Protein 7BWE (pdb70)

Secondary structure (DSSP, 8-state):
------TTTT--SSS-GGGSSSHHHHHHHHHHTTT-TT---SSS----TTT----STT------

Radius of gyration: 14.52 Å; Cα contacts (8 Å, |Δi|>4): 83; chains: 1; bounding box: 39×35×24 Å

Nearest PDB structures (foldseek):
  7bwe-assembly1_A  TM=8.314E-01  e=2.684E-15  Dosidicus gigas
  7bwe-assembly1_A  TM=1.016E+00  e=5.570E-16  Dosidicus gigas
  7bwe-assembly1_A  TM=7.065E-01  e=1.246E-13  Dosidicus gigas
  7bwe-assembly1_A  TM=7.181E-01  e=6.150E-15  Dosidicus gigas
  7bwe-assembly1_A  TM=9.292E-01  e=2.166E-15  Dosidicus gigas

InterPro domains:
  IPR002557 Chitin binding domain [PF01607] (95-146)
  IPR002557 Chitin binding domain [PF01607] (173-221)
  IPR002557 Chitin binding domain [PS50940] (22-83)
  IPR002557 Chitin binding domain [PS50940] (92-148)
  IPR002557 Chitin binding domain [PS50940] (163-223)
  IPR002557 Chitin binding domain [SM00494] (93-148)
  IPR002557 Chitin binding domain [SM00494] (164-223)
  IPR036508 Chitin binding domain superfamily [SSF57625] (90-149)
  IPR036508 Chitin binding domain superfamily [SSF57625] (172-223)
  IPR051940 Chitin-binding developmental regulator [PTHR23301] (58-221)

B-factor: mean 37.65, std 22.92, range [0.15, 75.44]

Sequence (64 aa):
QSMRTECNTARGKGHMLIAYPGDCSQYISCDSNDQSPQQCASGTVFNSEKQRCDFRANVPSCKVQSMRTECNTARGKGHMLIAYPGDCSQYISCDSNDQSPQQCASGTVFNSEKQRCDFRANVPSCKVQSMRTECNTARGKGHMLIAYPGDCSQYISCDSNDQSPQQCASGTVFNSEKQRCDFRANVPSCKVQSMRTECNTARGKGHMLIAYPGDCSQYISCDSNDQSPQQCASGTVFNSEKQRCDFRANVPSCKVQSMRTECNTARGKGHMLIAYPGDCSQYISCDSNDQSPQQCASGTVFNSEKQRCDFRANVPSCKVQSMRTECNTARGKGHMLIAYPGDCSQYISCDSNDQSPQQCASGTVFNSEKQRCDFRANVPSCKVQSMRTECNTARGKGHMLIAYPGDCSQYISCDSNDQSPQQCASGTVFNSEKQRCDFRANVPSCKVQSMRTECNTARGKGHMLIAYPGDCSQYISCDSNDQSPQQCASGTVFNSEKQRCDFRANVPSCKVQSMRTECNTARGKGHMLIAYPGDCSQYISCDSNDQSPQQCASGTVFNSEKQRCDFRANVPSCKVQSMRTECNTARGKGHMLIAYPGDCSQYISCDSNDQSPQQCASGTVFNSEKQRCDFRANVPSCKV

Foldseek 3Di:
DPPPPPPPPVPPCPDVVVCQDCVQVVLQVVQCVVQHNQADRRPQAGRGPSQQGGNDPRDGPPDD

Structure (mmCIF, N/CA/C/O backbone):
data_7BWE
#
_entry.id   7BWE
#
loop_
_atom_site.group_PDB
_atom_site.id
_atom_site.type_symbol
_atom_site.label_atom_id
_atom_site.label_alt_id
_atom_site.label_comp_id
_atom_site.label_asym_id
_atom_site.label_entity_id
_atom_site.label_seq_id
_atom_site.pdbx_PDB_ins_code
_atom_site.Cartn_x
_atom_site.Cartn_y
_atom_site.Cartn_z
_atom_site.occupancy
_atom_site.B_iso_or_equiv
_atom_site.auth_seq_id
_atom_site.auth_comp_id
_atom_site.auth_asym_id
_atom_site.auth_atom_id
_atom_site.pdbx_PDB_model_num
ATOM 1 N N . GLN A 1 1 ? 1.329 0.000 0.000 1.00 1.00 1 GLN A N 1
ATOM 2 C CA . GLN A 1 1 ? 2.092 0.001 -1.242 1.00 65.33 1 GLN A CA 1
ATOM 3 C C . GLN A 1 1 ? 3.587 0.116 -0.963 1.00 23.44 1 GLN A C 1
ATOM 4 O O . GLN A 1 1 ? 4.389 -0.654 -1.492 1.00 51.14 1 GLN A O 1
ATOM 18 N N . SER A 1 2 ? 3.956 1.082 -0.127 1.00 75.41 2 SER A N 1
ATOM 19 C CA . SER A 1 2 ? 5.355 1.300 0.220 1.00 70.02 2 SER A CA 1
ATOM 20 C C . SER A 1 2 ? 5.573 1.144 1.722 1.00 40.13 2 SER A C 1
ATOM 21 O O . SER A 1 2 ? 5.187 2.008 2.509 1.00 64.03 2 SER A O 1
ATOM 29 N N . MET A 1 3 ? 6.194 0.036 2.111 1.00 21.51 3 MET A N 1
ATOM 30 C CA . MET A 1 3 ? 6.465 -0.234 3.519 1.00 70.05 3 MET A CA 1
ATOM 31 C C . MET A 1 3 ? 7.963 -0.375 3.766 1.00 25.14 3 MET A C 1
ATOM 32 O O . MET A 1 3 ? 8.617 -1.247 3.194 1.00 22.43 3 MET A O 1
ATOM 46 N N . ARG A 1 4 ? 8.501 0.488 4.622 1.00 41.54 4 ARG A N 1
ATOM 47 C CA . ARG A 1 4 ? 9.923 0.460 4.943 1.00 12.54 4 ARG A CA 1
ATOM 48 C C . ARG A 1 4 ? 10.150 -0.061 6.359 1.00 14.03 4 ARG A C 1
ATOM 49 O O . ARG A 1 4 ? 11.047 0.399 7.066 1.00 12.25 4 ARG A O 1
ATOM 70 N N . THR A 1 5 ? 9.330 -1.025 6.768 1.00 12.52 5 THR A N 1
ATOM 71 C CA . THR A 1 5 ? 9.439 -1.607 8.099 1.00 23.44 5 THR A CA 1
ATOM 72 C C . THR A 1 5 ? 9.506 -3.129 8.030 1.00 51.23 5 THR A C 1
ATOM 73 O O . THR A 1 5 ? 9.194 -3.817 9.001 1.00 65.33 5 THR A O 1
ATOM 84 N N . GLU A 1 6 ? 9.914 -3.646 6.875 1.00 24.54 6 GLU A N 1
ATOM 85 C CA . GLU A 1 6 ? 10.021 -5.088 6.681 1.00 42.44 6 GLU A CA 1
ATOM 86 C C . GLU A 1 6 ? 11.459 -5.559 6.881 1.00 12.42 6 GLU A C 1
ATOM 87 O O . GLU A 1 6 ? 11.967 -6.380 6.117 1.00 54.25 6 GLU A O 1
ATOM 99 N N . CYS A 1 7 ? 12.108 -5.033 7.914 1.00 45.24 7 CYS A N 1
ATOM 100 C CA . CYS A 1 7 ? 13.488 -5.398 8.215 1.00 42.31 7 CYS A CA 1
ATOM 101 C C . CYS A 1 7 ? 13.547 -6.712 8.986 1.00 70.53 7 CYS A C 1
ATOM 102 O O . CYS A 1 7 ? 14.626 -7.195 9.327 1.00 34.33 7 CYS A O 1
ATOM 110 N N . ASN A 1 8 ? 12.379 -7.286 9.258 1.00 41.33 8 ASN A N 1
ATOM 111 C CA . ASN A 1 8 ? 12.297 -8.544 9.991 1.00 44.14 8 ASN A CA 1
ATOM 112 C C . ASN A 1 8 ? 11.816 -9.672 9.083 1.00 11.21 8 ASN A C 1
ATOM 113 O O . ASN A 1 8 ? 11.195 -10.631 9.542 1.00 75.12 8 ASN A O 1
ATOM 124 N N . THR A 1 9 ? 12.107 -9.550 7.792 1.00 64.53 9 THR A N 1
ATOM 125 C CA . THR A 1 9 ? 11.704 -10.558 6.819 1.00 23.42 9 THR A CA 1
ATOM 126 C C . THR A 1 9 ? 12.703 -11.709 6.774 1.00 60.11 9 THR A C 1
ATOM 127 O O . THR A 1 9 ? 12.560 -12.637 5.978 1.00 40.52 9 THR A O 1
ATOM 138 N N . ALA A 1 10 ? 13.714 -11.643 7.634 1.00 62.12 10 ALA A N 1
ATOM 139 C CA . ALA A 1 10 ? 14.735 -12.681 7.693 1.00 24.43 10 ALA A CA 1
ATOM 140 C C . ALA A 1 10 ? 14.412 -13.708 8.774 1.00 44.21 10 ALA A C 1
ATOM 141 O O . ALA A 1 10 ? 15.308 -14.354 9.317 1.00 64.31 10 ALA A O 1
ATOM 148 N N . ARG A 1 11 ? 13.128 -13.852 9.082 1.00 55.34 11 ARG A N 1
ATOM 149 C CA . ARG A 1 11 ? 12.687 -14.798 10.099 1.00 30.41 11 ARG A CA 1
ATOM 150 C C . ARG A 1 11 ? 11.738 -15.835 9.503 1.00 4.43 11 ARG A C 1
ATOM 151 O O . ARG A 1 11 ? 10.737 -16.201 10.118 1.00 44.43 11 ARG A O 1
ATOM 172 N N . GLY A 1 12 ? 12.061 -16.303 8.301 1.00 21.25 12 GLY A N 1
ATOM 173 C CA . GLY A 1 12 ? 11.228 -17.292 7.642 1.00 13.25 12 GLY A CA 1
ATOM 174 C C . GLY A 1 12 ? 11.982 -18.568 7.326 1.00 1.12 12 GLY A C 1
ATOM 175 O O . GLY A 1 12 ? 11.682 -19.249 6.345 1.00 4.31 12 GLY A O 1
ATOM 179 N N . LYS A 1 13 ? 12.966 -18.893 8.158 1.00 33.51 13 LYS A N 1
ATOM 180 C CA . LYS A 1 13 ? 13.767 -20.096 7.963 1.00 33.22 13 LYS A CA 1
ATOM 181 C C . LYS A 1 13 ? 13.653 -21.026 9.167 1.00 63.43 13 LYS A C 1
ATOM 182 O O . LYS A 1 13 ? 14.608 -21.716 9.522 1.00 33.33 13 LYS A O 1
ATOM 201 N N . GLY A 1 14 ? 12.479 -21.041 9.789 1.00 15.24 14 GLY A N 1
ATOM 202 C CA . GLY A 1 14 ? 12.262 -21.891 10.945 1.00 21.14 14 GLY A CA 1
ATOM 203 C C . GLY A 1 14 ? 11.146 -22.894 10.727 1.00 42.51 14 GLY A C 1
ATOM 204 O O . GLY A 1 14 ? 11.329 -24.093 10.937 1.00 64.15 14 GLY A O 1
ATOM 208 N N . HIS A 1 15 ? 9.985 -22.402 10.306 1.00 1.20 15 HIS A N 1
ATOM 209 C CA . HIS A 1 15 ? 8.834 -23.263 10.060 1.00 21.52 15 HIS A CA 1
ATOM 210 C C . HIS A 1 15 ? 8.383 -23.165 8.606 1.00 31.50 15 HIS A C 1
ATOM 211 O O . HIS A 1 15 ? 7.187 -23.141 8.318 1.00 53.12 15 HIS A O 1
ATOM 225 N N . MET A 1 16 ? 9.348 -23.109 7.694 1.00 23.14 16 MET A N 1
ATOM 226 C CA . MET A 1 16 ? 9.049 -23.014 6.270 1.00 24.12 16 MET A CA 1
ATOM 227 C C . MET A 1 16 ? 9.140 -24.383 5.603 1.00 4.12 16 MET A C 1
ATOM 228 O O . MET A 1 16 ? 9.471 -24.488 4.421 1.00 22.14 16 MET A O 1
ATOM 242 N N . LEU A 1 17 ? 8.845 -25.429 6.367 1.00 4.10 17 LEU A N 1
ATOM 243 C CA . LEU A 1 17 ? 8.894 -26.792 5.850 1.00 62.13 17 LEU A CA 1
ATOM 244 C C . LEU A 1 17 ? 7.668 -27.094 4.994 1.00 42.13 17 LEU A C 1
ATOM 245 O O . LEU A 1 17 ? 7.570 -28.161 4.387 1.00 20.15 17 LEU A O 1
ATOM 261 N N . ILE A 1 18 ? 6.738 -26.147 4.948 1.00 54.43 18 ILE A N 1
ATOM 262 C CA . ILE A 1 18 ? 5.520 -26.310 4.163 1.00 21.21 18 ILE A CA 1
ATOM 263 C C . ILE A 1 18 ? 5.841 -26.522 2.688 1.00 62.44 18 ILE A C 1
ATOM 264 O O . ILE A 1 18 ? 5.017 -27.032 1.930 1.00 73.24 18 ILE A O 1
ATOM 280 N N . ALA A 1 19 ? 7.046 -26.129 2.287 1.00 20.44 19 ALA A N 1
ATOM 281 C CA . ALA A 1 19 ? 7.478 -26.280 0.904 1.00 62.14 19 ALA A CA 1
ATOM 282 C C . ALA A 1 19 ? 8.259 -27.575 0.710 1.00 23.43 19 ALA A C 1
ATOM 283 O O . ALA A 1 19 ? 9.208 -27.629 -0.073 1.00 11.42 19 ALA A O 1
ATOM 290 N N . TYR A 1 20 ? 7.855 -28.617 1.429 1.00 44.02 20 TYR A N 1
ATOM 291 C CA . TYR A 1 20 ? 8.520 -29.912 1.339 1.00 50.45 20 TYR A CA 1
ATOM 292 C C . TYR A 1 20 ? 8.271 -30.558 -0.021 1.00 4.10 20 TYR A C 1
ATOM 293 O O . TYR A 1 20 ? 9.197 -30.829 -0.787 1.00 35.33 20 TYR A O 1
ATOM 311 N N . PRO A 1 21 ? 6.991 -30.810 -0.330 1.00 33.35 21 PRO A N 1
ATOM 312 C CA . PRO A 1 21 ? 6.589 -31.426 -1.597 1.00 74.44 21 PRO A CA 1
ATOM 313 C C . PRO A 1 21 ? 6.793 -30.493 -2.786 1.00 22.30 21 PRO A C 1
ATOM 314 O O . PRO A 1 21 ? 7.446 -29.457 -2.669 1.00 12.02 21 PRO A O 1
ATOM 325 N N . GLY A 1 22 ? 6.230 -30.868 -3.931 1.00 24.21 22 GLY A N 1
ATOM 326 C CA . GLY A 1 22 ? 6.363 -30.053 -5.124 1.00 73.23 22 GLY A CA 1
ATOM 327 C C . GLY A 1 22 ? 5.021 -29.623 -5.684 1.00 44.21 22 GLY A C 1
ATOM 328 O O . GLY A 1 22 ? 4.903 -28.547 -6.272 1.00 35.54 22 GLY A O 1
ATOM 332 N N . ASP A 1 23 ? 4.009 -30.464 -5.504 1.00 25.33 23 ASP A N 1
ATOM 333 C CA . ASP A 1 23 ? 2.670 -30.166 -5.996 1.00 14.41 23 ASP A CA 1
ATOM 334 C C . ASP A 1 23 ? 2.206 -28.795 -5.513 1.00 3.14 23 ASP A C 1
ATOM 335 O O . ASP A 1 23 ? 1.406 -28.131 -6.173 1.00 2.22 23 ASP A O 1
ATOM 344 N N . CYS A 1 24 ? 2.713 -28.378 -4.357 1.00 72.45 24 CYS A N 1
ATOM 345 C CA . CYS A 1 24 ? 2.349 -27.087 -3.784 1.00 64.24 24 CYS A CA 1
ATOM 346 C C . CYS A 1 24 ? 2.845 -25.943 -4.663 1.00 71.44 24 CYS A C 1
ATOM 347 O O . CYS A 1 24 ? 2.200 -24.900 -4.763 1.00 50.33 24 CYS A O 1
ATOM 355 N N . SER A 1 25 ? 3.995 -26.147 -5.298 1.00 2.14 25 SER A N 1
ATOM 356 C CA . SER A 1 25 ? 4.580 -25.131 -6.164 1.00 45.51 25 SER A CA 1
ATOM 357 C C . SER A 1 25 ? 3.876 -25.099 -7.517 1.00 0.20 25 SER A C 1
ATOM 358 O O . SER A 1 25 ? 3.686 -24.034 -8.104 1.00 65.24 25 SER A O 1
ATOM 366 N N . GLN A 1 26 ? 3.491 -26.274 -8.004 1.00 41.13 26 GLN A N 1
ATOM 367 C CA . GLN A 1 26 ? 2.808 -26.381 -9.288 1.00 63.31 26 GLN A CA 1
ATOM 368 C C . GLN A 1 26 ? 1.357 -25.927 -9.173 1.00 10.14 26 GLN A C 1
ATOM 369 O O . GLN A 1 26 ? 0.696 -25.665 -10.178 1.00 21.22 26 GLN A O 1
ATOM 383 N N . TYR A 1 27 ? 0.867 -25.836 -7.941 1.00 43.22 27 TYR A N 1
ATOM 384 C CA . TYR A 1 27 ? -0.507 -25.416 -7.694 1.00 50.24 27 TYR A CA 1
ATOM 385 C C . TYR A 1 27 ? -0.574 -23.922 -7.393 1.00 52.31 27 TYR A C 1
ATOM 386 O O . TYR A 1 27 ? -1.551 -23.253 -7.731 1.00 12.43 27 TYR A O 1
ATOM 404 N N . ILE A 1 28 ? 0.472 -23.406 -6.756 1.00 55.22 28 ILE A N 1
ATOM 405 C CA . ILE A 1 28 ? 0.533 -21.991 -6.411 1.00 20.04 28 ILE A CA 1
ATOM 406 C C . ILE A 1 28 ? 0.689 -21.127 -7.657 1.00 54.13 28 ILE A C 1
ATOM 407 O O . ILE A 1 28 ? 0.300 -19.959 -7.668 1.00 52.00 28 ILE A O 1
ATOM 423 N N . SER A 1 29 ? 1.258 -21.710 -8.707 1.00 42.34 29 SER A N 1
ATOM 424 C CA . SER A 1 29 ? 1.467 -20.992 -9.960 1.00 22.43 29 SER A CA 1
ATOM 425 C C . SER A 1 29 ? 0.375 -21.332 -10.969 1.00 70.52 29 SER A C 1
ATOM 426 O O . SER A 1 29 ? 0.088 -20.551 -11.877 1.00 12.35 29 SER A O 1
ATOM 434 N N . CYS A 1 30 ? -0.230 -22.503 -10.804 1.00 70.55 30 CYS A N 1
ATOM 435 C CA . CYS A 1 30 ? -1.291 -22.949 -11.701 1.00 64.03 30 CYS A CA 1
ATOM 436 C C . CYS A 1 30 ? -2.662 -22.577 -11.148 1.00 54.22 30 CYS A C 1
ATOM 437 O O . CYS A 1 30 ? -3.691 -22.910 -11.737 1.00 13.43 30 CYS A O 1
ATOM 445 N N . ASP A 1 31 ? -2.669 -21.886 -10.013 1.00 73.43 31 ASP A N 1
ATOM 446 C CA . ASP A 1 31 ? -3.915 -21.469 -9.380 1.00 22.23 31 ASP A CA 1
ATOM 447 C C . ASP A 1 31 ? -3.997 -19.948 -9.293 1.00 33.44 31 ASP A C 1
ATOM 448 O O . ASP A 1 31 ? -5.086 -19.375 -9.296 1.00 14.20 31 ASP A O 1
ATOM 457 N N . SER A 1 32 ? -2.839 -19.301 -9.214 1.00 21.53 32 SER A N 1
ATOM 458 C CA . SER A 1 32 ? -2.780 -17.847 -9.121 1.00 32.44 32 SER A CA 1
ATOM 459 C C . SER A 1 32 ? -3.178 -17.202 -10.444 1.00 51.24 32 SER A C 1
ATOM 460 O O . SER A 1 32 ? -3.963 -16.255 -10.474 1.00 75.44 32 SER A O 1
ATOM 468 N N . ASN A 1 33 ? -2.629 -17.722 -11.538 1.00 13.44 33 ASN A N 1
ATOM 469 C CA . ASN A 1 33 ? -2.926 -17.196 -12.865 1.00 63.34 33 ASN A CA 1
ATOM 470 C C . ASN A 1 33 ? -4.142 -17.893 -13.467 1.00 72.41 33 ASN A C 1
ATOM 471 O O . ASN A 1 33 ? -4.677 -17.460 -14.488 1.00 21.21 33 ASN A O 1
ATOM 482 N N . ASP A 1 34 ? -4.574 -18.975 -12.827 1.00 40.43 34 ASP A N 1
ATOM 483 C CA . ASP A 1 34 ? -5.728 -19.731 -13.298 1.00 34.32 34 ASP A CA 1
ATOM 484 C C . ASP A 1 34 ? -6.999 -18.892 -13.214 1.00 14.21 34 ASP A C 1
ATOM 485 O O . ASP A 1 34 ? -7.826 -18.908 -14.126 1.00 3.12 34 ASP A O 1
ATOM 494 N N . GLN A 1 35 ? -7.148 -18.161 -12.114 1.00 12.11 35 GLN A N 1
ATOM 495 C CA . GLN A 1 35 ? -8.320 -17.317 -11.911 1.00 4.31 35 GLN A CA 1
ATOM 496 C C . GLN A 1 35 ? -7.925 -15.976 -11.301 1.00 11.22 35 GLN A C 1
ATOM 497 O O . GLN A 1 35 ? -8.451 -14.930 -11.683 1.00 23.33 35 GLN A O 1
ATOM 511 N N . SER A 1 36 ? -6.997 -16.014 -10.350 1.00 44.24 36 SER A N 1
ATOM 512 C CA . SER A 1 36 ? -6.535 -14.802 -9.684 1.00 45.22 36 SER A CA 1
ATOM 513 C C . SER A 1 36 ? -5.504 -15.132 -8.609 1.00 32.34 36 SER A C 1
ATOM 514 O O . SER A 1 36 ? -5.340 -16.283 -8.203 1.00 10.14 36 SER A O 1
ATOM 522 N N . PRO A 1 37 ? -4.792 -14.099 -8.135 1.00 52.11 37 PRO A N 1
ATOM 523 C CA . PRO A 1 37 ? -3.766 -14.253 -7.100 1.00 45.12 37 PRO A CA 1
ATOM 524 C C . PRO A 1 37 ? -4.362 -14.593 -5.738 1.00 44.14 37 PRO A C 1
ATOM 525 O O . PRO A 1 37 ? -4.007 -13.987 -4.728 1.00 21.24 37 PRO A O 1
ATOM 536 N N . GLN A 1 38 ? -5.268 -15.565 -5.720 1.00 41.12 38 GLN A N 1
ATOM 537 C CA . GLN A 1 38 ? -5.913 -15.984 -4.482 1.00 23.34 38 GLN A CA 1
ATOM 538 C C . GLN A 1 38 ? -5.610 -17.448 -4.179 1.00 3.04 38 GLN A C 1
ATOM 539 O O . GLN A 1 38 ? -6.173 -18.029 -3.252 1.00 15.45 38 GLN A O 1
ATOM 553 N N . GLN A 1 39 ? -4.717 -18.038 -4.967 1.00 4.33 39 GLN A N 1
ATOM 554 C CA . GLN A 1 39 ? -4.340 -19.434 -4.783 1.00 31.25 39 GLN A CA 1
ATOM 555 C C . GLN A 1 39 ? -3.786 -19.669 -3.381 1.00 14.51 39 GLN A C 1
ATOM 556 O O . GLN A 1 39 ? -2.880 -18.964 -2.935 1.00 64.24 39 GLN A O 1
ATOM 570 N N . CYS A 1 40 ? -4.338 -20.661 -2.691 1.00 4.21 40 CYS A N 1
ATOM 571 C CA . CYS A 1 40 ? -3.899 -20.987 -1.338 1.00 74.24 40 CYS A CA 1
ATOM 572 C C . CYS A 1 40 ? -3.494 -22.454 -1.237 1.00 72.14 40 CYS A C 1
ATOM 573 O O . CYS A 1 40 ? -3.330 -22.989 -0.141 1.00 44.33 40 CYS A O 1
ATOM 581 N N . ALA A 1 41 ? -3.337 -23.100 -2.388 1.00 45.43 41 ALA A N 1
ATOM 582 C CA . ALA A 1 41 ? -2.950 -24.505 -2.429 1.00 54.45 41 ALA A CA 1
ATOM 583 C C . ALA A 1 41 ? -1.654 -24.740 -1.662 1.00 61.31 41 ALA A C 1
ATOM 584 O O . ALA A 1 41 ? -0.623 -24.140 -1.967 1.00 32.40 41 ALA A O 1
ATOM 591 N N . SER A 1 42 ? -1.713 -25.617 -0.665 1.00 1.02 42 SER A N 1
ATOM 592 C CA . SER A 1 42 ? -0.544 -25.928 0.149 1.00 20.44 42 SER A CA 1
ATOM 593 C C . SER A 1 42 ? -0.629 -27.348 0.701 1.00 22.30 42 SER A C 1
ATOM 594 O O . SER A 1 42 ? -0.464 -27.572 1.899 1.00 5.35 42 SER A O 1
ATOM 602 N N . GLY A 1 43 ? -0.888 -28.306 -0.184 1.00 71.02 43 GLY A N 1
ATOM 603 C CA . GLY A 1 43 ? -0.991 -29.693 0.232 1.00 41.43 43 GLY A CA 1
ATOM 604 C C . GLY A 1 43 ? -2.376 -30.264 0.006 1.00 74.42 43 GLY A C 1
ATOM 605 O O . GLY A 1 43 ? -2.525 -31.349 -0.559 1.00 10.22 43 GLY A O 1
ATOM 609 N N . THR A 1 44 ? -3.396 -29.535 0.449 1.00 3.11 44 THR A N 1
ATOM 610 C CA . THR A 1 44 ? -4.776 -29.977 0.295 1.00 1.11 44 THR A CA 1
ATOM 611 C C . THR A 1 44 ? -5.751 -28.833 0.548 1.00 10.14 44 THR A C 1
ATOM 612 O O . THR A 1 44 ? -6.868 -29.049 1.019 1.00 1.52 44 THR A O 1
ATOM 623 N N . VAL A 1 45 ? -5.322 -27.615 0.232 1.00 13.05 45 VAL A N 1
ATOM 624 C CA . VAL A 1 45 ? -6.159 -26.436 0.424 1.00 22.32 45 VAL A CA 1
ATOM 625 C C . VAL A 1 45 ? -6.054 -25.489 -0.766 1.00 14.25 45 VAL A C 1
ATOM 626 O O . VAL A 1 45 ? -5.303 -24.514 -0.733 1.00 25.42 45 VAL A O 1
ATOM 639 N N . PHE A 1 46 ? -6.814 -25.781 -1.816 1.00 12.11 46 PHE A N 1
ATOM 640 C CA . PHE A 1 46 ? -6.807 -24.955 -3.018 1.00 32.02 46 PHE A CA 1
ATOM 641 C C . PHE A 1 46 ? -7.786 -23.792 -2.884 1.00 73.24 46 PHE A C 1
ATOM 642 O O . PHE A 1 46 ? -8.774 -23.712 -3.614 1.00 4.42 46 PHE A O 1
ATOM 659 N N . ASN A 1 47 ? -7.504 -22.894 -1.946 1.00 54.13 47 ASN A N 1
ATOM 660 C CA . ASN A 1 47 ? -8.360 -21.736 -1.715 1.00 51.34 47 ASN A CA 1
ATOM 661 C C . ASN A 1 47 ? -8.136 -20.672 -2.785 1.00 45.45 47 ASN A C 1
ATOM 662 O O . ASN A 1 47 ? -8.206 -19.474 -2.509 1.00 71.11 47 ASN A O 1
ATOM 673 N N . SER A 1 48 ? -7.865 -21.117 -4.008 1.00 73.42 48 SER A N 1
ATOM 674 C CA . SER A 1 48 ? -7.627 -20.204 -5.120 1.00 12.04 48 SER A CA 1
ATOM 675 C C . SER A 1 48 ? -8.929 -19.553 -5.576 1.00 73.14 48 SER A C 1
ATOM 676 O O . SER A 1 48 ? -10.015 -20.079 -5.336 1.00 74.24 48 SER A O 1
ATOM 684 N N . GLU A 1 49 ? -8.810 -18.405 -6.236 1.00 32.10 49 GLU A N 1
ATOM 685 C CA . GLU A 1 49 ? -9.978 -17.682 -6.726 1.00 4.53 49 GLU A CA 1
ATOM 686 C C . GLU A 1 49 ? -10.724 -18.500 -7.776 1.00 1.24 49 GLU A C 1
ATOM 687 O O . GLU A 1 49 ? -11.826 -18.141 -8.191 1.00 61.13 49 GLU A O 1
ATOM 699 N N . LYS A 1 50 ? -10.115 -19.602 -8.201 1.00 10.50 50 LYS A N 1
ATOM 700 C CA . LYS A 1 50 ? -10.720 -20.473 -9.202 1.00 2.34 50 LYS A CA 1
ATOM 701 C C . LYS A 1 50 ? -11.888 -21.254 -8.608 1.00 40.23 50 LYS A C 1
ATOM 702 O O . LYS A 1 50 ? -12.449 -22.136 -9.257 1.00 61.23 50 LYS A O 1
ATOM 721 N N . GLN A 1 51 ? -12.249 -20.922 -7.373 1.00 53.00 51 GLN A N 1
ATOM 722 C CA . GLN A 1 51 ? -13.352 -21.593 -6.694 1.00 4.31 51 GLN A CA 1
ATOM 723 C C . GLN A 1 51 ? -13.027 -23.063 -6.450 1.00 2.21 51 GLN A C 1
ATOM 724 O O . GLN A 1 51 ? -13.811 -23.947 -6.795 1.00 23.21 51 GLN A O 1
ATOM 738 N N . ARG A 1 52 ? -11.866 -23.316 -5.854 1.00 34.23 52 ARG A N 1
ATOM 739 C CA . ARG A 1 52 ? -11.437 -24.679 -5.565 1.00 74.41 52 ARG A CA 1
ATOM 740 C C . ARG A 1 52 ? -11.292 -24.897 -4.062 1.00 12.02 52 ARG A C 1
ATOM 741 O O . ARG A 1 52 ? -10.331 -25.516 -3.604 1.00 43.22 52 ARG A O 1
ATOM 762 N N . CYS A 1 53 ? -12.252 -24.384 -3.300 1.00 22.12 53 CYS A N 1
ATOM 763 C CA . CYS A 1 53 ? -12.230 -24.521 -1.848 1.00 33.02 53 CYS A CA 1
ATOM 764 C C . CYS A 1 53 ? -12.291 -25.989 -1.439 1.00 61.21 53 CYS A C 1
ATOM 765 O O . CYS A 1 53 ? -13.372 -26.545 -1.242 1.00 64.02 53 CYS A O 1
ATOM 773 N N . ASP A 1 54 ? -11.124 -26.612 -1.315 1.00 50.12 54 ASP A N 1
ATOM 774 C CA . ASP A 1 54 ? -11.044 -28.016 -0.931 1.00 21.33 54 ASP A CA 1
ATOM 775 C C . ASP A 1 54 ? -9.994 -28.223 0.157 1.00 61.05 54 ASP A C 1
ATOM 776 O O . ASP A 1 54 ? -9.140 -29.103 0.050 1.00 64.11 54 ASP A O 1
ATOM 785 N N . PHE A 1 55 ? -10.063 -27.405 1.202 1.00 71.41 55 PHE A N 1
ATOM 786 C CA . PHE A 1 55 ? -9.117 -27.497 2.308 1.00 33.00 55 PHE A CA 1
ATOM 787 C C . PHE A 1 55 ? -9.545 -28.573 3.301 1.00 21.45 55 PHE A C 1
ATOM 788 O O . PHE A 1 55 ? -8.920 -28.752 4.347 1.00 64.02 55 PHE A O 1
ATOM 805 N N . ARG A 1 56 ? -10.615 -29.287 2.967 1.00 21.31 56 ARG A N 1
ATOM 806 C CA . ARG A 1 56 ? -11.128 -30.345 3.830 1.00 42.23 56 ARG A CA 1
ATOM 807 C C . ARG A 1 56 ? -11.281 -31.651 3.056 1.00 21.11 56 ARG A C 1
ATOM 808 O O . ARG A 1 56 ? -12.016 -31.718 2.071 1.00 23.23 56 ARG A O 1
ATOM 829 N N . ALA A 1 57 ? -10.582 -32.686 3.509 1.00 25.40 57 ALA A N 1
ATOM 830 C CA . ALA A 1 57 ? -10.641 -33.991 2.861 1.00 42.42 57 ALA A CA 1
ATOM 831 C C . ALA A 1 57 ? -10.541 -33.855 1.345 1.00 31.42 57 ALA A C 1
ATOM 832 O O . ALA A 1 57 ? -11.044 -34.698 0.603 1.00 1.12 57 ALA A O 1
ATOM 839 N N . ASN A 1 58 ? -9.890 -32.789 0.892 1.00 25.14 58 ASN A N 1
ATOM 840 C CA . ASN A 1 58 ? -9.725 -32.543 -0.536 1.00 33.23 58 ASN A CA 1
ATOM 841 C C . ASN A 1 58 ? -11.058 -32.674 -1.267 1.00 1.31 58 ASN A C 1
ATOM 842 O O . ASN A 1 58 ? -11.147 -33.329 -2.305 1.00 71.31 58 ASN A O 1
ATOM 853 N N . VAL A 1 59 ? -12.092 -32.044 -0.718 1.00 71.30 59 VAL A N 1
ATOM 854 C CA . VAL A 1 59 ? -13.420 -32.088 -1.318 1.00 71.23 59 VAL A CA 1
ATOM 855 C C . VAL A 1 59 ? -13.569 -31.025 -2.400 1.00 54.34 59 VAL A C 1
ATOM 856 O O . VAL A 1 59 ? -13.421 -29.828 -2.154 1.00 15.41 59 VAL A O 1
ATOM 869 N N . PRO A 1 60 ? -13.870 -31.470 -3.630 1.00 12.54 60 PRO A N 1
ATOM 870 C CA . PRO A 1 60 ? -14.047 -30.572 -4.775 1.00 15.11 60 PRO A CA 1
ATOM 871 C C . PRO A 1 60 ? -15.315 -29.732 -4.662 1.00 40.32 60 PRO A C 1
ATOM 872 O O . PRO A 1 60 ? -16.387 -30.248 -4.348 1.00 14.11 60 PRO A O 1
ATOM 883 N N . SER A 1 61 ? -15.185 -28.434 -4.921 1.00 64.51 61 SER A N 1
ATOM 884 C CA . SER A 1 61 ? -16.319 -27.522 -4.845 1.00 75.03 61 SER A CA 1
ATOM 885 C C . SER A 1 61 ? -17.143 -27.572 -6.128 1.00 52.15 61 SER A C 1
ATOM 886 O O . SER A 1 61 ? -17.174 -26.610 -6.897 1.00 70.01 61 SER A O 1
ATOM 894 N N . CYS A 1 62 ? -17.809 -28.699 -6.353 1.00 30.21 62 CYS A N 1
ATOM 895 C CA . CYS A 1 62 ? -18.633 -28.876 -7.543 1.00 72.43 62 CYS A CA 1
ATOM 896 C C . CYS A 1 62 ? -20.024 -28.287 -7.334 1.00 51.33 62 CYS A C 1
ATOM 897 O O . CYS A 1 62 ? -21.032 -28.981 -7.469 1.00 22.30 62 CYS A O 1
ATOM 905 N N . LYS A 1 63 ? -20.072 -27.001 -7.003 1.00 12.14 63 LYS A N 1
ATOM 906 C CA . LYS A 1 63 ? -21.339 -26.316 -6.774 1.00 21.10 63 LYS A CA 1
ATOM 907 C C . LYS A 1 63 ? -22.268 -26.475 -7.973 1.00 61.53 63 LYS A C 1
ATOM 908 O O . LYS A 1 63 ? -21.965 -26.010 -9.072 1.00 12.41 63 LYS A O 1
ATOM 927 N N . VAL A 1 64 ? -23.401 -27.136 -7.755 1.00 1.50 64 VAL A N 1
ATOM 928 C CA . VAL A 1 64 ? -24.375 -27.354 -8.817 1.00 54.23 64 VAL A CA 1
ATOM 929 C C . VAL A 1 64 ? -24.737 -26.044 -9.509 1.00 31.22 64 VAL A C 1
ATOM 930 O O . VAL A 1 64 ? -25.019 -26.020 -10.707 1.00 12.03 64 VAL A O 1
ATOM 943 N N . GLN A 1 1 ? 9.681 3.051 -4.117 1.00 24.34 1 GLN A N 2
ATOM 944 C CA . GLN A 1 1 ? 10.937 2.378 -4.428 1.00 42.20 1 GLN A CA 2
ATOM 945 C C . GLN A 1 1 ? 11.418 1.548 -3.243 1.00 24.41 1 GLN A C 2
ATOM 946 O O . GLN A 1 1 ? 11.941 0.446 -3.415 1.00 53.44 1 GLN A O 2
ATOM 960 N N . SER A 1 2 ? 11.239 2.083 -2.040 1.00 22.04 2 SER A N 2
ATOM 961 C CA . SER A 1 2 ? 11.659 1.393 -0.826 1.00 30.24 2 SER A CA 2
ATOM 962 C C . SER A 1 2 ? 10.467 1.131 0.090 1.00 22.12 2 SER A C 2
ATOM 963 O O . SER A 1 2 ? 9.792 2.061 0.530 1.00 44.30 2 SER A O 2
ATOM 971 N N . MET A 1 3 ? 10.215 -0.143 0.373 1.00 51.11 3 MET A N 2
ATOM 972 C CA . MET A 1 3 ? 9.105 -0.528 1.237 1.00 24.32 3 MET A CA 2
ATOM 973 C C . MET A 1 3 ? 9.617 -1.131 2.542 1.00 74.11 3 MET A C 2
ATOM 974 O O . MET A 1 3 ? 10.150 -2.240 2.557 1.00 64.34 3 MET A O 2
ATOM 988 N N . ARG A 1 4 ? 9.450 -0.393 3.635 1.00 71.43 4 ARG A N 2
ATOM 989 C CA . ARG A 1 4 ? 9.896 -0.855 4.944 1.00 61.24 4 ARG A CA 2
ATOM 990 C C . ARG A 1 4 ? 8.716 -1.000 5.900 1.00 3.34 4 ARG A C 2
ATOM 991 O O . ARG A 1 4 ? 8.787 -0.587 7.059 1.00 64.33 4 ARG A O 2
ATOM 1012 N N . THR A 1 5 ? 7.630 -1.588 5.408 1.00 3.22 5 THR A N 2
ATOM 1013 C CA . THR A 1 5 ? 6.435 -1.785 6.218 1.00 74.32 5 THR A CA 2
ATOM 1014 C C . THR A 1 5 ? 6.422 -3.172 6.851 1.00 3.22 5 THR A C 2
ATOM 1015 O O . THR A 1 5 ? 5.366 -3.687 7.216 1.00 25.44 5 THR A O 2
ATOM 1026 N N . GLU A 1 6 ? 7.603 -3.770 6.979 1.00 52.32 6 GLU A N 2
ATOM 1027 C CA . GLU A 1 6 ? 7.726 -5.098 7.569 1.00 41.53 6 GLU A CA 2
ATOM 1028 C C . GLU A 1 6 ? 9.189 -5.442 7.833 1.00 0.31 6 GLU A C 2
ATOM 1029 O O . GLU A 1 6 ? 9.833 -6.119 7.031 1.00 42.42 6 GLU A O 2
ATOM 1041 N N . CYS A 1 7 ? 9.707 -4.971 8.962 1.00 14.31 7 CYS A N 2
ATOM 1042 C CA . CYS A 1 7 ? 11.094 -5.227 9.333 1.00 51.14 7 CYS A CA 2
ATOM 1043 C C . CYS A 1 7 ? 11.232 -6.582 10.019 1.00 61.03 7 CYS A C 2
ATOM 1044 O O . CYS A 1 7 ? 12.329 -6.985 10.402 1.00 21.44 7 CYS A O 2
ATOM 1052 N N . ASN A 1 8 ? 10.111 -7.279 10.171 1.00 70.52 8 ASN A N 2
ATOM 1053 C CA . ASN A 1 8 ? 10.107 -8.589 10.813 1.00 14.11 8 ASN A CA 2
ATOM 1054 C C . ASN A 1 8 ? 9.867 -9.696 9.791 1.00 40.55 8 ASN A C 2
ATOM 1055 O O . ASN A 1 8 ? 9.323 -10.751 10.117 1.00 70.13 8 ASN A O 2
ATOM 1066 N N . THR A 1 9 ? 10.278 -9.447 8.551 1.00 73.34 9 THR A N 2
ATOM 1067 C CA . THR A 1 9 ? 10.108 -10.421 7.480 1.00 73.22 9 THR A CA 2
ATOM 1068 C C . THR A 1 9 ? 11.235 -11.447 7.486 1.00 63.04 9 THR A C 2
ATOM 1069 O O . THR A 1 9 ? 11.291 -12.327 6.627 1.00 43.53 9 THR A O 2
ATOM 1080 N N . ALA A 1 10 ? 12.132 -11.329 8.460 1.00 54.23 10 ALA A N 2
ATOM 1081 C CA . ALA A 1 10 ? 13.257 -12.248 8.578 1.00 35.14 10 ALA A CA 2
ATOM 1082 C C . ALA A 1 10 ? 12.953 -13.361 9.576 1.00 41.02 10 ALA A C 2
ATOM 1083 O O . ALA A 1 10 ? 13.862 -13.934 10.177 1.00 43.24 10 ALA A O 2
ATOM 1090 N N . ARG A 1 11 ? 11.670 -13.662 9.748 1.00 50.43 11 ARG A N 2
ATOM 1091 C CA . ARG A 1 11 ? 11.247 -14.705 10.674 1.00 2.22 11 ARG A CA 2
ATOM 1092 C C . ARG A 1 11 ? 10.487 -15.807 9.942 1.00 65.01 11 ARG A C 2
ATOM 1093 O O . ARG A 1 11 ? 9.483 -16.317 10.437 1.00 63.23 11 ARG A O 2
ATOM 1114 N N . GLY A 1 12 ? 10.974 -16.169 8.759 1.00 65.13 12 GLY A N 2
ATOM 1115 C CA . GLY A 1 12 ? 10.329 -17.208 7.977 1.00 10.51 12 GLY A CA 2
ATOM 1116 C C . GLY A 1 12 ? 11.255 -18.371 7.682 1.00 53.13 12 GLY A C 2
ATOM 1117 O O . GLY A 1 12 ? 11.127 -19.029 6.649 1.00 22.42 12 GLY A O 2
ATOM 1121 N N . LYS A 1 13 ? 12.191 -18.625 8.589 1.00 4.32 13 LYS A N 2
ATOM 1122 C CA . LYS A 1 13 ? 13.144 -19.716 8.422 1.00 33.10 13 LYS A CA 2
ATOM 1123 C C . LYS A 1 13 ? 13.036 -20.713 9.571 1.00 31.23 13 LYS A C 2
ATOM 1124 O O . LYS A 1 13 ? 14.028 -21.316 9.978 1.00 2.23 13 LYS A O 2
ATOM 1143 N N . GLY A 1 14 ? 11.823 -20.883 10.090 1.00 63.22 14 GLY A N 2
ATOM 1144 C CA . GLY A 1 14 ? 11.609 -21.809 11.186 1.00 35.42 14 GLY A CA 2
ATOM 1145 C C . GLY A 1 14 ? 10.635 -22.915 10.829 1.00 63.22 14 GLY A C 2
ATOM 1146 O O . GLY A 1 14 ? 10.956 -24.098 10.951 1.00 50.14 14 GLY A O 2
ATOM 1150 N N . HIS A 1 15 ? 9.441 -22.531 10.388 1.00 65.12 15 HIS A N 2
ATOM 1151 C CA . HIS A 1 15 ? 8.417 -23.499 10.013 1.00 63.54 15 HIS A CA 2
ATOM 1152 C C . HIS A 1 15 ? 8.019 -23.330 8.550 1.00 52.43 15 HIS A C 2
ATOM 1153 O O . HIS A 1 15 ? 6.843 -23.430 8.201 1.00 12.53 15 HIS A O 2
ATOM 1167 N N . MET A 1 16 ? 9.006 -23.072 7.699 1.00 44.44 16 MET A N 2
ATOM 1168 C CA . MET A 1 16 ? 8.758 -22.888 6.273 1.00 20.33 16 MET A CA 2
ATOM 1169 C C . MET A 1 16 ? 9.019 -24.180 5.505 1.00 33.35 16 MET A C 2
ATOM 1170 O O . MET A 1 16 ? 9.388 -24.152 4.331 1.00 63.52 16 MET A O 2
ATOM 1184 N N . LEU A 1 17 ? 8.824 -25.311 6.175 1.00 3.35 17 LEU A N 2
ATOM 1185 C CA . LEU A 1 17 ? 9.039 -26.614 5.556 1.00 53.12 17 LEU A CA 2
ATOM 1186 C C . LEU A 1 17 ? 7.853 -27.001 4.678 1.00 31.21 17 LEU A C 2
ATOM 1187 O O . LEU A 1 17 ? 7.885 -28.022 3.990 1.00 51.44 17 LEU A O 2
ATOM 1203 N N . ILE A 1 18 ? 6.809 -26.179 4.706 1.00 23.21 18 ILE A N 2
ATOM 1204 C CA . ILE A 1 18 ? 5.615 -26.434 3.910 1.00 30.35 18 ILE A CA 2
ATOM 1205 C C . ILE A 1 18 ? 5.948 -26.498 2.424 1.00 41.12 18 ILE A C 2
ATOM 1206 O O . ILE A 1 18 ? 5.188 -27.052 1.630 1.00 1.12 18 ILE A O 2
ATOM 1222 N N . ALA A 1 19 ? 7.090 -25.928 2.054 1.00 24.20 19 ALA A N 2
ATOM 1223 C CA . ALA A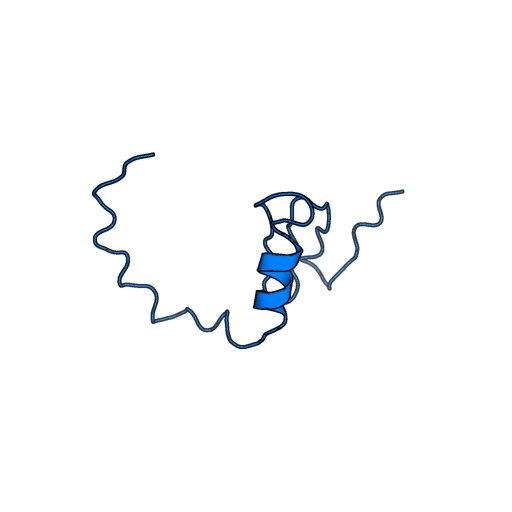 1 19 ? 7.527 -25.923 0.663 1.00 34.42 19 ALA A CA 2
ATOM 1224 C C . ALA A 1 19 ? 8.468 -27.089 0.379 1.00 3.32 19 ALA A C 2
ATOM 1225 O O . ALA A 1 19 ? 9.397 -26.968 -0.420 1.00 24.13 19 ALA A O 2
ATOM 1232 N N . TYR A 1 20 ? 8.223 -28.215 1.038 1.00 30.54 20 TYR A N 2
ATOM 1233 C CA . TYR A 1 20 ? 9.051 -29.402 0.859 1.00 44.21 20 TYR A CA 2
ATOM 1234 C C . TYR A 1 20 ? 8.860 -29.994 -0.534 1.00 44.11 20 TYR A C 2
ATOM 1235 O O . TYR A 1 20 ? 9.793 -30.081 -1.333 1.00 61.01 20 TYR A O 2
ATOM 1253 N N . PRO A 1 21 ? 7.621 -30.411 -0.834 1.00 3.13 21 PRO A N 2
ATOM 1254 C CA . PRO A 1 21 ? 7.277 -31.001 -2.131 1.00 34.24 21 PRO A CA 2
ATOM 1255 C C . PRO A 1 21 ? 7.311 -29.978 -3.261 1.00 22.03 21 PRO A C 2
ATOM 1256 O O . PRO A 1 21 ? 7.811 -28.867 -3.090 1.00 50.11 21 PRO A O 2
ATOM 1267 N N . GLY A 1 22 ? 6.776 -30.361 -4.416 1.00 51.32 22 GLY A N 2
ATOM 1268 C CA . GLY A 1 22 ? 6.756 -29.464 -5.557 1.00 72.54 22 GLY A CA 2
ATOM 1269 C C . GLY A 1 22 ? 5.348 -29.137 -6.013 1.00 35.13 22 GLY A C 2
ATOM 1270 O O . GLY A 1 22 ? 5.107 -28.082 -6.600 1.00 2.02 22 GLY A O 2
ATOM 1274 N N . ASP A 1 23 ? 4.415 -30.044 -5.743 1.00 53.24 23 ASP A N 2
ATOM 1275 C CA . ASP A 1 23 ? 3.023 -29.846 -6.130 1.00 75.51 23 ASP A CA 2
ATOM 1276 C C . ASP A 1 23 ? 2.509 -28.496 -5.641 1.00 33.13 23 ASP A C 2
ATOM 1277 O O . ASP A 1 23 ? 1.688 -27.857 -6.300 1.00 34.31 23 ASP A O 2
ATOM 1286 N N . CYS A 1 24 ? 2.996 -28.068 -4.482 1.00 23.35 24 CYS A N 2
ATOM 1287 C CA . CYS A 1 24 ? 2.585 -26.794 -3.903 1.00 31.35 24 CYS A CA 2
ATOM 1288 C C . CYS A 1 24 ? 2.953 -25.635 -4.822 1.00 43.24 24 CYS A C 2
ATOM 1289 O O . CYS A 1 24 ? 2.254 -24.623 -4.873 1.00 3.25 24 CYS A O 2
ATOM 1297 N N . SER A 1 25 ? 4.056 -25.789 -5.548 1.00 25.04 25 SER A N 2
ATOM 1298 C CA . SER A 1 25 ? 4.521 -24.753 -6.462 1.00 3.50 25 SER A CA 2
ATOM 1299 C C . SER A 1 25 ? 3.710 -24.764 -7.754 1.00 15.23 25 SER A C 2
ATOM 1300 O O . SER A 1 25 ? 3.389 -23.712 -8.306 1.00 40.03 25 SER A O 2
ATOM 1308 N N . GLN A 1 26 ? 3.381 -25.961 -8.228 1.00 61.14 26 GLN A N 2
ATOM 1309 C CA . GLN A 1 26 ? 2.608 -26.110 -9.455 1.00 55.14 26 GLN A CA 2
ATOM 1310 C C . GLN A 1 26 ? 1.150 -25.721 -9.230 1.00 60.35 26 GLN A C 2
ATOM 1311 O O . GLN A 1 26 ? 0.404 -25.491 -10.183 1.00 24.11 26 GLN A O 2
ATOM 1325 N N . TYR A 1 27 ? 0.750 -25.651 -7.966 1.00 3.53 27 TYR A N 2
ATOM 1326 C CA . TYR A 1 27 ? -0.619 -25.292 -7.616 1.00 31.52 27 TYR A CA 2
ATOM 1327 C C . TYR A 1 27 ? -0.737 -23.797 -7.337 1.00 71.14 27 TYR A C 2
ATOM 1328 O O . TYR A 1 27 ? -1.767 -23.182 -7.616 1.00 21.13 27 TYR A O 2
ATOM 1346 N N . ILE A 1 28 ? 0.325 -23.219 -6.787 1.00 42.11 28 ILE A N 2
ATOM 1347 C CA . ILE A 1 28 ? 0.342 -21.796 -6.472 1.00 44.24 28 ILE A CA 2
ATOM 1348 C C . ILE A 1 28 ? 0.411 -20.953 -7.741 1.00 52.04 28 ILE A C 2
ATOM 1349 O O . ILE A 1 28 ? -0.009 -19.796 -7.754 1.00 13.02 28 ILE A O 2
ATOM 1365 N N . SER A 1 29 ? 0.941 -21.542 -8.808 1.00 44.35 29 SER A N 2
ATOM 1366 C CA . SER A 1 29 ? 1.067 -20.845 -10.083 1.00 54.41 29 SER A CA 2
ATOM 1367 C C . SER A 1 29 ? -0.085 -21.207 -11.016 1.00 64.42 29 SER A C 2
ATOM 1368 O O . SER A 1 29 ? -0.441 -20.437 -11.909 1.00 20.32 29 SER A O 2
ATOM 1376 N N . CYS A 1 30 ? -0.662 -22.385 -10.803 1.00 44.30 30 CYS A N 2
ATOM 1377 C CA . CYS A 1 30 ? -1.773 -22.852 -11.625 1.00 4.31 30 CYS A CA 2
ATOM 1378 C C . CYS A 1 30 ? -3.110 -22.469 -11.000 1.00 0.24 30 CYS A C 2
ATOM 1379 O O . CYS A 1 30 ? -4.171 -22.764 -11.550 1.00 50.30 30 CYS A O 2
ATOM 1387 N N . ASP A 1 31 ? -3.051 -21.812 -9.846 1.00 74.23 31 ASP A N 2
ATOM 1388 C CA . ASP A 1 31 ? -4.258 -21.389 -9.145 1.00 71.31 31 ASP A CA 2
ATOM 1389 C C . ASP A 1 31 ? -4.331 -19.868 -9.058 1.00 73.14 31 ASP A C 2
ATOM 1390 O O . ASP A 1 31 ? -5.417 -19.289 -9.042 1.00 54.12 31 ASP A O 2
ATOM 1399 N N . SER A 1 32 ? -3.168 -19.227 -9.002 1.00 13.11 32 SER A N 2
ATOM 1400 C CA . SER A 1 32 ? -3.101 -17.773 -8.912 1.00 24.13 32 SER A CA 2
ATOM 1401 C C . SER A 1 32 ? -3.583 -17.125 -10.206 1.00 73.51 32 SER A C 2
ATOM 1402 O O . SER A 1 32 ? -4.382 -16.190 -10.184 1.00 71.24 32 SER A O 2
ATOM 1410 N N . ASN A 1 33 ? -3.091 -17.631 -11.333 1.00 34.05 33 ASN A N 2
ATOM 1411 C CA . ASN A 1 33 ? -3.471 -17.102 -12.638 1.00 34.25 33 ASN A CA 2
ATOM 1412 C C . ASN A 1 33 ? -4.726 -17.795 -13.161 1.00 62.20 33 ASN A C 2
ATOM 1413 O O . ASN A 1 33 ? -5.327 -17.356 -14.141 1.00 50.43 33 ASN A O 2
ATOM 1424 N N . ASP A 1 34 ? -5.115 -18.880 -12.500 1.00 61.14 34 ASP A N 2
ATOM 1425 C CA . ASP A 1 34 ? -6.299 -19.633 -12.897 1.00 63.55 34 ASP A CA 2
ATOM 1426 C C . ASP A 1 34 ? -7.557 -18.783 -12.755 1.00 32.23 34 ASP A C 2
ATOM 1427 O O . ASP A 1 34 ? -8.431 -18.802 -13.621 1.00 11.11 34 ASP A O 2
ATOM 1436 N N . GLN A 1 35 ? -7.642 -18.040 -11.656 1.00 23.21 35 GLN A N 2
ATOM 1437 C CA . GLN A 1 35 ? -8.794 -17.185 -11.399 1.00 54.25 35 GLN A CA 2
ATOM 1438 C C . GLN A 1 35 ? -8.360 -15.853 -10.797 1.00 53.53 35 GLN A C 2
ATOM 1439 O O . GLN A 1 35 ? -8.898 -14.800 -11.141 1.00 70.15 35 GLN A O 2
ATOM 1453 N N . SER A 1 36 ? -7.385 -15.906 -9.896 1.00 43.22 36 SER A N 2
ATOM 1454 C CA . SER A 1 36 ? -6.881 -14.703 -9.243 1.00 32.43 36 SER A CA 2
ATOM 1455 C C . SER A 1 36 ? -5.791 -15.050 -8.233 1.00 14.13 36 SER A C 2
ATOM 1456 O O . SER A 1 36 ? -5.600 -16.208 -7.861 1.00 4.35 36 SER A O 2
ATOM 1464 N N . PRO A 1 37 ? -5.059 -14.022 -7.778 1.00 33.23 37 PRO A N 2
ATOM 1465 C CA . PRO A 1 37 ? -3.976 -14.192 -6.804 1.00 53.44 37 PRO A CA 2
ATOM 1466 C C . PRO A 1 37 ? -4.495 -14.563 -5.419 1.00 44.02 37 PRO A C 2
ATOM 1467 O O . PRO A 1 37 ? -4.009 -14.055 -4.409 1.00 21.31 37 PRO A O 2
ATOM 1478 N N . GLN A 1 38 ? -5.482 -15.451 -5.381 1.00 34.43 38 GLN A N 2
ATOM 1479 C CA . GLN A 1 38 ? -6.066 -15.890 -4.118 1.00 41.24 38 GLN A CA 2
ATOM 1480 C C . GLN A 1 38 ? -5.762 -17.362 -3.860 1.00 50.04 38 GLN A C 2
ATOM 1481 O O . GLN A 1 38 ? -6.289 -17.958 -2.922 1.00 20.23 38 GLN A O 2
ATOM 1495 N N . GLN A 1 39 ? -4.910 -17.941 -4.700 1.00 22.11 39 GLN A N 2
ATOM 1496 C CA . GLN A 1 39 ? -4.537 -19.344 -4.562 1.00 72.15 39 GLN A CA 2
ATOM 1497 C C . GLN A 1 39 ? -3.910 -19.610 -3.198 1.00 13.42 39 GLN A C 2
ATOM 1498 O O . GLN A 1 39 ? -2.991 -18.906 -2.779 1.00 4.32 39 GLN A O 2
ATOM 1512 N N . CYS A 1 40 ? -4.413 -20.628 -2.509 1.00 75.14 40 CYS A N 2
ATOM 1513 C CA . CYS A 1 40 ? -3.903 -20.986 -1.191 1.00 13.04 40 CYS A CA 2
ATOM 1514 C C . CYS A 1 40 ? -3.517 -22.461 -1.139 1.00 1.51 40 CYS A C 2
ATOM 1515 O O . CYS A 1 40 ? -3.355 -23.033 -0.061 1.00 55.34 40 CYS A O 2
ATOM 1523 N N . ALA A 1 41 ? -3.372 -23.070 -2.311 1.00 22.32 41 ALA A N 2
ATOM 1524 C CA . ALA A 1 41 ? -3.004 -24.478 -2.399 1.00 73.01 41 ALA A CA 2
ATOM 1525 C C . ALA A 1 41 ? -1.710 -24.756 -1.642 1.00 32.11 41 ALA A C 2
ATOM 1526 O O . ALA A 1 41 ? -0.665 -24.182 -1.948 1.00 71.51 41 ALA A O 2
ATOM 1533 N N . SER A 1 42 ? -1.788 -25.639 -0.651 1.00 64.35 42 SER A N 2
ATOM 1534 C CA . SER A 1 42 ? -0.623 -25.990 0.153 1.00 41.12 42 SER A CA 2
ATOM 1535 C C . SER A 1 42 ? -0.670 -27.458 0.566 1.00 42.14 42 SER A C 2
ATOM 1536 O O . SER A 1 42 ? -0.551 -27.787 1.745 1.00 11.21 42 SER A O 2
ATOM 1544 N N . GLY A 1 43 ? -0.844 -28.337 -0.416 1.00 72.25 43 GLY A N 2
ATOM 1545 C CA . GLY A 1 43 ? -0.904 -29.760 -0.136 1.00 51.14 43 GLY A CA 2
ATOM 1546 C C . GLY A 1 43 ? -2.306 -30.320 -0.276 1.00 42.31 43 GLY A C 2
ATOM 1547 O O . GLY A 1 43 ? -2.499 -31.402 -0.831 1.00 45.03 43 GLY A O 2
ATOM 1551 N N . THR A 1 44 ? -3.289 -29.582 0.230 1.00 33.35 44 THR A N 2
ATOM 1552 C CA . THR A 1 44 ? -4.680 -30.012 0.162 1.00 31.43 44 THR A CA 2
ATOM 1553 C C . THR A 1 44 ? -5.626 -28.874 0.528 1.00 31.53 44 THR A C 2
ATOM 1554 O O . THR A 1 44 ? -6.689 -29.099 1.108 1.00 25.12 44 THR A O 2
ATOM 1565 N N . VAL A 1 45 ? -5.234 -27.652 0.185 1.00 1.54 45 VAL A N 2
ATOM 1566 C CA . VAL A 1 45 ? -6.048 -26.478 0.476 1.00 13.35 45 VAL A CA 2
ATOM 1567 C C . VAL A 1 45 ? -6.080 -25.523 -0.711 1.00 51.43 45 VAL A C 2
ATOM 1568 O O . VAL A 1 45 ? -5.348 -24.533 -0.746 1.00 15.13 45 VAL A O 2
ATOM 1581 N N . PHE A 1 46 ? -6.933 -25.825 -1.684 1.00 71.33 46 PHE A N 2
ATOM 1582 C CA . PHE A 1 46 ? -7.061 -24.994 -2.875 1.00 44.25 46 PHE A CA 2
ATOM 1583 C C . PHE A 1 46 ? -7.997 -23.817 -2.619 1.00 53.24 46 PHE A C 2
ATOM 1584 O O . PHE A 1 46 ? -9.063 -23.714 -3.226 1.00 65.42 46 PHE A O 2
ATOM 1601 N N . ASN A 1 47 ? -7.591 -22.931 -1.715 1.00 75.05 47 ASN A N 2
ATOM 1602 C CA . ASN A 1 47 ? -8.394 -21.761 -1.377 1.00 73.43 47 ASN A CA 2
ATOM 1603 C C . ASN A 1 47 ? -8.211 -20.658 -2.415 1.00 15.33 47 ASN A C 2
ATOM 1604 O O . ASN A 1 47 ? -8.237 -19.472 -2.086 1.00 11.15 47 ASN A O 2
ATOM 1615 N N . SER A 1 48 ? -8.028 -21.057 -3.669 1.00 44.22 48 SER A N 2
ATOM 1616 C CA . SER A 1 48 ? -7.837 -20.102 -4.755 1.00 33.11 48 SER A CA 2
ATOM 1617 C C . SER A 1 48 ? -9.157 -19.432 -5.127 1.00 24.23 48 SER A C 2
ATOM 1618 O O . SER A 1 48 ? -10.233 -19.954 -4.836 1.00 44.34 48 SER A O 2
ATOM 1626 N N . GLU A 1 49 ? -9.064 -18.273 -5.771 1.00 4.02 49 GLU A N 2
ATOM 1627 C CA . GLU A 1 49 ? -10.250 -17.531 -6.182 1.00 3.23 49 GLU A CA 2
ATOM 1628 C C . GLU A 1 49 ? -11.067 -18.329 -7.193 1.00 54.33 49 GLU A C 2
ATOM 1629 O O . GLU A 1 49 ? -12.193 -17.959 -7.529 1.00 63.15 49 GLU A O 2
ATOM 1641 N N . LYS A 1 50 ? -10.493 -19.425 -7.676 1.00 71.40 50 LYS A N 2
ATOM 1642 C CA . LYS A 1 50 ? -11.167 -20.278 -8.649 1.00 4.53 50 LYS A CA 2
ATOM 1643 C C . LYS A 1 50 ? -12.283 -21.080 -7.988 1.00 51.02 50 LYS A C 2
ATOM 1644 O O . LYS A 1 50 ? -12.851 -21.987 -8.597 1.00 2.42 50 LYS A O 2
ATOM 1663 N N . GLN A 1 51 ? -12.593 -20.739 -6.742 1.00 20.15 51 GLN A N 2
ATOM 1664 C CA . GLN A 1 51 ? -13.642 -21.428 -6.000 1.00 74.21 51 GLN A CA 2
ATOM 1665 C C . GLN A 1 51 ? -13.362 -22.925 -5.924 1.00 70.41 51 GLN A C 2
ATOM 1666 O O . GLN A 1 51 ? -14.222 -23.745 -6.247 1.00 12.04 51 GLN A O 2
ATOM 1680 N N . ARG A 1 52 ? -12.153 -23.275 -5.496 1.00 73.02 52 ARG A N 2
ATOM 1681 C CA . ARG A 1 52 ? -11.759 -24.674 -5.380 1.00 12.24 52 ARG A CA 2
ATOM 1682 C C . ARG A 1 52 ? -11.461 -25.035 -3.927 1.00 75.54 52 ARG A C 2
ATOM 1683 O O . ARG A 1 52 ? -10.476 -25.715 -3.636 1.00 14.20 52 ARG A O 2
ATOM 1704 N N . CYS A 1 53 ? -12.318 -24.577 -3.022 1.00 0.14 53 CYS A N 2
ATOM 1705 C CA . CYS A 1 53 ? -12.146 -24.851 -1.599 1.00 52.12 53 CYS A CA 2
ATOM 1706 C C . CYS A 1 53 ? -12.182 -26.351 -1.326 1.00 64.13 53 CYS A C 2
ATOM 1707 O O . CYS A 1 53 ? -13.239 -26.978 -1.386 1.00 73.32 53 CYS A O 2
ATOM 1715 N N . ASP A 1 54 ? -11.019 -26.920 -1.028 1.00 61.32 54 ASP A N 2
ATOM 1716 C CA . ASP A 1 54 ? -10.916 -28.348 -0.747 1.00 13.53 54 ASP A CA 2
ATOM 1717 C C . ASP A 1 54 ? -9.844 -28.618 0.303 1.00 25.55 54 ASP A C 2
ATOM 1718 O O . ASP A 1 54 ? -8.898 -29.368 0.061 1.00 64.24 54 ASP A O 2
ATOM 1727 N N . PHE A 1 55 ? -9.997 -28.003 1.471 1.00 2.40 55 PHE A N 2
ATOM 1728 C CA . PHE A 1 55 ? -9.040 -28.176 2.558 1.00 51.40 55 PHE A CA 2
ATOM 1729 C C . PHE A 1 55 ? -9.268 -29.502 3.277 1.00 64.23 55 PHE A C 2
ATOM 1730 O O . PHE A 1 55 ? -8.564 -29.831 4.232 1.00 35.23 55 PHE A O 2
ATOM 1747 N N . ARG A 1 56 ? -10.255 -30.259 2.810 1.00 31.41 56 ARG A N 2
ATOM 1748 C CA . ARG A 1 56 ? -10.577 -31.549 3.409 1.00 72.13 56 ARG A CA 2
ATOM 1749 C C . ARG A 1 56 ? -10.573 -32.653 2.356 1.00 60.44 56 ARG A C 2
ATOM 1750 O O . ARG A 1 56 ? -11.333 -32.605 1.389 1.00 64.54 56 ARG A O 2
ATOM 1771 N N . ALA A 1 57 ? -9.712 -33.647 2.551 1.00 42.33 57 ALA A N 2
ATOM 1772 C CA . ALA A 1 57 ? -9.610 -34.763 1.619 1.00 23.23 57 ALA A CA 2
ATOM 1773 C C . ALA A 1 57 ? -9.589 -34.273 0.175 1.00 34.53 57 ALA A C 2
ATOM 1774 O O . ALA A 1 57 ? -9.992 -34.991 -0.739 1.00 63.40 57 ALA A O 2
ATOM 1781 N N . ASN A 1 58 ? -9.119 -33.046 -0.022 1.00 21.21 58 ASN A N 2
ATOM 1782 C CA . ASN A 1 58 ? -9.048 -32.460 -1.355 1.00 63.04 58 ASN A CA 2
ATOM 1783 C C . ASN A 1 58 ? -10.364 -32.649 -2.104 1.00 1.14 58 ASN A C 2
ATOM 1784 O O . ASN A 1 58 ? -10.375 -32.993 -3.285 1.00 62.35 58 ASN A O 2
ATOM 1795 N N . VAL A 1 59 ? -11.473 -32.420 -1.407 1.00 24.33 59 VAL A N 2
ATOM 1796 C CA . VAL A 1 59 ? -12.795 -32.563 -2.005 1.00 25.32 59 VAL A CA 2
ATOM 1797 C C . VAL A 1 59 ? -13.227 -31.276 -2.697 1.00 2.40 59 VAL A C 2
ATOM 1798 O O . VAL A 1 59 ? -13.339 -30.217 -2.079 1.00 4.31 59 VAL A O 2
ATOM 1811 N N . PRO A 1 60 ? -13.477 -31.366 -4.012 1.00 2.23 60 PRO A N 2
ATOM 1812 C CA . PRO A 1 60 ? -13.902 -30.217 -4.817 1.00 72.22 60 PRO A CA 2
ATOM 1813 C C . PRO A 1 60 ? -15.319 -29.765 -4.479 1.00 43.02 60 PRO A C 2
ATOM 1814 O O . PRO A 1 60 ? -16.176 -30.580 -4.139 1.00 10.13 60 PRO A O 2
ATOM 1825 N N . SER A 1 61 ? -15.558 -28.461 -4.576 1.00 64.01 61 SER A N 2
ATOM 1826 C CA . SER A 1 61 ? -16.870 -27.900 -4.277 1.00 70.13 61 SER A CA 2
ATOM 1827 C C . SER A 1 61 ? -17.816 -28.069 -5.462 1.00 62.35 61 SER A C 2
ATOM 1828 O O . SER A 1 61 ? -18.205 -27.093 -6.104 1.00 52.03 61 SER A O 2
ATOM 1836 N N . CYS A 1 62 ? -18.181 -29.315 -5.747 1.00 3.54 62 CYS A N 2
ATOM 1837 C CA . CYS A 1 62 ? -19.080 -29.614 -6.855 1.00 54.51 62 CYS A CA 2
ATOM 1838 C C . CYS A 1 62 ? -20.508 -29.814 -6.358 1.00 32.13 62 CYS A C 2
ATOM 1839 O O . CYS A 1 62 ? -21.247 -30.650 -6.879 1.00 13.35 62 CYS A O 2
ATOM 1847 N N . LYS A 1 63 ? -20.890 -29.043 -5.345 1.00 71.21 63 LYS A N 2
ATOM 1848 C CA . LYS A 1 63 ? -22.229 -29.135 -4.775 1.00 71.25 63 LYS A CA 2
ATOM 1849 C C . LYS A 1 63 ? -23.133 -28.040 -5.332 1.00 14.24 63 LYS A C 2
ATOM 1850 O O . LYS A 1 63 ? -22.860 -26.851 -5.166 1.00 25.13 63 LYS A O 2
ATOM 1869 N N . VAL A 1 64 ? -24.213 -28.448 -5.991 1.00 31.01 64 VAL A N 2
ATOM 1870 C CA . VAL A 1 64 ? -25.159 -27.501 -6.569 1.00 72.21 64 VAL A CA 2
ATOM 1871 C C . VAL A 1 64 ? -25.670 -26.523 -5.517 1.00 44.23 64 VAL A C 2
ATOM 1872 O O . VAL A 1 64 ? -25.933 -25.358 -5.814 1.00 50.33 64 VAL A O 2
ATOM 1885 N N . GLN A 1 1 ? 14.797 8.534 8.383 1.00 5.23 1 GLN A N 3
ATOM 1886 C CA . GLN A 1 1 ? 14.594 8.350 6.951 1.00 32.24 1 GLN A CA 3
ATOM 1887 C C . GLN A 1 1 ? 15.472 7.223 6.417 1.00 2.32 1 GLN A C 3
ATOM 1888 O O . GLN A 1 1 ? 15.975 7.294 5.296 1.00 64.30 1 GLN A O 3
ATOM 1902 N N . SER A 1 2 ? 15.653 6.185 7.227 1.00 14.15 2 SER A N 3
ATOM 1903 C CA . SER A 1 2 ? 16.474 5.045 6.838 1.00 50.02 2 SER A CA 3
ATOM 1904 C C . SER A 1 2 ? 15.652 3.760 6.832 1.00 73.12 2 SER A C 3
ATOM 1905 O O . SER A 1 2 ? 16.146 2.692 7.193 1.00 40.40 2 SER A O 3
ATOM 1913 N N . MET A 1 3 ? 14.394 3.872 6.419 1.00 75.13 3 MET A N 3
ATOM 1914 C CA . MET A 1 3 ? 13.502 2.719 6.364 1.00 1.11 3 MET A CA 3
ATOM 1915 C C . MET A 1 3 ? 13.008 2.481 4.941 1.00 61.23 3 MET A C 3
ATOM 1916 O O . MET A 1 3 ? 11.859 2.092 4.729 1.00 1.55 3 MET A O 3
ATOM 1930 N N . ARG A 1 4 ? 13.883 2.716 3.968 1.00 11.13 4 ARG A N 3
ATOM 1931 C CA . ARG A 1 4 ? 13.534 2.528 2.565 1.00 3.32 4 ARG A CA 3
ATOM 1932 C C . ARG A 1 4 ? 14.441 1.488 1.914 1.00 3.12 4 ARG A C 3
ATOM 1933 O O . ARG A 1 4 ? 14.807 1.612 0.745 1.00 63.42 4 ARG A O 3
ATOM 1954 N N . THR A 1 5 ? 14.801 0.462 2.680 1.00 45.44 5 THR A N 3
ATOM 1955 C CA . THR A 1 5 ? 15.667 -0.598 2.179 1.00 75.21 5 THR A CA 3
ATOM 1956 C C . THR A 1 5 ? 15.055 -1.972 2.430 1.00 14.53 5 THR A C 3
ATOM 1957 O O . THR A 1 5 ? 15.762 -2.978 2.468 1.00 15.00 5 THR A O 3
ATOM 1968 N N . GLU A 1 6 ? 13.737 -2.005 2.601 1.00 13.11 6 GLU A N 3
ATOM 1969 C CA . GLU A 1 6 ? 13.031 -3.256 2.849 1.00 33.42 6 GLU A CA 3
ATOM 1970 C C . GLU A 1 6 ? 13.660 -4.015 4.014 1.00 3.42 6 GLU A C 3
ATOM 1971 O O . GLU A 1 6 ? 14.148 -5.133 3.849 1.00 22.34 6 GLU A O 3
ATOM 1983 N N . CYS A 1 7 ? 13.646 -3.398 5.190 1.00 11.54 7 CYS A N 3
ATOM 1984 C CA . CYS A 1 7 ? 14.216 -4.013 6.384 1.00 45.34 7 CYS A CA 3
ATOM 1985 C C . CYS A 1 7 ? 13.214 -4.955 7.042 1.00 12.30 7 CYS A C 3
ATOM 1986 O O . CYS A 1 7 ? 13.510 -5.579 8.060 1.00 14.31 7 CYS A O 3
ATOM 1994 N N . ASN A 1 8 ? 12.026 -5.051 6.454 1.00 52.10 8 ASN A N 3
ATOM 1995 C CA . ASN A 1 8 ? 10.978 -5.915 6.985 1.00 71.21 8 ASN A CA 3
ATOM 1996 C C . ASN A 1 8 ? 10.551 -6.951 5.950 1.00 71.43 8 ASN A C 3
ATOM 1997 O O . ASN A 1 8 ? 9.408 -7.411 5.949 1.00 42.24 8 ASN A O 3
ATOM 2008 N N . THR A 1 9 ? 11.477 -7.316 5.069 1.00 62.43 9 THR A N 3
ATOM 2009 C CA . THR A 1 9 ? 11.198 -8.297 4.028 1.00 74.52 9 THR A CA 3
ATOM 2010 C C . THR A 1 9 ? 12.119 -9.506 4.149 1.00 1.33 9 THR A C 3
ATOM 2011 O O . THR A 1 9 ? 12.069 -10.421 3.329 1.00 71.43 9 THR A O 3
ATOM 2022 N N . ALA A 1 10 ? 12.960 -9.502 5.179 1.00 53.14 10 ALA A N 3
ATOM 2023 C CA . ALA A 1 10 ? 13.891 -10.600 5.409 1.00 52.54 10 ALA A CA 3
ATOM 2024 C C . ALA A 1 10 ? 13.511 -11.389 6.657 1.00 72.35 10 ALA A C 3
ATOM 2025 O O . ALA A 1 10 ? 14.366 -11.990 7.306 1.00 23.55 10 ALA A O 3
ATOM 2032 N N . ARG A 1 11 ? 12.223 -11.383 6.986 1.00 43.00 11 ARG A N 3
ATOM 2033 C CA . ARG A 1 11 ? 11.731 -12.097 8.158 1.00 70.44 11 ARG A CA 3
ATOM 2034 C C . ARG A 1 11 ? 10.715 -13.163 7.757 1.00 21.32 11 ARG A C 3
ATOM 2035 O O . ARG A 1 11 ? 9.744 -13.409 8.471 1.00 54.21 11 ARG A O 3
ATOM 2056 N N . GLY A 1 12 ? 10.947 -13.793 6.609 1.00 20.44 12 GLY A N 3
ATOM 2057 C CA . GLY A 1 12 ? 10.044 -14.825 6.134 1.00 54.44 12 GLY A CA 3
ATOM 2058 C C . GLY A 1 12 ? 10.736 -16.159 5.943 1.00 63.40 12 GLY A C 3
ATOM 2059 O O . GLY A 1 12 ? 10.354 -16.948 5.078 1.00 23.01 12 GLY A O 3
ATOM 2063 N N . LYS A 1 13 ? 11.760 -16.414 6.751 1.00 14.14 13 LYS A N 3
ATOM 2064 C CA . LYS A 1 13 ? 12.509 -17.662 6.669 1.00 73.15 13 LYS A CA 3
ATOM 2065 C C . LYS A 1 13 ? 12.442 -18.425 7.987 1.00 34.44 13 LYS A C 3
ATOM 2066 O O . LYS A 1 13 ? 13.399 -19.091 8.380 1.00 72.22 13 LYS A O 3
ATOM 2085 N N . GLY A 1 14 ? 11.303 -18.325 8.667 1.00 22.11 14 GLY A N 3
ATOM 2086 C CA . GLY A 1 14 ? 11.132 -19.012 9.934 1.00 64.42 14 GLY A CA 3
ATOM 2087 C C . GLY A 1 14 ? 9.985 -20.003 9.906 1.00 42.20 14 GLY A C 3
ATOM 2088 O O . GLY A 1 14 ? 10.053 -21.060 10.533 1.00 31.34 14 GLY A O 3
ATOM 2092 N N . HIS A 1 15 ? 8.927 -19.660 9.178 1.00 20.10 15 HIS A N 3
ATOM 2093 C CA . HIS A 1 15 ? 7.759 -20.527 9.072 1.00 32.00 15 HIS A CA 3
ATOM 2094 C C . HIS A 1 15 ? 7.512 -20.931 7.622 1.00 60.14 15 HIS A C 3
ATOM 2095 O O . HIS A 1 15 ? 6.367 -21.061 7.190 1.00 70.10 15 HIS A O 3
ATOM 2109 N N . MET A 1 16 ? 8.594 -21.127 6.875 1.00 73.41 16 MET A N 3
ATOM 2110 C CA . MET A 1 16 ? 8.494 -21.517 5.473 1.00 33.01 16 MET A CA 3
ATOM 2111 C C . MET A 1 16 ? 8.767 -23.008 5.302 1.00 3.04 16 MET A C 3
ATOM 2112 O O . MET A 1 16 ? 9.299 -23.439 4.278 1.00 55.30 16 MET A O 3
ATOM 2126 N N . LEU A 1 17 ? 8.402 -23.791 6.311 1.00 20.13 17 LEU A N 3
ATOM 2127 C CA . LEU A 1 17 ? 8.608 -25.235 6.273 1.00 45.22 17 LEU A CA 3
ATOM 2128 C C . LEU A 1 17 ? 7.447 -25.932 5.572 1.00 20.42 17 LEU A C 3
ATOM 2129 O O . LEU A 1 17 ? 7.481 -27.143 5.350 1.00 73.13 17 LEU A O 3
ATOM 2145 N N . ILE A 1 18 ? 6.423 -25.161 5.225 1.00 15.34 18 ILE A N 3
ATOM 2146 C CA . ILE A 1 18 ? 5.253 -25.704 4.547 1.00 74.41 18 ILE A CA 3
ATOM 2147 C C . ILE A 1 18 ? 5.538 -25.947 3.069 1.00 72.23 18 ILE A C 3
ATOM 2148 O O . ILE A 1 18 ? 4.735 -26.557 2.363 1.00 12.22 18 ILE A O 3
ATOM 2164 N N . ALA A 1 19 ? 6.688 -25.467 2.607 1.00 31.30 19 ALA A N 3
ATOM 2165 C CA . ALA A 1 19 ? 7.081 -25.635 1.214 1.00 65.54 19 ALA A CA 3
ATOM 2166 C C . ALA A 1 19 ? 7.986 -26.851 1.042 1.00 45.34 19 ALA A C 3
ATOM 2167 O O . ALA A 1 19 ? 8.899 -26.845 0.215 1.00 73.43 19 ALA A O 3
ATOM 2174 N N . TYR A 1 20 ? 7.729 -27.890 1.828 1.00 71.14 20 TYR A N 3
ATOM 2175 C CA . TYR A 1 20 ? 8.523 -29.111 1.764 1.00 33.52 20 TYR A CA 3
ATOM 2176 C C . TYR A 1 20 ? 8.283 -29.849 0.451 1.00 72.54 20 TYR A C 3
ATOM 2177 O O . TYR A 1 20 ? 9.195 -30.060 -0.348 1.00 64.35 20 TYR A O 3
ATOM 2195 N N . PRO A 1 21 ? 7.024 -30.252 0.221 1.00 41.34 21 PRO A N 3
ATOM 2196 C CA . PRO A 1 21 ? 6.633 -30.971 -0.995 1.00 73.31 21 PRO A CA 3
ATOM 2197 C C . PRO A 1 21 ? 6.680 -30.084 -2.234 1.00 74.24 21 PRO A C 3
ATOM 2198 O O . PRO A 1 21 ? 7.200 -28.970 -2.193 1.00 15.02 21 PRO A O 3
ATOM 2209 N N . GLY A 1 22 ? 6.132 -30.586 -3.337 1.00 62.23 22 GLY A N 3
ATOM 2210 C CA . GLY A 1 22 ? 6.122 -29.825 -4.573 1.00 22.30 22 GLY A CA 3
ATOM 2211 C C . GLY A 1 22 ? 4.719 -29.575 -5.088 1.00 52.41 22 GLY A C 3
ATOM 2212 O O . GLY A 1 22 ? 4.493 -28.652 -5.871 1.00 44.32 22 GLY A O 3
ATOM 2216 N N . ASP A 1 23 ? 3.774 -30.398 -4.650 1.00 35.44 23 ASP A N 3
ATOM 2217 C CA . ASP A 1 23 ? 2.384 -30.262 -5.072 1.00 23.02 23 ASP A CA 3
ATOM 2218 C C . ASP A 1 23 ? 1.745 -29.026 -4.447 1.00 3.20 23 ASP A C 3
ATOM 2219 O O . ASP A 1 23 ? 1.093 -28.238 -5.133 1.00 70.12 23 ASP A O 3
ATOM 2228 N N . CYS A 1 24 ? 1.936 -28.863 -3.143 1.00 10.04 24 CYS A N 3
ATOM 2229 C CA . CYS A 1 24 ? 1.376 -27.723 -2.424 1.00 65.34 24 CYS A CA 3
ATOM 2230 C C . CYS A 1 24 ? 1.773 -26.411 -3.093 1.00 72.35 24 CYS A C 3
ATOM 2231 O O . CYS A 1 24 ? 1.009 -25.446 -3.091 1.00 10.01 24 CYS A O 3
ATOM 2239 N N . SER A 1 25 ? 2.973 -26.383 -3.665 1.00 32.15 25 SER A N 3
ATOM 2240 C CA . SER A 1 25 ? 3.473 -25.188 -4.333 1.00 4.42 25 SER A CA 3
ATOM 2241 C C . SER A 1 25 ? 2.806 -25.006 -5.693 1.00 5.01 25 SER A C 3
ATOM 2242 O O . SER A 1 25 ? 2.473 -23.889 -6.088 1.00 31.15 25 SER A O 3
ATOM 2250 N N . GLN A 1 26 ? 2.616 -26.113 -6.404 1.00 1.40 26 GLN A N 3
ATOM 2251 C CA . GLN A 1 26 ? 1.990 -26.076 -7.720 1.00 51.13 26 GLN A CA 3
ATOM 2252 C C . GLN A 1 26 ? 0.509 -25.730 -7.609 1.00 13.10 26 GLN A C 3
ATOM 2253 O O . GLN A 1 26 ? -0.123 -25.339 -8.591 1.00 33.51 26 GLN A O 3
ATOM 2267 N N . TYR A 1 27 ? -0.039 -25.876 -6.408 1.00 31.12 27 TYR A N 3
ATOM 2268 C CA . TYR A 1 27 ? -1.447 -25.582 -6.169 1.00 0.32 27 TYR A CA 3
ATOM 2269 C C . TYR A 1 27 ? -1.641 -24.116 -5.795 1.00 11.55 27 TYR A C 3
ATOM 2270 O O . TYR A 1 27 ? -2.543 -23.448 -6.302 1.00 61.12 27 TYR A O 3
ATOM 2288 N N . ILE A 1 28 ? -0.788 -23.6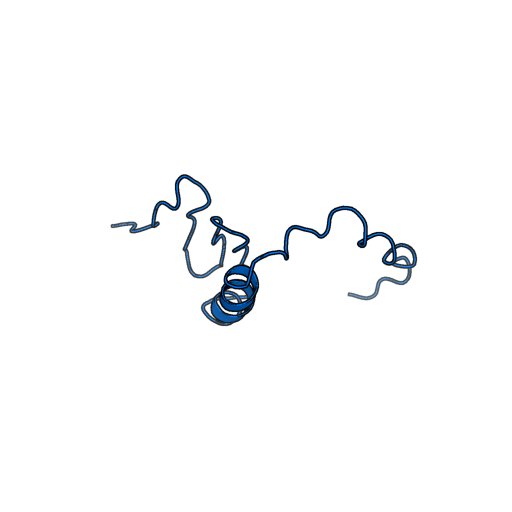21 -4.904 1.00 32.34 28 ILE A N 3
ATOM 2289 C CA . ILE A 1 28 ? -0.864 -22.234 -4.462 1.00 62.31 28 ILE A CA 3
ATOM 2290 C C . ILE A 1 28 ? -0.664 -21.274 -5.630 1.00 15.02 28 ILE A C 3
ATOM 2291 O O . ILE A 1 28 ? -1.095 -20.122 -5.580 1.00 1.22 28 ILE A O 3
ATOM 2307 N N . SER A 1 29 ? -0.010 -21.757 -6.681 1.00 74.22 29 SER A N 3
ATOM 2308 C CA . SER A 1 29 ? 0.248 -20.941 -7.862 1.00 30.32 29 SER A CA 3
ATOM 2309 C C . SER A 1 29 ? -0.816 -21.177 -8.929 1.00 35.41 29 SER A C 3
ATOM 2310 O O . SER A 1 29 ? -1.137 -20.281 -9.710 1.00 71.15 29 SER A O 3
ATOM 2318 N N . CYS A 1 30 ? -1.360 -22.389 -8.955 1.00 70.11 30 CYS A N 3
ATOM 2319 C CA . CYS A 1 30 ? -2.388 -22.745 -9.927 1.00 33.15 30 CYS A CA 3
ATOM 2320 C C . CYS A 1 30 ? -3.782 -22.555 -9.337 1.00 51.33 30 CYS A C 3
ATOM 2321 O O . CYS A 1 30 ? -4.784 -22.896 -9.965 1.00 55.14 30 CYS A O 3
ATOM 2329 N N . ASP A 1 31 ? -3.838 -22.010 -8.127 1.00 44.31 31 ASP A N 3
ATOM 2330 C CA . ASP A 1 31 ? -5.109 -21.774 -7.452 1.00 63.40 31 ASP A CA 3
ATOM 2331 C C . ASP A 1 31 ? -5.274 -20.298 -7.104 1.00 73.33 31 ASP A C 3
ATOM 2332 O O . ASP A 1 31 ? -6.306 -19.694 -7.395 1.00 53.24 31 ASP A O 3
ATOM 2341 N N . SER A 1 32 ? -4.251 -19.724 -6.479 1.00 73.51 32 SER A N 3
ATOM 2342 C CA . SER A 1 32 ? -4.285 -18.320 -6.087 1.00 73.41 32 SER A CA 3
ATOM 2343 C C . SER A 1 32 ? -4.512 -17.423 -7.300 1.00 33.11 32 SER A C 3
ATOM 2344 O O . SER A 1 32 ? -5.313 -16.490 -7.254 1.00 71.43 32 SER A O 3
ATOM 2352 N N . ASN A 1 33 ? -3.800 -17.713 -8.384 1.00 73.11 33 ASN A N 3
ATOM 2353 C CA . ASN A 1 33 ? -3.923 -16.933 -9.610 1.00 43.22 33 ASN A CA 3
ATOM 2354 C C . ASN A 1 33 ? -5.011 -17.505 -10.513 1.00 34.21 33 ASN A C 3
ATOM 2355 O O . ASN A 1 33 ? -5.401 -16.885 -11.502 1.00 60.15 33 ASN A O 3
ATOM 2366 N N . ASP A 1 34 ? -5.498 -18.691 -10.164 1.00 53.12 34 ASP A N 3
ATOM 2367 C CA . ASP A 1 34 ? -6.543 -19.347 -10.941 1.00 54.25 34 ASP A CA 3
ATOM 2368 C C . ASP A 1 34 ? -7.842 -18.547 -10.890 1.00 64.41 34 ASP A C 3
ATOM 2369 O O . ASP A 1 34 ? -8.518 -18.379 -11.904 1.00 62.04 34 ASP A O 3
ATOM 2378 N N . GLN A 1 35 ? -8.183 -18.059 -9.702 1.00 50.42 35 GLN A N 3
ATOM 2379 C CA . GLN A 1 35 ? -9.401 -17.279 -9.519 1.00 53.41 35 GLN A CA 3
ATOM 2380 C C . GLN A 1 35 ? -9.146 -16.073 -8.620 1.00 60.32 35 GLN A C 3
ATOM 2381 O O . GLN A 1 35 ? -9.653 -14.980 -8.872 1.00 65.14 35 GLN A O 3
ATOM 2395 N N . SER A 1 36 ? -8.358 -16.281 -7.570 1.00 44.33 36 SER A N 3
ATOM 2396 C CA . SER A 1 36 ? -8.038 -15.212 -6.631 1.00 54.21 36 SER A CA 3
ATOM 2397 C C . SER A 1 36 ? -7.120 -15.719 -5.523 1.00 52.50 36 SER A C 3
ATOM 2398 O O . SER A 1 36 ? -6.941 -16.921 -5.332 1.00 20.52 36 SER A O 3
ATOM 2406 N N . PRO A 1 37 ? -6.524 -14.779 -4.774 1.00 63.03 37 PRO A N 3
ATOM 2407 C CA . PRO A 1 37 ? -5.614 -15.105 -3.672 1.00 31.01 37 PRO A CA 3
ATOM 2408 C C . PRO A 1 37 ? -6.341 -15.728 -2.485 1.00 74.23 37 PRO A C 3
ATOM 2409 O O . PRO A 1 37 ? -6.168 -15.298 -1.345 1.00 74.42 37 PRO A O 3
ATOM 2420 N N . GLN A 1 38 ? -7.154 -16.743 -2.762 1.00 12.32 38 GLN A N 3
ATOM 2421 C CA . GLN A 1 38 ? -7.908 -17.424 -1.716 1.00 24.22 38 GLN A CA 3
ATOM 2422 C C . GLN A 1 38 ? -7.550 -18.906 -1.665 1.00 1.13 38 GLN A C 3
ATOM 2423 O O . GLN A 1 38 ? -8.210 -19.690 -0.983 1.00 52.43 38 GLN A O 3
ATOM 2437 N N . GLN A 1 39 ? -6.502 -19.282 -2.390 1.00 45.10 39 GLN A N 3
ATOM 2438 C CA . GLN A 1 39 ? -6.058 -20.670 -2.428 1.00 25.34 39 GLN A CA 3
ATOM 2439 C C . GLN A 1 39 ? -5.697 -21.165 -1.030 1.00 52.55 39 GLN A C 3
ATOM 2440 O O . GLN A 1 39 ? -4.956 -20.506 -0.300 1.00 43.35 39 GLN A O 3
ATOM 2454 N N . CYS A 1 40 ? -6.227 -22.327 -0.665 1.00 4.42 40 CYS A N 3
ATOM 2455 C CA . CYS A 1 40 ? -5.962 -22.909 0.646 1.00 4.21 40 CYS A CA 3
ATOM 2456 C C . CYS A 1 40 ? -5.352 -24.300 0.510 1.00 75.52 40 CYS A C 3
ATOM 2457 O O . CYS A 1 40 ? -5.298 -25.062 1.475 1.00 63.01 40 CYS A O 3
ATOM 2465 N N . ALA A 1 41 ? -4.897 -24.626 -0.696 1.00 34.14 41 ALA A N 3
ATOM 2466 C CA . ALA A 1 41 ? -4.292 -25.926 -0.958 1.00 51.22 41 ALA A CA 3
ATOM 2467 C C . ALA A 1 41 ? -3.182 -26.226 0.043 1.00 64.54 41 ALA A C 3
ATOM 2468 O O . ALA A 1 41 ? -2.240 -25.448 0.192 1.00 11.32 41 ALA A O 3
ATOM 2475 N N . SER A 1 42 ? -3.298 -27.360 0.726 1.00 35.33 42 SER A N 3
ATOM 2476 C CA . SER A 1 42 ? -2.306 -27.762 1.717 1.00 53.52 42 SER A CA 3
ATOM 2477 C C . SER A 1 42 ? -2.230 -29.281 1.825 1.00 73.52 42 SER A C 3
ATOM 2478 O O . SER A 1 42 ? -2.296 -29.841 2.918 1.00 21.43 42 SER A O 3
ATOM 2486 N N . GLY A 1 43 ? -2.092 -29.944 0.680 1.00 5.22 43 GLY A N 3
ATOM 2487 C CA . GLY A 1 43 ? -2.009 -31.393 0.667 1.00 40.42 43 GLY A CA 3
ATOM 2488 C C . GLY A 1 43 ? -3.228 -32.037 0.037 1.00 11.13 43 GLY A C 3
ATOM 2489 O O . GLY A 1 43 ? -3.106 -32.949 -0.781 1.00 24.32 43 GLY A O 3
ATOM 2493 N N . THR A 1 44 ? -4.410 -31.563 0.420 1.00 70.41 44 THR A N 3
ATOM 2494 C CA . THR A 1 44 ? -5.657 -32.101 -0.110 1.00 43.12 44 THR A CA 3
ATOM 2495 C C . THR A 1 44 ? -6.832 -31.187 0.217 1.00 73.24 44 THR A C 3
ATOM 2496 O O . THR A 1 44 ? -7.960 -31.649 0.393 1.00 1.42 44 THR A O 3
ATOM 2507 N N . VAL A 1 45 ? -6.562 -29.888 0.295 1.00 12.01 45 VAL A N 3
ATOM 2508 C CA . VAL A 1 45 ? -7.599 -28.909 0.599 1.00 43.40 45 VAL A CA 3
ATOM 2509 C C . VAL A 1 45 ? -7.459 -27.670 -0.279 1.00 71.32 45 VAL A C 3
ATOM 2510 O O . VAL A 1 45 ? -6.878 -26.666 0.133 1.00 54.11 45 VAL A O 3
ATOM 2523 N N . PHE A 1 46 ? -7.996 -27.748 -1.492 1.00 61.54 46 PHE A N 3
ATOM 2524 C CA . PHE A 1 46 ? -7.931 -26.634 -2.430 1.00 51.23 46 PHE A CA 3
ATOM 2525 C C . PHE A 1 46 ? -9.085 -25.662 -2.201 1.00 73.42 46 PHE A C 3
ATOM 2526 O O . PHE A 1 46 ? -9.955 -25.503 -3.056 1.00 51.34 46 PHE A O 3
ATOM 2543 N N . ASN A 1 47 ? -9.085 -25.016 -1.040 1.00 34.44 47 ASN A N 3
ATOM 2544 C CA . ASN A 1 47 ? -10.133 -24.061 -0.696 1.00 62.34 47 ASN A CA 3
ATOM 2545 C C . ASN A 1 47 ? -9.910 -22.730 -1.408 1.00 71.54 47 ASN A C 3
ATOM 2546 O O . ASN A 1 47 ? -10.191 -21.666 -0.858 1.00 40.22 47 ASN A O 3
ATOM 2557 N N . SER A 1 48 ? -9.404 -22.800 -2.636 1.00 0.45 48 SER A N 3
ATOM 2558 C CA . SER A 1 48 ? -9.140 -21.600 -3.422 1.00 74.43 48 SER A CA 3
ATOM 2559 C C . SER A 1 48 ? -10.444 -20.958 -3.887 1.00 61.55 48 SER A C 3
ATOM 2560 O O . SER A 1 48 ? -11.491 -21.604 -3.914 1.00 22.51 48 SER A O 3
ATOM 2568 N N . GLU A 1 49 ? -10.370 -19.683 -4.253 1.00 53.53 49 GLU A N 3
ATOM 2569 C CA . GLU A 1 49 ? -11.544 -18.952 -4.717 1.00 35.53 49 GLU A CA 3
ATOM 2570 C C . GLU A 1 49 ? -12.043 -19.512 -6.046 1.00 40.52 49 GLU A C 3
ATOM 2571 O O . GLU A 1 49 ? -13.110 -19.134 -6.531 1.00 42.20 49 GLU A O 3
ATOM 2583 N N . LYS A 1 50 ? -11.263 -20.414 -6.632 1.00 2.33 50 LYS A N 3
ATOM 2584 C CA . LYS A 1 50 ? -11.623 -21.027 -7.905 1.00 10.34 50 LYS A CA 3
ATOM 2585 C C . LYS A 1 50 ? -12.737 -22.052 -7.719 1.00 15.51 50 LYS A C 3
ATOM 2586 O O . LYS A 1 50 ? -13.092 -22.772 -8.652 1.00 4.41 50 LYS A O 3
ATOM 2605 N N . GLN A 1 51 ? -13.286 -22.110 -6.510 1.00 13.31 51 GLN A N 3
ATOM 2606 C CA . GLN A 1 51 ? -14.361 -23.046 -6.204 1.00 32.23 51 GLN A CA 3
ATOM 2607 C C . GLN A 1 51 ? -13.874 -24.487 -6.309 1.00 22.52 51 GLN A C 3
ATOM 2608 O O . GLN A 1 51 ? -14.501 -25.319 -6.965 1.00 51.34 51 GLN A O 3
ATOM 2622 N N . ARG A 1 52 ? -12.752 -24.776 -5.658 1.00 64.41 52 ARG A N 3
ATOM 2623 C CA . ARG A 1 52 ? -12.179 -26.117 -5.680 1.00 34.11 52 ARG A CA 3
ATOM 2624 C C . ARG A 1 52 ? -12.192 -26.736 -4.285 1.00 64.22 52 ARG A C 3
ATOM 2625 O O . ARG A 1 52 ? -11.216 -27.359 -3.863 1.00 53.31 52 ARG A O 3
ATOM 2646 N N . CYS A 1 53 ? -13.301 -26.561 -3.575 1.00 45.55 53 CYS A N 3
ATOM 2647 C CA . CYS A 1 53 ? -13.439 -27.101 -2.228 1.00 13.33 53 CYS A CA 3
ATOM 2648 C C . CYS A 1 53 ? -13.341 -28.623 -2.239 1.00 44.41 53 CYS A C 3
ATOM 2649 O O . CYS A 1 53 ? -14.340 -29.318 -2.419 1.00 73.24 53 CYS A O 3
ATOM 2657 N N . ASP A 1 54 ? -12.129 -29.133 -2.047 1.00 53.01 54 ASP A N 3
ATOM 2658 C CA . ASP A 1 54 ? -11.899 -30.573 -2.036 1.00 33.02 54 ASP A CA 3
ATOM 2659 C C . ASP A 1 54 ? -11.005 -30.971 -0.866 1.00 31.32 54 ASP A C 3
ATOM 2660 O O . ASP A 1 54 ? -10.004 -31.665 -1.044 1.00 62.13 54 ASP A O 3
ATOM 2669 N N . PHE A 1 55 ? -11.373 -30.527 0.331 1.00 2.14 55 PHE A N 3
ATOM 2670 C CA . PHE A 1 55 ? -10.603 -30.835 1.531 1.00 61.11 55 PHE A CA 3
ATOM 2671 C C . PHE A 1 55 ? -10.970 -32.213 2.074 1.00 70.24 55 PHE A C 3
ATOM 2672 O O . PHE A 1 55 ? -10.496 -32.621 3.134 1.00 43.00 55 PHE A O 3
ATOM 2689 N N . ARG A 1 56 ? -11.818 -32.925 1.339 1.00 72.12 56 ARG A N 3
ATOM 2690 C CA . ARG A 1 56 ? -12.251 -34.256 1.746 1.00 30.34 56 ARG A CA 3
ATOM 2691 C C . ARG A 1 56 ? -12.015 -35.270 0.631 1.00 72.14 56 ARG A C 3
ATOM 2692 O O . ARG A 1 56 ? -12.544 -35.129 -0.471 1.00 73.24 56 ARG A O 3
ATOM 2713 N N . ALA A 1 57 ? -11.217 -36.291 0.925 1.00 70.21 57 ALA A N 3
ATOM 2714 C CA . ALA A 1 57 ? -10.912 -37.329 -0.052 1.00 53.14 57 ALA A CA 3
ATOM 2715 C C . ALA A 1 57 ? -10.563 -36.722 -1.407 1.00 53.20 57 ALA A C 3
ATOM 2716 O O . ALA A 1 57 ? -10.741 -37.356 -2.446 1.00 40.01 57 ALA A O 3
ATOM 2723 N N . ASN A 1 58 ? -10.067 -35.489 -1.388 1.00 25.24 58 ASN A N 3
ATOM 2724 C CA . ASN A 1 58 ? -9.694 -34.796 -2.615 1.00 41.04 58 ASN A CA 3
ATOM 2725 C C . ASN A 1 58 ? -10.804 -34.899 -3.657 1.00 30.22 58 ASN A C 3
ATOM 2726 O O . ASN A 1 58 ? -10.547 -35.172 -4.829 1.00 62.34 58 ASN A O 3
ATOM 2737 N N . VAL A 1 59 ? -12.040 -34.678 -3.220 1.00 60.22 59 VAL A N 3
ATOM 2738 C CA . VAL A 1 59 ? -13.190 -34.744 -4.114 1.00 61.32 59 VAL A CA 3
ATOM 2739 C C . VAL A 1 59 ? -13.442 -33.399 -4.786 1.00 31.04 59 VAL A C 3
ATOM 2740 O O . VAL A 1 59 ? -13.675 -32.384 -4.129 1.00 42.44 59 VAL A O 3
ATOM 2753 N N . PRO A 1 60 ? -13.396 -33.389 -6.126 1.00 40.10 60 PRO A N 3
ATOM 2754 C CA . PRO A 1 60 ? -13.618 -32.175 -6.917 1.00 12.44 60 PRO A CA 3
ATOM 2755 C C . PRO A 1 60 ? -15.069 -31.707 -6.865 1.00 44.23 60 PRO A C 3
ATOM 2756 O O . PRO A 1 60 ? -15.994 -32.513 -6.953 1.00 74.33 60 PRO A O 3
ATOM 2767 N N . SER A 1 61 ? -15.259 -30.399 -6.723 1.00 31.12 61 SER A N 3
ATOM 2768 C CA . SER A 1 61 ? -16.598 -29.824 -6.657 1.00 23.45 61 SER A CA 3
ATOM 2769 C C . SER A 1 61 ? -17.022 -29.278 -8.016 1.00 51.32 61 SER A C 3
ATOM 2770 O O . SER A 1 61 ? -17.184 -28.069 -8.189 1.00 31.05 61 SER A O 3
ATOM 2778 N N . CYS A 1 62 ? -17.200 -30.176 -8.978 1.00 74.12 62 CYS A N 3
ATOM 2779 C CA . CYS A 1 62 ? -17.605 -29.785 -10.324 1.00 33.20 62 CYS A CA 3
ATOM 2780 C C . CYS A 1 62 ? -18.868 -28.931 -10.285 1.00 74.21 62 CYS A C 3
ATOM 2781 O O . CYS A 1 62 ? -19.962 -29.432 -10.022 1.00 1.10 62 CYS A O 3
ATOM 2789 N N . LYS A 1 63 ? -18.710 -27.638 -10.547 1.00 73.34 63 LYS A N 3
ATOM 2790 C CA . LYS A 1 63 ? -19.837 -26.713 -10.542 1.00 41.35 63 LYS A CA 3
ATOM 2791 C C . LYS A 1 63 ? -20.369 -26.496 -11.955 1.00 74.24 63 LYS A C 3
ATOM 2792 O O . LYS A 1 63 ? -20.997 -25.477 -12.244 1.00 31.24 63 LYS A O 3
ATOM 2811 N N . VAL A 1 64 ? -20.116 -27.462 -12.833 1.00 1.10 64 VAL A N 3
ATOM 2812 C CA . VAL A 1 64 ? -20.572 -27.378 -14.215 1.00 51.22 64 VAL A CA 3
ATOM 2813 C C . VAL A 1 64 ? -19.948 -26.183 -14.928 1.00 73.41 64 VAL A C 3
ATOM 2814 O O . VAL A 1 64 ? -19.528 -26.285 -16.080 1.00 61.35 64 VAL A O 3
ATOM 2827 N N . GLN A 1 1 ? -1.974 -29.391 15.238 1.00 55.13 1 GLN A N 4
ATOM 2828 C CA . GLN A 1 1 ? -0.968 -28.353 15.052 1.00 43.43 1 GLN A CA 4
ATOM 2829 C C . GLN A 1 1 ? -1.586 -27.097 14.445 1.00 62.42 1 GLN A C 4
ATOM 2830 O O . GLN A 1 1 ? -1.679 -26.968 13.224 1.00 13.43 1 GLN A O 4
ATOM 2844 N N . SER A 1 2 ? -2.007 -26.176 15.305 1.00 41.30 2 SER A N 4
ATOM 2845 C CA . SER A 1 2 ? -2.620 -24.932 14.854 1.00 72.25 2 SER A CA 4
ATOM 2846 C C . SER A 1 2 ? -1.819 -23.726 15.333 1.00 2.21 2 SER A C 4
ATOM 2847 O O . SER A 1 2 ? -1.700 -22.725 14.626 1.00 22.43 2 SER A O 4
ATOM 2855 N N . MET A 1 3 ? -1.271 -23.829 16.540 1.00 51.14 3 MET A N 4
ATOM 2856 C CA . MET A 1 3 ? -0.480 -22.747 17.114 1.00 24.21 3 MET A CA 4
ATOM 2857 C C . MET A 1 3 ? 0.947 -22.772 16.576 1.00 63.34 3 MET A C 4
ATOM 2858 O O . MET A 1 3 ? 1.564 -21.725 16.375 1.00 35.54 3 MET A O 4
ATOM 2872 N N . ARG A 1 4 ? 1.466 -23.973 16.344 1.00 65.54 4 ARG A N 4
ATOM 2873 C CA . ARG A 1 4 ? 2.821 -24.134 15.830 1.00 44.01 4 ARG A CA 4
ATOM 2874 C C . ARG A 1 4 ? 2.804 -24.416 14.330 1.00 24.45 4 ARG A C 4
ATOM 2875 O O . ARG A 1 4 ? 3.628 -25.177 13.821 1.00 42.11 4 ARG A O 4
ATOM 2896 N N . THR A 1 5 ? 1.860 -23.799 13.628 1.00 74.02 5 THR A N 4
ATOM 2897 C CA . THR A 1 5 ? 1.734 -23.985 12.188 1.00 53.22 5 THR A CA 4
ATOM 2898 C C . THR A 1 5 ? 2.476 -22.893 11.426 1.00 62.35 5 THR A C 4
ATOM 2899 O O . THR A 1 5 ? 2.177 -22.623 10.263 1.00 12.42 5 THR A O 4
ATOM 2910 N N . GLU A 1 6 ? 3.446 -22.270 12.088 1.00 61.52 6 GLU A N 4
ATOM 2911 C CA . GLU A 1 6 ? 4.231 -21.208 11.471 1.00 41.22 6 GLU A CA 4
ATOM 2912 C C . GLU A 1 6 ? 3.349 -20.013 11.120 1.00 32.12 6 GLU A C 4
ATOM 2913 O O . GLU A 1 6 ? 2.908 -19.867 9.979 1.00 2.14 6 GLU A O 4
ATOM 2925 N N . CYS A 1 7 ? 3.095 -19.163 12.108 1.00 1.44 7 CYS A N 4
ATOM 2926 C CA . CYS A 1 7 ? 2.264 -17.981 11.906 1.00 43.12 7 CYS A CA 4
ATOM 2927 C C . CYS A 1 7 ? 3.075 -16.846 11.288 1.00 14.13 7 CYS A C 4
ATOM 2928 O O . CYS A 1 7 ? 2.550 -15.763 11.034 1.00 50.24 7 CYS A O 4
ATOM 2936 N N . ASN A 1 8 ? 4.357 -17.102 11.052 1.00 62.02 8 ASN A N 4
ATOM 2937 C CA . ASN A 1 8 ? 5.241 -16.101 10.466 1.00 2.23 8 ASN A CA 4
ATOM 2938 C C . ASN A 1 8 ? 5.536 -16.423 9.004 1.00 33.34 8 ASN A C 4
ATOM 2939 O O . ASN A 1 8 ? 6.593 -16.071 8.480 1.00 73.45 8 ASN A O 4
ATOM 2950 N N . THR A 1 9 ? 4.593 -17.095 8.351 1.00 71.23 9 THR A N 4
ATOM 2951 C CA . THR A 1 9 ? 4.750 -17.466 6.950 1.00 5.01 9 THR A CA 4
ATOM 2952 C C . THR A 1 9 ? 4.356 -16.317 6.029 1.00 4.24 9 THR A C 4
ATOM 2953 O O . THR A 1 9 ? 4.381 -16.452 4.807 1.00 64.24 9 THR A O 4
ATOM 2964 N N . ALA A 1 10 ? 3.993 -15.185 6.625 1.00 63.41 10 ALA A N 4
ATOM 2965 C CA . ALA A 1 10 ? 3.597 -14.011 5.857 1.00 34.45 10 ALA A CA 4
ATOM 2966 C C . ALA A 1 10 ? 4.773 -13.062 5.658 1.00 24.42 10 ALA A C 4
ATOM 2967 O O . ALA A 1 10 ? 4.588 -11.859 5.473 1.00 64.51 10 ALA A O 4
ATOM 2974 N N . ARG A 1 11 ? 5.983 -13.611 5.698 1.00 3.13 11 ARG A N 4
ATOM 2975 C CA . ARG A 1 11 ? 7.190 -12.812 5.524 1.00 64.10 11 ARG A CA 4
ATOM 2976 C C . ARG A 1 11 ? 7.991 -13.293 4.317 1.00 10.02 11 ARG A C 4
ATOM 2977 O O . ARG A 1 11 ? 9.218 -13.369 4.364 1.00 71.52 11 ARG A O 4
ATOM 2998 N N . GLY A 1 12 ? 7.287 -13.617 3.237 1.00 54.31 12 GLY A N 4
ATOM 2999 C CA . GLY A 1 12 ? 7.948 -14.087 2.034 1.00 51.34 12 GLY A CA 4
ATOM 3000 C C . GLY A 1 12 ? 7.651 -13.214 0.830 1.00 2.34 12 GLY A C 4
ATOM 3001 O O . GLY A 1 12 ? 7.587 -13.700 -0.299 1.00 33.22 12 GLY A O 4
ATOM 3005 N N . LYS A 1 13 ? 7.468 -11.920 1.071 1.00 42.21 13 LYS A N 4
ATOM 3006 C CA . LYS A 1 13 ? 7.176 -10.976 -0.001 1.00 40.31 13 LYS A CA 4
ATOM 3007 C C . LYS A 1 13 ? 8.243 -9.888 -0.074 1.00 11.11 13 LYS A C 4
ATOM 3008 O O . LYS A 1 13 ? 7.937 -8.720 -0.310 1.00 1.25 13 LYS A O 4
ATOM 3027 N N . GLY A 1 14 ? 9.497 -10.281 0.129 1.00 40.53 14 GLY A N 4
ATOM 3028 C CA . GLY A 1 14 ? 10.590 -9.327 0.080 1.00 11.14 14 GLY A CA 4
ATOM 3029 C C . GLY A 1 14 ? 11.318 -9.347 -1.249 1.00 4.23 14 GLY A C 4
ATOM 3030 O O . GLY A 1 14 ? 11.119 -8.468 -2.088 1.00 11.34 14 GLY A O 4
ATOM 3034 N N . HIS A 1 15 ? 12.167 -10.352 -1.442 1.00 2.54 15 HIS A N 4
ATOM 3035 C CA . HIS A 1 15 ? 12.929 -10.482 -2.678 1.00 44.44 15 HIS A CA 4
ATOM 3036 C C . HIS A 1 15 ? 12.612 -11.801 -3.376 1.00 23.13 15 HIS A C 4
ATOM 3037 O O . HIS A 1 15 ? 11.781 -11.851 -4.282 1.00 43.10 15 HIS A O 4
ATOM 3051 N N . MET A 1 16 ? 13.280 -12.867 -2.947 1.00 45.10 16 MET A N 4
ATOM 3052 C CA . MET A 1 16 ? 13.069 -14.187 -3.530 1.00 51.45 16 MET A CA 4
ATOM 3053 C C . MET A 1 16 ? 12.600 -15.180 -2.472 1.00 65.21 16 MET A C 4
ATOM 3054 O O . MET A 1 16 ? 12.913 -16.370 -2.541 1.00 4.41 16 MET A O 4
ATOM 3068 N N . LEU A 1 17 ? 11.850 -14.686 -1.494 1.00 52.31 17 LEU A N 4
ATOM 3069 C CA . LEU A 1 17 ? 11.338 -15.531 -0.420 1.00 42.45 17 LEU A CA 4
ATOM 3070 C C . LEU A 1 17 ? 10.018 -16.181 -0.822 1.00 22.34 17 LEU A C 4
ATOM 3071 O O . LEU A 1 17 ? 9.481 -17.017 -0.094 1.00 54.21 17 LEU A O 4
ATOM 3087 N N . ILE A 1 18 ? 9.503 -15.794 -1.984 1.00 30.44 18 ILE A N 4
ATOM 3088 C CA . ILE A 1 18 ? 8.248 -16.343 -2.483 1.00 0.24 18 ILE A CA 4
ATOM 3089 C C . ILE A 1 18 ? 8.391 -17.823 -2.822 1.00 0.41 18 ILE A C 4
ATOM 3090 O O . ILE A 1 18 ? 7.402 -18.550 -2.902 1.00 54.25 18 ILE A O 4
ATOM 3106 N N . ALA A 1 19 ? 9.630 -18.262 -3.018 1.00 71.01 19 ALA A N 4
ATOM 3107 C CA . ALA A 1 19 ? 9.903 -19.656 -3.345 1.00 22.04 19 ALA A CA 4
ATOM 3108 C C . ALA A 1 19 ? 10.763 -20.313 -2.270 1.00 34.30 19 ALA A C 4
ATOM 3109 O O . ALA A 1 19 ? 11.579 -21.187 -2.563 1.00 32.43 19 ALA A O 4
ATOM 3116 N N . TYR A 1 20 ? 10.574 -19.887 -1.026 1.00 45.11 20 TYR A N 4
ATOM 3117 C CA . TYR A 1 20 ? 11.335 -20.432 0.092 1.00 61.10 20 TYR A CA 4
ATOM 3118 C C . TYR A 1 20 ? 10.914 -21.868 0.388 1.00 25.33 20 TYR A C 4
ATOM 3119 O O . TYR A 1 20 ? 11.715 -22.802 0.327 1.00 34.13 20 TYR A O 4
ATOM 3137 N N . PRO A 1 21 ? 9.627 -22.051 0.717 1.00 52.33 21 PRO A N 4
ATOM 3138 C CA . PRO A 1 21 ? 9.069 -23.370 1.028 1.00 15.10 21 PRO A CA 4
ATOM 3139 C C . PRO A 1 21 ? 8.984 -24.268 -0.201 1.00 70.41 21 PRO A C 4
ATOM 3140 O O . PRO A 1 21 ? 9.544 -23.955 -1.251 1.00 31.12 21 PRO A O 4
ATOM 3151 N N . GLY A 1 22 ? 8.279 -25.388 -0.063 1.00 42.54 22 GLY A N 4
ATOM 3152 C CA . GLY A 1 22 ? 8.134 -26.314 -1.171 1.00 2.01 22 GLY A CA 4
ATOM 3153 C C . GLY A 1 22 ? 6.684 -26.553 -1.541 1.00 52.52 22 GLY A C 4
ATOM 3154 O O . GLY A 1 22 ? 6.371 -26.843 -2.696 1.00 34.33 22 GLY A O 4
ATOM 3158 N N . ASP A 1 23 ? 5.797 -26.431 -0.560 1.00 31.22 23 ASP A N 4
ATOM 3159 C CA . ASP A 1 23 ? 4.371 -26.636 -0.788 1.00 22.30 23 ASP A CA 4
ATOM 3160 C C . ASP A 1 23 ? 3.878 -25.778 -1.949 1.00 34.14 23 ASP A C 4
ATOM 3161 O O . ASP A 1 23 ? 2.949 -26.158 -2.663 1.00 40.31 23 ASP A O 4
ATOM 3170 N N . CYS A 1 24 ? 4.504 -24.621 -2.129 1.00 55.45 24 CYS A N 4
ATOM 3171 C CA . CYS A 1 24 ? 4.127 -23.707 -3.202 1.00 73.14 24 CYS A CA 4
ATOM 3172 C C . CYS A 1 24 ? 4.370 -24.342 -4.568 1.00 5.14 24 CYS A C 4
ATOM 3173 O O . CYS A 1 24 ? 3.652 -24.067 -5.528 1.00 72.15 24 CYS A O 4
ATOM 3181 N N . SER A 1 25 ? 5.390 -25.191 -4.646 1.00 70.20 25 SER A N 4
ATOM 3182 C CA . SER A 1 25 ? 5.732 -25.861 -5.895 1.00 65.21 25 SER A CA 4
ATOM 3183 C C . SER A 1 25 ? 4.802 -27.043 -6.150 1.00 63.23 25 SER A C 4
ATOM 3184 O O . SER A 1 25 ? 4.405 -27.299 -7.287 1.00 12.14 25 SER A O 4
ATOM 3192 N N . GLN A 1 26 ? 4.460 -27.760 -5.085 1.00 2.25 26 GLN A N 4
ATOM 3193 C CA . GLN A 1 26 ? 3.577 -28.915 -5.193 1.00 25.33 26 GLN A CA 4
ATOM 3194 C C . GLN A 1 26 ? 2.139 -28.479 -5.450 1.00 32.22 26 GLN A C 4
ATOM 3195 O O . GLN A 1 26 ? 1.303 -29.279 -5.872 1.00 43.22 26 GLN A O 4
ATOM 3209 N N . TYR A 1 27 ? 1.857 -27.207 -5.192 1.00 33.10 27 TYR A N 4
ATOM 3210 C CA . TYR A 1 27 ? 0.518 -26.665 -5.393 1.00 30.32 27 TYR A CA 4
ATOM 3211 C C . TYR A 1 27 ? 0.370 -26.085 -6.796 1.00 72.31 27 TYR A C 4
ATOM 3212 O O . TYR A 1 27 ? -0.673 -26.234 -7.434 1.00 63.23 27 TYR A O 4
ATOM 3230 N N . ILE A 1 28 ? 1.421 -25.424 -7.270 1.00 34.51 28 ILE A N 4
ATOM 3231 C CA . ILE A 1 28 ? 1.409 -24.823 -8.598 1.00 22.52 28 ILE A CA 4
ATOM 3232 C C . ILE A 1 28 ? 1.344 -25.892 -9.684 1.00 45.41 28 ILE A C 4
ATOM 3233 O O . ILE A 1 28 ? 0.890 -25.632 -10.798 1.00 54.11 28 ILE A O 4
ATOM 3249 N N . SER A 1 29 ? 1.801 -27.095 -9.351 1.00 41.24 29 SER A N 4
ATOM 3250 C CA . SER A 1 29 ? 1.797 -28.203 -10.299 1.00 41.12 29 SER A CA 4
ATOM 3251 C C . SER A 1 29 ? 0.528 -29.037 -10.154 1.00 53.14 29 SER A C 4
ATOM 3252 O O . SER A 1 29 ? 0.082 -29.679 -11.106 1.00 53.12 29 SER A O 4
ATOM 3260 N N . CYS A 1 30 ? -0.049 -29.022 -8.958 1.00 24.32 30 CYS A N 4
ATOM 3261 C CA . CYS A 1 30 ? -1.267 -29.778 -8.686 1.00 44.45 30 CYS A CA 4
ATOM 3262 C C . CYS A 1 30 ? -2.502 -28.905 -8.881 1.00 13.13 30 CYS A C 4
ATOM 3263 O O . CYS A 1 30 ? -3.632 -29.362 -8.703 1.00 44.03 30 CYS A O 4
ATOM 3271 N N . ASP A 1 31 ? -2.280 -27.647 -9.244 1.00 51.34 31 ASP A N 4
ATOM 3272 C CA . ASP A 1 31 ? -3.375 -26.709 -9.462 1.00 54.12 31 ASP A CA 4
ATOM 3273 C C . ASP A 1 31 ? -3.465 -26.310 -10.932 1.00 34.30 31 ASP A C 4
ATOM 3274 O O . ASP A 1 31 ? -4.558 -26.149 -11.476 1.00 2.52 31 ASP A O 4
ATOM 3283 N N . SER A 1 32 ? -2.309 -26.153 -11.569 1.00 15.40 32 SER A N 4
ATOM 3284 C CA . SER A 1 32 ? -2.258 -25.768 -12.975 1.00 5.04 32 SER A CA 4
ATOM 3285 C C . SER A 1 32 ? -2.911 -26.831 -13.853 1.00 44.31 32 SER A C 4
ATOM 3286 O O . SER A 1 32 ? -3.701 -26.517 -14.742 1.00 43.32 32 SER A O 4
ATOM 3294 N N . ASN A 1 33 ? -2.574 -28.090 -13.596 1.00 64.53 33 ASN A N 4
ATOM 3295 C CA . ASN A 1 33 ? -3.126 -29.201 -14.364 1.00 11.05 33 ASN A CA 4
ATOM 3296 C C . ASN A 1 33 ? -4.432 -29.692 -13.747 1.00 13.24 33 ASN A C 4
ATOM 3297 O O . ASN A 1 33 ? -5.160 -30.479 -14.352 1.00 42.24 33 ASN A O 4
ATOM 3308 N N . ASP A 1 34 ? -4.723 -29.221 -12.539 1.00 31.12 34 ASP A N 4
ATOM 3309 C CA . ASP A 1 34 ? -5.942 -29.610 -11.840 1.00 34.22 34 ASP A CA 4
ATOM 3310 C C . ASP A 1 34 ? -7.178 -29.140 -12.600 1.00 74.24 34 ASP A C 4
ATOM 3311 O O . ASP A 1 34 ? -8.151 -29.881 -12.741 1.00 21.24 34 ASP A O 4
ATOM 3320 N N . GLN A 1 35 ? -7.133 -27.905 -13.088 1.00 4.52 35 GLN A N 4
ATOM 3321 C CA . GLN A 1 35 ? -8.250 -27.336 -13.832 1.00 41.34 35 GLN A CA 4
ATOM 3322 C C . GLN A 1 35 ? -7.752 -26.448 -14.968 1.00 65.33 35 GLN A C 4
ATOM 3323 O O . GLN A 1 35 ? -8.342 -26.414 -16.048 1.00 35.44 35 GLN A O 4
ATOM 3337 N N . SER A 1 36 ? -6.661 -25.731 -14.717 1.00 50.05 36 SER A N 4
ATOM 3338 C CA . SER A 1 36 ? -6.085 -24.840 -15.718 1.00 14.21 36 SER A CA 4
ATOM 3339 C C . SER A 1 36 ? -4.886 -24.088 -15.150 1.00 2.24 36 SER A C 4
ATOM 3340 O O . SER A 1 36 ? -4.671 -24.035 -13.939 1.00 2.25 36 SER A O 4
ATOM 3348 N N . PRO A 1 37 ? -4.084 -23.491 -16.045 1.00 32.53 37 PRO A N 4
ATOM 3349 C CA . PRO A 1 37 ? -2.893 -22.731 -15.657 1.00 44.10 37 PRO A CA 4
ATOM 3350 C C . PRO A 1 37 ? -3.242 -21.424 -14.953 1.00 75.05 37 PRO A C 4
ATOM 3351 O O . PRO A 1 37 ? -2.801 -20.351 -15.363 1.00 64.13 37 PRO A O 4
ATOM 3362 N N . GLN A 1 38 ? -4.038 -21.523 -13.893 1.00 44.30 38 GLN A N 4
ATOM 3363 C CA . GLN A 1 38 ? -4.446 -20.347 -13.133 1.00 72.22 38 GLN A CA 4
ATOM 3364 C C . GLN A 1 38 ? -3.995 -20.454 -11.680 1.00 44.14 38 GLN A C 4
ATOM 3365 O O . GLN A 1 38 ? -4.369 -19.634 -10.843 1.00 15.10 38 GLN A O 4
ATOM 3379 N N . GLN A 1 39 ? -3.188 -21.470 -11.390 1.00 12.33 39 GLN A N 4
ATOM 3380 C CA . GLN A 1 39 ? -2.687 -21.683 -10.037 1.00 62.53 39 GLN A CA 4
ATOM 3381 C C . GLN A 1 39 ? -1.878 -20.482 -9.560 1.00 51.43 39 GLN A C 4
ATOM 3382 O O . GLN A 1 39 ? -0.936 -20.051 -10.227 1.00 12.22 39 GLN A O 4
ATOM 3396 N N . CYS A 1 40 ? -2.252 -19.945 -8.404 1.00 43.11 40 CYS A N 4
ATOM 3397 C CA . CYS A 1 40 ? -1.561 -18.791 -7.838 1.00 74.31 40 CYS A CA 4
ATOM 3398 C C . CYS A 1 40 ? -1.075 -19.089 -6.423 1.00 55.43 40 CYS A C 4
ATOM 3399 O O . CYS A 1 40 ? -0.628 -18.192 -5.709 1.00 22.21 40 CYS A O 4
ATOM 3407 N N . ALA A 1 41 ? -1.169 -20.353 -6.025 1.00 24.02 41 ALA A N 4
ATOM 3408 C CA . ALA A 1 41 ? -0.738 -20.769 -4.696 1.00 13.23 41 ALA A CA 4
ATOM 3409 C C . ALA A 1 41 ? 0.657 -20.240 -4.380 1.00 15.43 41 ALA A C 4
ATOM 3410 O O . ALA A 1 41 ? 1.619 -20.537 -5.088 1.00 14.32 41 ALA A O 4
ATOM 3417 N N . SER A 1 42 ? 0.759 -19.454 -3.313 1.00 14.43 42 SER A N 4
ATOM 3418 C CA . SER A 1 42 ? 2.036 -18.879 -2.906 1.00 33.12 42 SER A CA 4
ATOM 3419 C C . SER A 1 42 ? 2.155 -18.842 -1.385 1.00 71.33 42 SER A C 4
ATOM 3420 O O . SER A 1 42 ? 2.527 -17.823 -0.805 1.00 74.20 42 SER A O 4
ATOM 3428 N N . GLY A 1 43 ? 1.836 -19.963 -0.745 1.00 61.54 43 GLY A N 4
ATOM 3429 C CA . GLY A 1 43 ? 1.913 -20.039 0.702 1.00 63.33 43 GLY A CA 4
ATOM 3430 C C . GLY A 1 43 ? 0.605 -19.669 1.372 1.00 23.14 43 GLY A C 4
ATOM 3431 O O . GLY A 1 43 ? 0.292 -20.164 2.456 1.00 52.32 43 GLY A O 4
ATOM 3435 N N . THR A 1 44 ? -0.161 -18.794 0.729 1.00 74.35 44 THR A N 4
ATOM 3436 C CA . THR A 1 44 ? -1.441 -18.356 1.270 1.00 12.43 44 THR A CA 4
ATOM 3437 C C . THR A 1 44 ? -2.289 -17.679 0.199 1.00 3.33 44 THR A C 4
ATOM 3438 O O . THR A 1 44 ? -3.041 -16.747 0.485 1.00 2.04 44 THR A O 4
ATOM 3449 N N . VAL A 1 45 ? -2.163 -18.153 -1.036 1.00 61.30 45 VAL A N 4
ATOM 3450 C CA . VAL A 1 45 ? -2.919 -17.595 -2.150 1.00 52.34 45 VAL A CA 4
ATOM 3451 C C . VAL A 1 45 ? -3.189 -18.651 -3.216 1.00 22.10 45 VAL A C 4
ATOM 3452 O O . VAL A 1 45 ? -2.522 -18.689 -4.250 1.00 73.25 45 VAL A O 4
ATOM 3465 N N . PHE A 1 46 ? -4.171 -19.508 -2.957 1.00 10.23 46 PHE A N 4
ATOM 3466 C CA . PHE A 1 46 ? -4.529 -20.566 -3.894 1.00 34.34 46 PHE A CA 4
ATOM 3467 C C . PHE A 1 46 ? -5.554 -20.070 -4.909 1.00 54.31 46 PHE A C 4
ATOM 3468 O O . PHE A 1 46 ? -6.698 -20.524 -4.925 1.00 44.35 46 PHE A O 4
ATOM 3485 N N . ASN A 1 47 ? -5.135 -19.134 -5.755 1.00 13.35 47 ASN A N 4
ATOM 3486 C CA . ASN A 1 47 ? -6.016 -18.574 -6.773 1.00 14.21 47 ASN A CA 4
ATOM 3487 C C . ASN A 1 47 ? -6.030 -19.450 -8.022 1.00 2.20 47 ASN A C 4
ATOM 3488 O O . ASN A 1 47 ? -6.123 -18.949 -9.143 1.00 33.23 47 ASN A O 4
ATOM 3499 N N . SER A 1 48 ? -5.936 -20.760 -7.820 1.00 74.21 48 SER A N 4
ATOM 3500 C CA . SER A 1 48 ? -5.935 -21.706 -8.930 1.00 24.32 48 SER A CA 4
ATOM 3501 C C . SER A 1 48 ? -7.305 -21.762 -9.598 1.00 61.41 48 SER A C 4
ATOM 3502 O O . SER A 1 48 ? -8.326 -21.491 -8.967 1.00 41.54 48 SER A O 4
ATOM 3510 N N . GLU A 1 49 ? -7.317 -22.117 -10.879 1.00 75.13 49 GLU A N 4
ATOM 3511 C CA . GLU A 1 49 ? -8.562 -22.208 -11.634 1.00 21.01 49 GLU A CA 4
ATOM 3512 C C . GLU A 1 49 ? -9.470 -23.290 -11.057 1.00 13.13 49 GLU A C 4
ATOM 3513 O O . GLU A 1 49 ? -10.636 -23.405 -11.436 1.00 30.53 49 GLU A O 4
ATOM 3525 N N . LYS A 1 50 ? -8.928 -24.081 -10.138 1.00 23.33 50 LYS A N 4
ATOM 3526 C CA . LYS A 1 50 ? -9.687 -25.154 -9.506 1.00 51.03 50 LYS A CA 4
ATOM 3527 C C . LYS A 1 50 ? -10.687 -24.593 -8.500 1.00 72.43 50 LYS A C 4
ATOM 3528 O O . LYS A 1 50 ? -11.295 -25.341 -7.734 1.00 51.35 50 LYS A O 4
ATOM 3547 N N . GLN A 1 51 ? -10.853 -23.275 -8.510 1.00 11.35 51 GLN A N 4
ATOM 3548 C CA . GLN A 1 51 ? -11.781 -22.615 -7.598 1.00 24.52 51 GLN A CA 4
ATOM 3549 C C . GLN A 1 51 ? -11.396 -22.878 -6.146 1.00 5.03 51 GLN A C 4
ATOM 3550 O O . GLN A 1 51 ? -12.223 -23.308 -5.342 1.00 61.40 51 GLN A O 4
ATOM 3564 N N . ARG A 1 52 ? -10.135 -22.616 -5.816 1.00 62.34 52 ARG A N 4
ATOM 3565 C CA . ARG A 1 52 ? -9.640 -22.826 -4.461 1.00 42.12 52 ARG A CA 4
ATOM 3566 C C . ARG A 1 52 ? -9.185 -21.509 -3.839 1.00 23.11 52 ARG A C 4
ATOM 3567 O O . ARG A 1 52 ? -8.148 -21.450 -3.176 1.00 52.32 52 ARG A O 4
ATOM 3588 N N . CYS A 1 53 ? -9.965 -20.457 -4.057 1.00 53.32 53 CYS A N 4
ATOM 3589 C CA . CYS A 1 53 ? -9.642 -19.140 -3.519 1.00 21.10 53 CYS A CA 4
ATOM 3590 C C . CYS A 1 53 ? -9.702 -19.146 -1.995 1.00 14.10 53 CYS A C 4
ATOM 3591 O O . CYS A 1 53 ? -10.782 -19.083 -1.406 1.00 61.54 53 CYS A O 4
ATOM 3599 N N . ASP A 1 54 ? -8.537 -19.223 -1.362 1.00 41.23 54 ASP A N 4
ATOM 3600 C CA . ASP A 1 54 ? -8.457 -19.237 0.094 1.00 62.53 54 ASP A CA 4
ATOM 3601 C C . ASP A 1 54 ? -7.147 -18.618 0.572 1.00 34.12 54 ASP A C 4
ATOM 3602 O O . ASP A 1 54 ? -6.319 -19.290 1.187 1.00 11.24 54 ASP A O 4
ATOM 3611 N N . PHE A 1 55 ? -6.967 -17.333 0.285 1.00 63.33 55 PHE A N 4
ATOM 3612 C CA . PHE A 1 55 ? -5.757 -16.623 0.684 1.00 60.43 55 PHE A CA 4
ATOM 3613 C C . PHE A 1 55 ? -5.894 -16.067 2.098 1.00 73.11 55 PHE A C 4
ATOM 3614 O O . PHE A 1 55 ? -5.006 -15.373 2.592 1.00 23.24 55 PHE A O 4
ATOM 3631 N N . ARG A 1 56 ? -7.014 -16.376 2.743 1.00 75.43 56 ARG A N 4
ATOM 3632 C CA . ARG A 1 56 ? -7.270 -15.906 4.099 1.00 61.40 56 ARG A CA 4
ATOM 3633 C C . ARG A 1 56 ? -7.674 -17.063 5.008 1.00 25.43 56 ARG A C 4
ATOM 3634 O O . ARG A 1 56 ? -8.661 -17.752 4.752 1.00 11.54 56 ARG A O 4
ATOM 3655 N N . ALA A 1 57 ? -6.902 -17.271 6.070 1.00 31.43 57 ALA A N 4
ATOM 3656 C CA . ALA A 1 57 ? -7.180 -18.343 7.018 1.00 21.50 57 ALA A CA 4
ATOM 3657 C C . ALA A 1 57 ? -7.487 -19.650 6.294 1.00 33.03 57 ALA A C 4
ATOM 3658 O O . ALA A 1 57 ? -8.179 -20.517 6.826 1.00 32.02 57 ALA A O 4
ATOM 3665 N N . ASN A 1 58 ? -6.969 -19.784 5.078 1.00 43.51 58 ASN A N 4
ATOM 3666 C CA . ASN A 1 58 ? -7.189 -20.985 4.281 1.00 53.44 58 ASN A CA 4
ATOM 3667 C C . ASN A 1 58 ? -8.674 -21.330 4.217 1.00 21.53 58 ASN A C 4
ATOM 3668 O O . ASN A 1 58 ? -9.065 -22.477 4.434 1.00 20.53 58 ASN A O 4
ATOM 3679 N N . VAL A 1 59 ? -9.497 -20.330 3.918 1.00 63.41 59 VAL A N 4
ATOM 3680 C CA . VAL A 1 59 ? -10.938 -20.528 3.824 1.00 32.31 59 VAL A CA 4
ATOM 3681 C C . VAL A 1 59 ? -11.342 -20.975 2.423 1.00 4.33 59 VAL A C 4
ATOM 3682 O O . VAL A 1 59 ? -11.253 -20.220 1.455 1.00 42.04 59 VAL A O 4
ATOM 3695 N N . PRO A 1 60 ? -11.797 -22.231 2.311 1.00 63.41 60 PRO A N 4
ATOM 3696 C CA . PRO A 1 60 ? -12.224 -22.807 1.032 1.00 33.14 60 PRO A CA 4
ATOM 3697 C C . PRO A 1 60 ? -13.521 -22.188 0.523 1.00 50.35 60 PRO A C 4
ATOM 3698 O O . PRO A 1 60 ? -14.408 -21.849 1.306 1.00 73.13 60 PRO A O 4
ATOM 3709 N N . SER A 1 61 ? -13.624 -22.043 -0.795 1.00 15.23 61 SER A N 4
ATOM 3710 C CA . SER A 1 61 ? -14.812 -21.461 -1.409 1.00 12.22 61 SER A CA 4
ATOM 3711 C C . SER A 1 61 ? -15.911 -22.508 -1.566 1.00 43.23 61 SER A C 4
ATOM 3712 O O . SER A 1 61 ? -16.378 -22.771 -2.675 1.00 12.11 61 SER A O 4
ATOM 3720 N N . CYS A 1 62 ? -16.318 -23.101 -0.450 1.00 24.41 62 CYS A N 4
ATOM 3721 C CA . CYS A 1 62 ? -17.361 -24.121 -0.462 1.00 42.24 62 CYS A CA 4
ATOM 3722 C C . CYS A 1 62 ? -18.727 -23.504 -0.181 1.00 31.11 62 CYS A C 4
ATOM 3723 O O . CYS A 1 62 ? -19.545 -24.081 0.535 1.00 35.33 62 CYS A O 4
ATOM 3731 N N . LYS A 1 63 ? -18.967 -22.327 -0.748 1.00 10.31 63 LYS A N 4
ATOM 3732 C CA . LYS A 1 63 ? -20.234 -21.630 -0.559 1.00 3.33 63 LYS A CA 4
ATOM 3733 C C . LYS A 1 63 ? -21.411 -22.541 -0.890 1.00 30.34 63 LYS A C 4
ATOM 3734 O O . LYS A 1 63 ? -21.641 -22.879 -2.051 1.00 44.41 63 LYS A O 4
ATOM 3753 N N . VAL A 1 64 ? -22.155 -22.936 0.139 1.00 55.14 64 VAL A N 4
ATOM 3754 C CA . VAL A 1 64 ? -23.311 -23.806 -0.044 1.00 20.23 64 VAL A CA 4
ATOM 3755 C C . VAL A 1 64 ? -24.366 -23.142 -0.921 1.00 71.21 64 VAL A C 4
ATOM 3756 O O . VAL A 1 64 ? -24.678 -23.626 -2.009 1.00 63.21 64 VAL A O 4
ATOM 3769 N N . GLN A 1 1 ? 1.667 4.076 21.208 1.00 1.11 1 GLN A N 5
ATOM 3770 C CA . GLN A 1 1 ? 2.563 4.554 22.255 1.00 52.45 1 GLN A CA 5
ATOM 3771 C C . GLN A 1 1 ? 3.977 4.024 22.045 1.00 63.12 1 GLN A C 5
ATOM 3772 O O . GLN A 1 1 ? 4.957 4.718 22.314 1.00 44.32 1 GLN A O 5
ATOM 3786 N N . SER A 1 2 ? 4.076 2.789 21.563 1.00 35.13 2 SER A N 5
ATOM 3787 C CA . SER A 1 2 ? 5.370 2.164 21.321 1.00 24.54 2 SER A CA 5
ATOM 3788 C C . SER A 1 2 ? 5.578 1.903 19.833 1.00 45.45 2 SER A C 5
ATOM 3789 O O . SER A 1 2 ? 4.809 1.177 19.205 1.00 55.01 2 SER A O 5
ATOM 3797 N N . MET A 1 3 ? 6.625 2.503 19.274 1.00 21.43 3 MET A N 5
ATOM 3798 C CA . MET A 1 3 ? 6.936 2.335 17.859 1.00 0.33 3 MET A CA 5
ATOM 3799 C C . MET A 1 3 ? 8.224 1.540 17.676 1.00 24.52 3 MET A C 5
ATOM 3800 O O . MET A 1 3 ? 9.024 1.832 16.787 1.00 61.51 3 MET A O 5
ATOM 3814 N N . ARG A 1 4 ? 8.419 0.534 18.523 1.00 70.21 4 ARG A N 5
ATOM 3815 C CA . ARG A 1 4 ? 9.611 -0.303 18.455 1.00 42.53 4 ARG A CA 5
ATOM 3816 C C . ARG A 1 4 ? 9.239 -1.761 18.205 1.00 55.02 4 ARG A C 5
ATOM 3817 O O . ARG A 1 4 ? 9.764 -2.668 18.852 1.00 52.40 4 ARG A O 5
ATOM 3838 N N . THR A 1 5 ? 8.328 -1.981 17.262 1.00 54.53 5 THR A N 5
ATOM 3839 C CA . THR A 1 5 ? 7.883 -3.328 16.927 1.00 1.42 5 THR A CA 5
ATOM 3840 C C . THR A 1 5 ? 8.252 -3.688 15.493 1.00 41.03 5 THR A C 5
ATOM 3841 O O . THR A 1 5 ? 7.644 -4.571 14.889 1.00 33.25 5 THR A O 5
ATOM 3852 N N . GLU A 1 6 ? 9.253 -2.999 14.953 1.00 54.11 6 GLU A N 5
ATOM 3853 C CA . GLU A 1 6 ? 9.702 -3.248 13.588 1.00 13.21 6 GLU A CA 5
ATOM 3854 C C . GLU A 1 6 ? 10.896 -4.197 13.573 1.00 61.40 6 GLU A C 5
ATOM 3855 O O . GLU A 1 6 ? 11.798 -4.064 12.745 1.00 4.13 6 GLU A O 5
ATOM 3867 N N . CYS A 1 7 ? 10.895 -5.155 14.494 1.00 55.13 7 CYS A N 5
ATOM 3868 C CA . CYS A 1 7 ? 11.978 -6.127 14.588 1.00 2.30 7 CYS A CA 5
ATOM 3869 C C . CYS A 1 7 ? 11.735 -7.305 13.651 1.00 72.20 7 CYS A C 5
ATOM 3870 O O . CYS A 1 7 ? 12.546 -8.227 13.573 1.00 1.40 7 CYS A O 5
ATOM 3878 N N . ASN A 1 8 ? 10.611 -7.269 12.943 1.00 51.15 8 ASN A N 5
ATOM 3879 C CA . ASN A 1 8 ? 10.259 -8.335 12.012 1.00 21.40 8 ASN A CA 5
ATOM 3880 C C . ASN A 1 8 ? 10.673 -7.974 10.589 1.00 63.12 8 ASN A C 5
ATOM 3881 O O . ASN A 1 8 ? 10.076 -8.441 9.618 1.00 11.14 8 ASN A O 5
ATOM 3892 N N . THR A 1 9 ? 11.701 -7.139 10.471 1.00 25.52 9 THR A N 5
ATOM 3893 C CA . THR A 1 9 ? 12.196 -6.715 9.168 1.00 51.33 9 THR A CA 5
ATOM 3894 C C . THR A 1 9 ? 13.142 -7.752 8.574 1.00 61.01 9 THR A C 5
ATOM 3895 O O . THR A 1 9 ? 13.691 -7.556 7.490 1.00 24.53 9 THR A O 5
ATOM 3906 N N . ALA A 1 10 ? 13.327 -8.856 9.290 1.00 4.03 10 ALA A N 5
ATOM 3907 C CA . ALA A 1 10 ? 14.205 -9.926 8.832 1.00 3.52 10 ALA A CA 5
ATOM 3908 C C . ALA A 1 10 ? 13.434 -11.228 8.650 1.00 62.45 10 ALA A C 5
ATOM 3909 O O . ALA A 1 10 ? 14.004 -12.316 8.739 1.00 44.25 10 ALA A O 5
ATOM 3916 N N . ARG A 1 11 ? 12.135 -11.111 8.395 1.00 42.05 11 ARG A N 5
ATOM 3917 C CA . ARG A 1 11 ? 11.286 -12.280 8.201 1.00 32.04 11 ARG A CA 5
ATOM 3918 C C . ARG A 1 11 ? 10.660 -12.273 6.810 1.00 70.53 11 ARG A C 5
ATOM 3919 O O . ARG A 1 11 ? 9.499 -12.643 6.638 1.00 23.31 11 ARG A O 5
ATOM 3940 N N . GLY A 1 12 ? 11.438 -11.849 5.818 1.00 21.53 12 GLY A N 5
ATOM 3941 C CA . GLY A 1 12 ? 10.943 -11.802 4.455 1.00 11.11 12 GLY A CA 5
ATOM 3942 C C . GLY A 1 12 ? 11.784 -12.630 3.504 1.00 54.14 12 GLY A C 5
ATOM 3943 O O . GLY A 1 12 ? 11.841 -12.347 2.307 1.00 44.23 12 GLY A O 5
ATOM 3947 N N . LYS A 1 13 ? 12.439 -13.656 4.036 1.00 42.24 13 LYS A N 5
ATOM 3948 C CA . LYS A 1 13 ? 13.282 -14.528 3.227 1.00 70.33 13 LYS A CA 5
ATOM 3949 C C . LYS A 1 13 ? 12.777 -15.967 3.272 1.00 24.02 13 LYS A C 5
ATOM 3950 O O . LYS A 1 13 ? 13.555 -16.912 3.144 1.00 13.05 13 LYS A O 5
ATOM 3969 N N . GLY A 1 14 ? 11.470 -16.126 3.454 1.00 53.44 14 GLY A N 5
ATOM 3970 C CA . GLY A 1 14 ? 10.884 -17.452 3.511 1.00 22.21 14 GLY A CA 5
ATOM 3971 C C . GLY A 1 14 ? 9.883 -17.693 2.399 1.00 51.32 14 GLY A C 5
ATOM 3972 O O . GLY A 1 14 ? 8.860 -18.347 2.605 1.00 11.51 14 GLY A O 5
ATOM 3976 N N . HIS A 1 15 ? 10.176 -17.162 1.216 1.00 52.21 15 HIS A N 5
ATOM 3977 C CA . HIS A 1 15 ? 9.292 -17.321 0.066 1.00 22.34 15 HIS A CA 5
ATOM 3978 C C . HIS A 1 15 ? 9.807 -18.412 -0.868 1.00 24.35 15 HIS A C 5
ATOM 3979 O O . HIS A 1 15 ? 9.549 -18.386 -2.070 1.00 40.44 15 HIS A O 5
ATOM 3993 N N . MET A 1 16 ? 10.538 -19.370 -0.305 1.00 55.21 16 MET A N 5
ATOM 3994 C CA . MET A 1 16 ? 11.088 -20.470 -1.088 1.00 43.12 16 MET A CA 5
ATOM 3995 C C . MET A 1 16 ? 10.541 -21.809 -0.604 1.00 42.03 16 MET A C 5
ATOM 3996 O O . MET A 1 16 ? 11.149 -22.857 -0.828 1.00 11.21 16 MET A O 5
ATOM 4010 N N . LEU A 1 17 ? 9.391 -21.768 0.060 1.00 42.05 17 LEU A N 5
ATOM 4011 C CA . LEU A 1 17 ? 8.762 -22.979 0.575 1.00 0.25 17 LEU A CA 5
ATOM 4012 C C . LEU A 1 17 ? 7.932 -23.664 -0.505 1.00 63.34 17 LEU A C 5
ATOM 4013 O O . LEU A 1 17 ? 7.425 -24.769 -0.305 1.00 44.45 17 LEU A O 5
ATOM 4029 N N . ILE A 1 18 ? 7.800 -23.003 -1.650 1.00 71.55 18 ILE A N 5
ATOM 4030 C CA . ILE A 1 18 ? 7.035 -23.551 -2.764 1.00 12.02 18 ILE A CA 5
ATOM 4031 C C . ILE A 1 18 ? 7.601 -24.894 -3.212 1.00 33.32 18 ILE A C 5
ATOM 4032 O O . ILE A 1 18 ? 6.905 -25.696 -3.834 1.00 52.23 18 ILE A O 5
ATOM 4048 N N . ALA A 1 19 ? 8.867 -25.134 -2.889 1.00 4.11 19 ALA A N 5
ATOM 4049 C CA . ALA A 1 19 ? 9.526 -26.382 -3.255 1.00 10.35 19 ALA A CA 5
ATOM 4050 C C . ALA A 1 19 ? 10.019 -27.125 -2.018 1.00 33.33 19 ALA A C 5
ATOM 4051 O O . ALA A 1 19 ? 11.175 -27.543 -1.952 1.00 42.40 19 ALA A O 5
ATOM 4058 N N . TYR A 1 20 ? 9.135 -27.287 -1.039 1.00 51.04 20 TYR A N 5
ATOM 4059 C CA . TYR A 1 20 ? 9.481 -27.978 0.197 1.00 3.31 20 TYR A CA 5
ATOM 4060 C C . TYR A 1 20 ? 8.650 -29.246 0.364 1.00 62.22 20 TYR A C 5
ATOM 4061 O O . TYR A 1 20 ? 9.160 -30.365 0.309 1.00 64.31 20 TYR A O 5
ATOM 4079 N N . PRO A 1 21 ? 7.337 -29.069 0.572 1.00 1.31 21 PRO A N 5
ATOM 4080 C CA . PRO A 1 21 ? 6.406 -30.186 0.750 1.00 34.50 21 PRO A CA 5
ATOM 4081 C C . PRO A 1 21 ? 6.194 -30.976 -0.538 1.00 4.45 21 PRO A C 5
ATOM 4082 O O . PRO A 1 21 ? 6.905 -30.777 -1.522 1.00 74.23 21 PRO A O 5
ATOM 4093 N N . GLY A 1 22 ? 5.212 -31.872 -0.523 1.00 2.21 22 GLY A N 5
ATOM 4094 C CA . GLY A 1 22 ? 4.925 -32.677 -1.696 1.00 22.15 22 GLY A CA 5
ATOM 4095 C C . GLY A 1 22 ? 3.494 -32.520 -2.171 1.00 23.25 22 GLY A C 5
ATOM 4096 O O . GLY A 1 22 ? 3.201 -32.706 -3.352 1.00 3.42 22 GLY A O 5
ATOM 4100 N N . ASP A 1 23 ? 2.601 -32.180 -1.249 1.00 13.55 23 ASP A N 5
ATOM 4101 C CA . ASP A 1 23 ? 1.192 -31.998 -1.579 1.00 71.51 23 ASP A CA 5
ATOM 4102 C C . ASP A 1 23 ? 1.029 -31.044 -2.758 1.00 13.23 23 ASP A C 5
ATOM 4103 O O . ASP A 1 23 ? 0.063 -31.138 -3.516 1.00 62.05 23 ASP A O 5
ATOM 4112 N N . CYS A 1 24 ? 1.977 -30.125 -2.904 1.00 61.40 24 CYS A N 5
ATOM 4113 C CA . CYS A 1 24 ? 1.938 -29.152 -3.989 1.00 54.43 24 CYS A CA 5
ATOM 4114 C C . CYS A 1 24 ? 2.094 -29.839 -5.342 1.00 53.41 24 CYS A C 5
ATOM 4115 O O . CYS A 1 24 ? 1.506 -29.414 -6.337 1.00 35.24 24 CYS A O 5
ATOM 4123 N N . SER A 1 25 ? 2.892 -30.901 -5.372 1.00 33.23 25 SER A N 5
ATOM 4124 C CA . SER A 1 25 ? 3.130 -31.644 -6.604 1.00 31.13 25 SER A CA 5
ATOM 4125 C C . SER A 1 25 ? 1.954 -32.564 -6.919 1.00 43.25 25 SER A C 5
ATOM 4126 O O . SER A 1 25 ? 1.604 -32.763 -8.082 1.00 65.43 25 SER A O 5
ATOM 4134 N N . GLN A 1 26 ? 1.350 -33.121 -5.875 1.00 53.31 26 GLN A N 5
ATOM 4135 C CA . GLN A 1 26 ? 0.214 -34.020 -6.041 1.00 30.04 26 GLN A CA 5
ATOM 4136 C C . GLN A 1 26 ? -1.055 -33.240 -6.369 1.00 43.10 26 GLN A C 5
ATOM 4137 O O . GLN A 1 26 ? -2.045 -33.810 -6.827 1.00 70.32 26 GLN A O 5
ATOM 4151 N N . TYR A 1 27 ? -1.018 -31.934 -6.132 1.00 1.54 27 TYR A N 5
ATOM 4152 C CA . TYR A 1 27 ? -2.166 -31.075 -6.400 1.00 21.45 27 TYR A CA 5
ATOM 4153 C C . TYR A 1 27 ? -2.082 -30.475 -7.800 1.00 34.23 27 TYR A C 5
ATOM 4154 O O . TYR A 1 27 ? -3.096 -30.320 -8.482 1.00 63.50 27 TYR A O 5
ATOM 4172 N N . ILE A 1 28 ? -0.868 -30.140 -8.221 1.00 3.21 28 ILE A N 5
ATOM 4173 C CA . ILE A 1 28 ? -0.650 -29.558 -9.540 1.00 35.43 28 ILE A CA 5
ATOM 4174 C C . ILE A 1 28 ? -0.893 -30.586 -10.640 1.00 53.22 28 ILE A C 5
ATOM 4175 O O . ILE A 1 28 ? -1.169 -30.230 -11.786 1.00 24.01 28 ILE A O 5
ATOM 4191 N N . SER A 1 29 ? -0.791 -31.862 -10.284 1.00 21.24 29 SER A N 5
ATOM 4192 C CA . SER A 1 29 ? -0.997 -32.942 -11.241 1.00 74.33 29 SER A CA 5
ATOM 4193 C C . SER A 1 29 ? -2.429 -33.465 -11.171 1.00 12.54 29 SER A C 5
ATOM 4194 O O . SER A 1 29 ? -2.968 -33.966 -12.158 1.00 21.40 29 SER A O 5
ATOM 4202 N N . CYS A 1 30 ? -3.039 -33.343 -9.997 1.00 12.30 30 CYS A N 5
ATOM 4203 C CA . CYS A 1 30 ? -4.409 -33.803 -9.796 1.00 3.14 30 CYS A CA 5
ATOM 4204 C C . CYS A 1 30 ? -5.402 -32.667 -10.018 1.00 71.10 30 CYS A C 5
ATOM 4205 O O . CYS A 1 30 ? -6.612 -32.853 -9.889 1.00 32.32 30 CYS A O 5
ATOM 4213 N N . ASP A 1 31 ? -4.883 -31.491 -10.351 1.00 43.23 31 ASP A N 5
ATOM 4214 C CA . ASP A 1 31 ? -5.724 -30.324 -10.591 1.00 41.10 31 ASP A CA 5
ATOM 4215 C C . ASP A 1 31 ? -5.612 -29.862 -12.041 1.00 30.04 31 ASP A C 5
ATOM 4216 O O . ASP A 1 31 ? -6.582 -29.378 -12.625 1.00 25.40 31 ASP A O 5
ATOM 4225 N N . SER A 1 32 ? -4.423 -30.014 -12.615 1.00 2.43 32 SER A N 5
ATOM 4226 C CA . SER A 1 32 ? -4.183 -29.608 -13.994 1.00 43.44 32 SER A CA 5
ATOM 4227 C C . SER A 1 32 ? -4.975 -30.480 -14.963 1.00 52.02 32 SER A C 5
ATOM 4228 O O . SER A 1 32 ? -5.613 -29.978 -15.887 1.00 73.15 32 SER A O 5
ATOM 4236 N N . ASN A 1 33 ? -4.929 -31.790 -14.744 1.00 3.05 33 ASN A N 5
ATOM 4237 C CA . ASN A 1 33 ? -5.641 -32.734 -15.597 1.00 14.21 33 ASN A CA 5
ATOM 4238 C C . ASN A 1 33 ? -7.060 -32.965 -15.086 1.00 31.34 33 ASN A C 5
ATOM 4239 O O . ASN A 1 33 ? -7.882 -33.582 -15.763 1.00 54.45 33 ASN A O 5
ATOM 4250 N N . ASP A 1 34 ? -7.340 -32.467 -13.886 1.00 45.55 34 ASP A N 5
ATOM 4251 C CA . ASP A 1 34 ? -8.659 -32.617 -13.284 1.00 71.03 34 ASP A CA 5
ATOM 4252 C C . ASP A 1 34 ? -9.719 -31.897 -14.112 1.00 13.35 34 ASP A C 5
ATOM 4253 O O . ASP A 1 34 ? -10.807 -32.426 -14.340 1.00 3.14 34 ASP A O 5
ATOM 4262 N N . GLN A 1 35 ? -9.394 -30.687 -14.557 1.00 35.15 35 GLN A N 5
ATOM 4263 C CA . GLN A 1 35 ? -10.320 -29.894 -15.357 1.00 31.13 35 GLN A CA 5
ATOM 4264 C C . GLN A 1 35 ? -9.589 -29.185 -16.492 1.00 21.11 35 GLN A C 5
ATOM 4265 O O . GLN A 1 35 ? -10.097 -29.094 -17.609 1.00 52.52 35 GLN A O 5
ATOM 4279 N N . SER A 1 36 ? -8.393 -28.685 -16.198 1.00 11.23 36 SER A N 5
ATOM 4280 C CA . SER A 1 36 ? -7.593 -27.980 -17.193 1.00 34.02 36 SER A CA 5
ATOM 4281 C C . SER A 1 36 ? -6.276 -27.500 -16.591 1.00 32.44 36 SER A C 5
ATOM 4282 O O . SER A 1 36 ? -6.087 -27.492 -15.374 1.00 42.11 36 SER A O 5
ATOM 4290 N N . PRO A 1 37 ? -5.343 -27.091 -17.462 1.00 45.02 37 PRO A N 5
ATOM 4291 C CA . PRO A 1 37 ? -4.027 -26.602 -17.041 1.00 5.42 37 PRO A CA 5
ATOM 4292 C C . PRO A 1 37 ? -4.108 -25.249 -16.342 1.00 44.30 37 PRO A C 5
ATOM 4293 O O . PRO A 1 37 ? -3.337 -24.338 -16.643 1.00 25.10 37 PRO A O 5
ATOM 4304 N N . GLN A 1 38 ? -5.046 -25.125 -15.408 1.00 64.44 38 GLN A N 5
ATOM 4305 C CA . GLN A 1 38 ? -5.226 -23.883 -14.668 1.00 14.45 38 GLN A CA 5
ATOM 4306 C C . GLN A 1 38 ? -4.950 -24.089 -13.182 1.00 33.51 38 GLN A C 5
ATOM 4307 O O . GLN A 1 38 ? -5.189 -23.198 -12.367 1.00 72.44 38 GLN A O 5
ATOM 4321 N N . GLN A 1 39 ? -4.447 -25.270 -12.837 1.00 64.25 39 GLN A N 5
ATOM 4322 C CA . GLN A 1 39 ? -4.139 -25.593 -11.449 1.00 74.52 39 GLN A CA 5
ATOM 4323 C C . GLN A 1 39 ? -3.146 -24.595 -10.865 1.00 11.33 39 GLN A C 5
ATOM 4324 O O . GLN A 1 39 ? -2.083 -24.354 -11.438 1.00 52.52 39 GLN A O 5
ATOM 4338 N N . CYS A 1 40 ? -3.499 -24.017 -9.722 1.00 11.11 40 CYS A N 5
ATOM 4339 C CA . CYS A 1 40 ? -2.639 -23.043 -9.060 1.00 4.30 40 CYS A CA 5
ATOM 4340 C C . CYS A 1 40 ? -2.315 -23.482 -7.636 1.00 32.03 40 CYS A C 5
ATOM 4341 O O . CYS A 1 40 ? -1.750 -22.719 -6.853 1.00 41.43 40 CYS A O 5
ATOM 4349 N N . ALA A 1 41 ? -2.679 -24.717 -7.306 1.00 13.12 41 ALA A N 5
ATOM 4350 C CA . ALA A 1 41 ? -2.428 -25.258 -5.976 1.00 24.00 41 ALA A CA 5
ATOM 4351 C C . ALA A 1 41 ? -0.950 -25.154 -5.612 1.00 35.53 41 ALA A C 5
ATOM 4352 O O . ALA A 1 41 ? -0.089 -25.673 -6.321 1.00 45.34 41 ALA A O 5
ATOM 4359 N N . SER A 1 42 ? -0.665 -24.481 -4.502 1.00 33.34 42 SER A N 5
ATOM 4360 C CA . SER A 1 42 ? 0.709 -24.306 -4.046 1.00 13.13 42 SER A CA 5
ATOM 4361 C C . SER A 1 42 ? 0.757 -24.098 -2.535 1.00 24.51 42 SER A C 5
ATOM 4362 O O . SER A 1 42 ? 1.368 -23.148 -2.047 1.00 35.22 42 SER A O 5
ATOM 4370 N N . GLY A 1 43 ? 0.109 -24.996 -1.799 1.00 71.42 43 GLY A N 5
ATOM 4371 C CA . GLY A 1 43 ? 0.090 -24.895 -0.352 1.00 33.03 43 GLY A CA 5
ATOM 4372 C C . GLY A 1 43 ? -1.297 -24.610 0.191 1.00 25.13 43 GLY A C 5
ATOM 4373 O O . GLY A 1 43 ? -1.743 -25.252 1.143 1.00 55.51 43 GLY A O 5
ATOM 4377 N N . THR A 1 44 ? -1.980 -23.643 -0.413 1.00 72.33 44 THR A N 5
ATOM 4378 C CA . THR A 1 44 ? -3.322 -23.272 0.017 1.00 74.52 44 THR A CA 5
ATOM 4379 C C . THR A 1 44 ? -4.008 -22.391 -1.021 1.00 33.13 44 THR A C 5
ATOM 4380 O O . THR A 1 44 ? -4.830 -21.540 -0.681 1.00 53.11 44 THR A O 5
ATOM 4391 N N . VAL A 1 45 ? -3.666 -22.601 -2.288 1.00 0.31 45 VAL A N 5
ATOM 4392 C CA . VAL A 1 45 ? -4.251 -21.826 -3.376 1.00 24.00 45 VAL A CA 5
ATOM 4393 C C . VAL A 1 45 ? -4.645 -22.726 -4.541 1.00 74.32 45 VAL A C 5
ATOM 4394 O O . VAL A 1 45 ? -3.926 -22.824 -5.536 1.00 30.34 45 VAL A O 5
ATOM 4407 N N . PHE A 1 46 ? -5.794 -23.382 -4.412 1.00 61.32 46 PHE A N 5
ATOM 4408 C CA . PHE A 1 46 ? -6.285 -24.276 -5.455 1.00 13.24 46 PHE A CA 5
ATOM 4409 C C . PHE A 1 46 ? -7.054 -23.499 -6.519 1.00 50.42 46 PHE A C 5
ATOM 4410 O O . PHE A 1 46 ? -8.266 -23.655 -6.663 1.00 63.00 46 PHE A O 5
ATOM 4427 N N . ASN A 1 47 ? -6.339 -22.660 -7.263 1.00 14.05 47 ASN A N 5
ATOM 4428 C CA . ASN A 1 47 ? -6.954 -21.857 -8.314 1.00 3.24 47 ASN A CA 5
ATOM 4429 C C . ASN A 1 47 ? -7.017 -22.634 -9.625 1.00 42.31 47 ASN A C 5
ATOM 4430 O O . ASN A 1 47 ? -6.803 -22.075 -10.701 1.00 5.54 47 ASN A O 5
ATOM 4441 N N . SER A 1 48 ? -7.313 -23.926 -9.528 1.00 10.24 48 SER A N 5
ATOM 4442 C CA . SER A 1 48 ? -7.401 -24.781 -10.706 1.00 15.24 48 SER A CA 5
ATOM 4443 C C . SER A 1 48 ? -8.630 -24.431 -11.540 1.00 43.50 48 SER A C 5
ATOM 4444 O O . SER A 1 48 ? -9.548 -23.766 -11.062 1.00 53.21 48 SER A O 5
ATOM 4452 N N . GLU A 1 49 ? -8.637 -24.883 -12.790 1.00 30.31 49 GLU A N 5
ATOM 4453 C CA . GLU A 1 49 ? -9.752 -24.617 -13.692 1.00 23.14 49 GLU A CA 5
ATOM 4454 C C . GLU A 1 49 ? -11.029 -25.284 -13.189 1.00 50.02 49 GLU A C 5
ATOM 4455 O O . GLU A 1 49 ? -12.118 -25.037 -13.708 1.00 41.31 49 GLU A O 5
ATOM 4467 N N . LYS A 1 50 ? -10.888 -26.132 -12.176 1.00 3.41 50 LYS A N 5
ATOM 4468 C CA . LYS A 1 50 ? -12.028 -26.835 -11.601 1.00 54.22 50 LYS A CA 5
ATOM 4469 C C . LYS A 1 50 ? -12.950 -25.867 -10.865 1.00 63.23 50 LYS A C 5
ATOM 4470 O O . LYS A 1 50 ? -13.970 -26.271 -10.308 1.00 52.25 50 LYS A O 5
ATOM 4489 N N . GLN A 1 51 ? -12.583 -24.590 -10.869 1.00 10.41 51 GLN A N 5
ATOM 4490 C CA . GLN A 1 51 ? -13.378 -23.565 -10.202 1.00 31.41 51 GLN A CA 5
ATOM 4491 C C . GLN A 1 51 ? -13.442 -23.819 -8.699 1.00 53.34 51 GLN A C 5
ATOM 4492 O O . GLN A 1 51 ? -14.517 -23.784 -8.100 1.00 1.14 51 GLN A O 5
ATOM 4506 N N . ARG A 1 52 ? -12.285 -24.074 -8.097 1.00 53.23 52 ARG A N 5
ATOM 4507 C CA . ARG A 1 52 ? -12.211 -24.335 -6.665 1.00 4.41 52 ARG A CA 5
ATOM 4508 C C . ARG A 1 52 ? -11.260 -23.355 -5.983 1.00 30.12 52 ARG A C 5
ATOM 4509 O O . ARG A 1 52 ? -10.832 -23.577 -4.850 1.00 23.54 52 ARG A O 5
ATOM 4530 N N . CYS A 1 53 ? -10.934 -22.272 -6.680 1.00 34.31 53 CYS A N 5
ATOM 4531 C CA . CYS A 1 53 ? -10.033 -21.259 -6.142 1.00 74.12 53 CYS A CA 5
ATOM 4532 C C . CYS A 1 53 ? -10.254 -21.075 -4.644 1.00 61.23 53 CYS A C 5
ATOM 4533 O O . CYS A 1 53 ? -11.353 -20.736 -4.206 1.00 11.04 53 CYS A O 5
ATOM 4541 N N . ASP A 1 54 ? -9.203 -21.303 -3.865 1.00 3.33 54 ASP A N 5
ATOM 4542 C CA . ASP A 1 54 ? -9.281 -21.163 -2.415 1.00 52.32 54 ASP A CA 5
ATOM 4543 C C . ASP A 1 54 ? -7.925 -20.778 -1.832 1.00 51.42 54 ASP A C 5
ATOM 4544 O O . ASP A 1 54 ? -7.316 -21.547 -1.089 1.00 32.23 54 ASP A O 5
ATOM 4553 N N . PHE A 1 55 ? -7.457 -19.582 -2.175 1.00 72.25 55 PHE A N 5
ATOM 4554 C CA . PHE A 1 55 ? -6.172 -19.096 -1.688 1.00 1.51 55 PHE A CA 5
ATOM 4555 C C . PHE A 1 55 ? -6.311 -18.496 -0.292 1.00 34.24 55 PHE A C 5
ATOM 4556 O O . PHE A 1 55 ? -5.357 -17.944 0.256 1.00 14.35 55 PHE A O 5
ATOM 4573 N N . ARG A 1 56 ? -7.507 -18.609 0.277 1.00 30.25 56 ARG A N 5
ATOM 4574 C CA . ARG A 1 56 ? -7.773 -18.077 1.609 1.00 61.34 56 ARG A CA 5
ATOM 4575 C C . ARG A 1 56 ? -8.326 -19.163 2.527 1.00 14.22 56 ARG A C 5
ATOM 4576 O O . ARG A 1 56 ? -9.371 -19.751 2.250 1.00 52.10 56 ARG A O 5
ATOM 4597 N N . ALA A 1 57 ? -7.618 -19.423 3.621 1.00 10.12 57 ALA A N 5
ATOM 4598 C CA . ALA A 1 57 ? -8.039 -20.436 4.581 1.00 40.11 57 ALA A CA 5
ATOM 4599 C C . ALA A 1 57 ? -8.524 -21.696 3.872 1.00 54.30 57 ALA A C 5
ATOM 4600 O O . ALA A 1 57 ? -9.363 -22.429 4.394 1.00 10.11 57 ALA A O 5
ATOM 4607 N N . ASN A 1 58 ? -7.992 -21.940 2.679 1.00 22.41 58 ASN A N 5
ATOM 4608 C CA . ASN A 1 58 ? -8.372 -23.112 1.898 1.00 54.42 58 ASN A CA 5
ATOM 4609 C C . ASN A 1 58 ? -9.887 -23.293 1.892 1.00 52.11 58 ASN A C 5
ATOM 4610 O O . ASN A 1 58 ? -10.390 -24.414 1.971 1.00 25.03 58 ASN A O 5
ATOM 4621 N N . VAL A 1 59 ? -10.610 -22.182 1.797 1.00 54.42 59 VAL A N 5
ATOM 4622 C CA . VAL A 1 59 ? -12.068 -22.217 1.779 1.00 61.13 59 VAL A CA 5
ATOM 4623 C C . VAL A 1 59 ? -12.605 -22.020 0.365 1.00 21.25 59 VAL A C 5
ATOM 4624 O O . VAL A 1 59 ? -12.744 -20.898 -0.122 1.00 20.22 59 VAL A O 5
ATOM 4637 N N . PRO A 1 60 ? -12.915 -23.136 -0.310 1.00 71.54 60 PRO A N 5
ATOM 4638 C CA . PRO A 1 60 ? -13.443 -23.113 -1.678 1.00 31.03 60 PRO A CA 5
ATOM 4639 C C . PRO A 1 60 ? -14.864 -22.563 -1.741 1.00 42.41 60 PRO A C 5
ATOM 4640 O O . PRO A 1 60 ? -15.383 -22.042 -0.754 1.00 24.25 60 PRO A O 5
ATOM 4651 N N . SER A 1 61 ? -15.488 -22.681 -2.909 1.00 20.24 61 SER A N 5
ATOM 4652 C CA . SER A 1 61 ? -16.848 -22.192 -3.101 1.00 72.23 61 SER A CA 5
ATOM 4653 C C . SER A 1 61 ? -17.862 -23.146 -2.477 1.00 20.10 61 SER A C 5
ATOM 4654 O O . SER A 1 61 ? -18.657 -23.771 -3.180 1.00 31.32 61 SER A O 5
ATOM 4662 N N . CYS A 1 62 ? -17.827 -23.252 -1.153 1.00 73.44 62 CYS A N 5
ATOM 4663 C CA . CYS A 1 62 ? -18.742 -24.131 -0.433 1.00 12.43 62 CYS A CA 5
ATOM 4664 C C . CYS A 1 62 ? -19.908 -23.340 0.151 1.00 14.20 62 CYS A C 5
ATOM 4665 O O . CYS A 1 62 ? -19.715 -22.440 0.968 1.00 12.54 62 CYS A O 5
ATOM 4673 N N . LYS A 1 63 ? -21.120 -23.681 -0.275 1.00 42.32 63 LYS A N 5
ATOM 4674 C CA . LYS A 1 63 ? -22.319 -23.003 0.204 1.00 62.21 63 LYS A CA 5
ATOM 4675 C C . LYS A 1 63 ? -22.949 -23.768 1.363 1.00 12.14 63 LYS A C 5
ATOM 4676 O O . LYS A 1 63 ? -24.144 -23.638 1.629 1.00 73.21 63 LYS A O 5
ATOM 4695 N N . VAL A 1 64 ? -22.138 -24.564 2.052 1.00 23.21 64 VAL A N 5
ATOM 4696 C CA . VAL A 1 64 ? -22.616 -25.348 3.185 1.00 3.41 64 VAL A CA 5
ATOM 4697 C C . VAL A 1 64 ? -23.097 -24.444 4.314 1.00 11.43 64 VAL A C 5
ATOM 4698 O O . VAL A 1 64 ? -22.950 -23.223 4.252 1.00 23.20 64 VAL A O 5
ATOM 4711 N N . GLN A 1 1 ? -5.462 1.949 2.791 1.00 12.35 1 GLN A N 6
ATOM 4712 C CA . GLN A 1 1 ? -5.997 2.741 3.893 1.00 73.12 1 GLN A CA 6
ATOM 4713 C C . GLN A 1 1 ? -5.848 2.001 5.218 1.00 4.01 1 GLN A C 6
ATOM 4714 O O . GLN A 1 1 ? -5.582 2.611 6.254 1.00 62.41 1 GLN A O 6
ATOM 4728 N N . SER A 1 2 ? -6.020 0.684 5.178 1.00 73.34 2 SER A N 6
ATOM 4729 C CA . SER A 1 2 ? -5.908 -0.139 6.376 1.00 34.12 2 SER A CA 6
ATOM 4730 C C . SER A 1 2 ? -4.767 -1.142 6.242 1.00 5.02 2 SER A C 6
ATOM 4731 O O . SER A 1 2 ? -4.770 -1.986 5.347 1.00 65.22 2 SER A O 6
ATOM 4739 N N . MET A 1 3 ? -3.791 -1.042 7.139 1.00 11.23 3 MET A N 6
ATOM 4740 C CA . MET A 1 3 ? -2.643 -1.941 7.123 1.00 42.54 3 MET A CA 6
ATOM 4741 C C . MET A 1 3 ? -2.861 -3.119 8.066 1.00 1.02 3 MET A C 6
ATOM 4742 O O . MET A 1 3 ? -1.922 -3.601 8.699 1.00 24.32 3 MET A O 6
ATOM 4756 N N . ARG A 1 4 ? -4.105 -3.577 8.156 1.00 71.44 4 ARG A N 6
ATOM 4757 C CA . ARG A 1 4 ? -4.446 -4.698 9.023 1.00 21.33 4 ARG A CA 6
ATOM 4758 C C . ARG A 1 4 ? -5.049 -5.846 8.218 1.00 45.31 4 ARG A C 6
ATOM 4759 O O . ARG A 1 4 ? -6.057 -6.433 8.611 1.00 0.03 4 ARG A O 6
ATOM 4780 N N . THR A 1 5 ? -4.424 -6.160 7.087 1.00 30.32 5 THR A N 6
ATOM 4781 C CA . THR A 1 5 ? -4.899 -7.235 6.225 1.00 21.44 5 THR A CA 6
ATOM 4782 C C . THR A 1 5 ? -4.198 -8.550 6.549 1.00 44.31 5 THR A C 6
ATOM 4783 O O . THR A 1 5 ? -4.160 -9.463 5.725 1.00 54.54 5 THR A O 6
ATOM 4794 N N . GLU A 1 6 ? -3.644 -8.639 7.754 1.00 4.41 6 GLU A N 6
ATOM 4795 C CA . GLU A 1 6 ? -2.943 -9.843 8.185 1.00 12.22 6 GLU A CA 6
ATOM 4796 C C . GLU A 1 6 ? -1.765 -10.146 7.264 1.00 72.31 6 GLU A C 6
ATOM 4797 O O . GLU A 1 6 ? -1.865 -10.984 6.366 1.00 10.15 6 GLU A O 6
ATOM 4809 N N . CYS A 1 7 ? -0.651 -9.460 7.492 1.00 13.51 7 CYS A N 6
ATOM 4810 C CA . CYS A 1 7 ? 0.546 -9.654 6.682 1.00 2.23 7 CYS A CA 6
ATOM 4811 C C . CYS A 1 7 ? 1.328 -10.876 7.152 1.00 31.32 7 CYS A C 6
ATOM 4812 O O . CYS A 1 7 ? 2.368 -11.215 6.589 1.00 54.44 7 CYS A O 6
ATOM 4820 N N . ASN A 1 8 ? 0.820 -11.534 8.190 1.00 42.14 8 ASN A N 6
ATOM 4821 C CA . ASN A 1 8 ? 1.472 -12.718 8.737 1.00 2.03 8 ASN A CA 6
ATOM 4822 C C . ASN A 1 8 ? 0.823 -13.992 8.204 1.00 4.23 8 ASN A C 6
ATOM 4823 O O . ASN A 1 8 ? 0.838 -15.033 8.863 1.00 44.53 8 ASN A O 6
ATOM 4834 N N . THR A 1 9 ? 0.254 -13.903 7.006 1.00 13.24 9 THR A N 6
ATOM 4835 C CA . THR A 1 9 ? -0.401 -15.047 6.384 1.00 1.25 9 THR A CA 6
ATOM 4836 C C . THR A 1 9 ? 0.612 -15.950 5.691 1.00 24.20 9 THR A C 6
ATOM 4837 O O . THR A 1 9 ? 0.252 -16.977 5.116 1.00 13.23 9 THR A O 6
ATOM 4848 N N . ALA A 1 10 ? 1.882 -15.562 5.750 1.00 40.34 10 ALA A N 6
ATOM 4849 C CA . ALA A 1 10 ? 2.948 -16.339 5.129 1.00 0.53 10 ALA A CA 6
ATOM 4850 C C . ALA A 1 10 ? 3.914 -16.880 6.178 1.00 42.35 10 ALA A C 6
ATOM 4851 O O . ALA A 1 10 ? 5.119 -16.968 5.938 1.00 34.32 10 ALA A O 6
ATOM 4858 N N . ARG A 1 11 ? 3.379 -17.240 7.339 1.00 13.34 11 ARG A N 6
ATOM 4859 C CA . ARG A 1 11 ? 4.195 -17.770 8.425 1.00 75.41 11 ARG A CA 6
ATOM 4860 C C . ARG A 1 11 ? 3.877 -19.242 8.674 1.00 11.24 11 ARG A C 6
ATOM 4861 O O . ARG A 1 11 ? 4.019 -19.737 9.791 1.00 24.53 11 ARG A O 6
ATOM 4882 N N . GLY A 1 12 ? 3.445 -19.935 7.625 1.00 32.02 12 GLY A N 6
ATOM 4883 C CA . GLY A 1 12 ? 3.113 -21.342 7.751 1.00 21.24 12 GLY A CA 6
ATOM 4884 C C . GLY A 1 12 ? 3.937 -22.217 6.828 1.00 62.21 12 GLY A C 6
ATOM 4885 O O . GLY A 1 12 ? 3.490 -23.285 6.409 1.00 23.43 12 GLY A O 6
ATOM 4889 N N . LYS A 1 13 ? 5.144 -21.764 6.507 1.00 23.02 13 LYS A N 6
ATOM 4890 C CA . LYS A 1 13 ? 6.034 -22.512 5.627 1.00 51.02 13 LYS A CA 6
ATOM 4891 C C . LYS A 1 13 ? 7.357 -22.816 6.322 1.00 63.54 13 LYS A C 6
ATOM 4892 O O . LYS A 1 13 ? 8.426 -22.695 5.724 1.00 54.21 13 LYS A O 6
ATOM 4911 N N . GLY A 1 14 ? 7.278 -23.215 7.588 1.00 41.42 14 GLY A N 6
ATOM 4912 C CA . GLY A 1 14 ? 8.477 -23.532 8.342 1.00 13.40 14 GLY A CA 6
ATOM 4913 C C . GLY A 1 14 ? 9.022 -24.907 8.012 1.00 3.15 14 GLY A C 6
ATOM 4914 O O . GL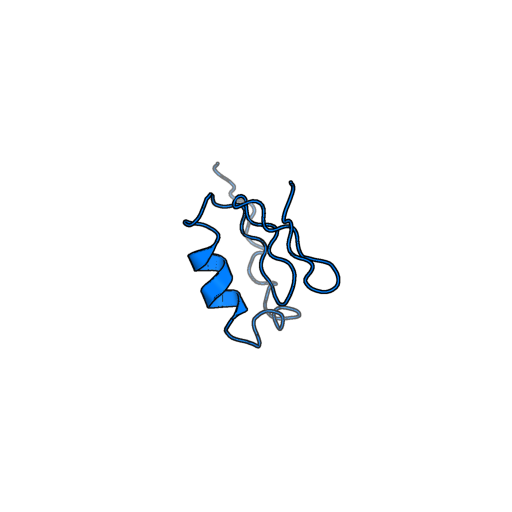Y A 1 14 ? 10.071 -25.031 7.379 1.00 71.51 14 GLY A O 6
ATOM 4918 N N . HIS A 1 15 ? 8.311 -25.943 8.444 1.00 33.34 15 HIS A N 6
ATOM 4919 C CA . HIS A 1 15 ? 8.731 -27.317 8.192 1.00 34.23 15 HIS A CA 6
ATOM 4920 C C . HIS A 1 15 ? 7.669 -28.073 7.399 1.00 34.14 15 HIS A C 6
ATOM 4921 O O . HIS A 1 15 ? 7.387 -29.239 7.675 1.00 24.02 15 HIS A O 6
ATOM 4935 N N . MET A 1 16 ? 7.082 -27.401 6.415 1.00 51.44 16 MET A N 6
ATOM 4936 C CA . MET A 1 16 ? 6.051 -28.010 5.582 1.00 42.40 16 MET A CA 6
ATOM 4937 C C . MET A 1 16 ? 6.499 -28.077 4.125 1.00 15.42 16 MET A C 6
ATOM 4938 O O . MET A 1 16 ? 5.683 -28.270 3.223 1.00 74.51 16 MET A O 6
ATOM 4952 N N . LEU A 1 17 ? 7.798 -27.915 3.902 1.00 0.10 17 LEU A N 6
ATOM 4953 C CA . LEU A 1 17 ? 8.354 -27.957 2.554 1.00 51.11 17 LEU A CA 6
ATOM 4954 C C . LEU A 1 17 ? 8.716 -29.385 2.158 1.00 1.25 17 LEU A C 6
ATOM 4955 O O . LEU A 1 17 ? 9.104 -29.644 1.019 1.00 73.22 17 LEU A O 6
ATOM 4971 N N . ILE A 1 18 ? 8.585 -30.307 3.106 1.00 3.12 18 ILE A N 6
ATOM 4972 C CA . ILE A 1 18 ? 8.896 -31.709 2.855 1.00 13.23 18 ILE A CA 6
ATOM 4973 C C . ILE A 1 18 ? 7.636 -32.499 2.521 1.00 75.55 18 ILE A C 6
ATOM 4974 O O . ILE A 1 18 ? 7.688 -33.710 2.308 1.00 24.54 18 ILE A O 6
ATOM 4990 N N . ALA A 1 19 ? 6.503 -31.805 2.473 1.00 22.32 19 ALA A N 6
ATOM 4991 C CA . ALA A 1 19 ? 5.230 -32.442 2.160 1.00 13.51 19 ALA A CA 6
ATOM 4992 C C . ALA A 1 19 ? 4.883 -32.279 0.684 1.00 11.21 19 ALA A C 6
ATOM 4993 O O . ALA A 1 19 ? 3.755 -31.928 0.336 1.00 2.55 19 ALA A O 6
ATOM 5000 N N . TYR A 1 20 ? 5.859 -32.536 -0.180 1.00 13.43 20 TYR A N 6
ATOM 5001 C CA . TYR A 1 20 ? 5.657 -32.414 -1.619 1.00 22.43 20 TYR A CA 6
ATOM 5002 C C . TYR A 1 20 ? 5.911 -33.746 -2.318 1.00 74.24 20 TYR A C 6
ATOM 5003 O O . TYR A 1 20 ? 6.825 -33.886 -3.131 1.00 12.00 20 TYR A O 6
ATOM 5021 N N . PRO A 1 21 ? 5.081 -34.750 -1.996 1.00 53.45 21 PRO A N 6
ATOM 5022 C CA . PRO A 1 21 ? 5.193 -36.088 -2.583 1.00 33.52 21 PRO A CA 6
ATOM 5023 C C . PRO A 1 21 ? 4.804 -36.110 -4.057 1.00 44.02 21 PRO A C 6
ATOM 5024 O O . PRO A 1 21 ? 5.650 -35.941 -4.934 1.00 42.34 21 PRO A O 6
ATOM 5035 N N . GLY A 1 22 ? 3.518 -36.319 -4.323 1.00 45.01 22 GLY A N 6
ATOM 5036 C CA . GLY A 1 22 ? 3.041 -36.358 -5.693 1.00 20.20 22 GLY A CA 6
ATOM 5037 C C . GLY A 1 22 ? 1.948 -35.341 -5.955 1.00 71.43 22 GLY A C 6
ATOM 5038 O O . GLY A 1 22 ? 1.833 -34.815 -7.062 1.00 43.22 22 GLY A O 6
ATOM 5042 N N . ASP A 1 23 ? 1.142 -35.066 -4.936 1.00 53.31 23 ASP A N 6
ATOM 5043 C CA . ASP A 1 23 ? 0.051 -34.106 -5.062 1.00 3.52 23 ASP A CA 6
ATOM 5044 C C . ASP A 1 23 ? 0.572 -32.750 -5.528 1.00 42.25 23 ASP A C 6
ATOM 5045 O O . ASP A 1 23 ? -0.162 -31.965 -6.130 1.00 71.45 23 ASP A O 6
ATOM 5054 N N . CYS A 1 24 ? 1.842 -32.481 -5.246 1.00 51.41 24 CYS A N 6
ATOM 5055 C CA . CYS A 1 24 ? 2.461 -31.218 -5.635 1.00 72.43 24 CYS A CA 6
ATOM 5056 C C . CYS A 1 24 ? 2.598 -31.125 -7.151 1.00 54.34 24 CYS A C 6
ATOM 5057 O O . CYS A 1 24 ? 2.486 -30.044 -7.729 1.00 52.42 24 CYS A O 6
ATOM 5065 N N . SER A 1 25 ? 2.842 -32.265 -7.790 1.00 11.41 25 SER A N 6
ATOM 5066 C CA . SER A 1 25 ? 3.000 -32.311 -9.239 1.00 12.51 25 SER A CA 6
ATOM 5067 C C . SER A 1 25 ? 1.643 -32.273 -9.935 1.00 34.43 25 SER A C 6
ATOM 5068 O O . SER A 1 25 ? 1.499 -31.684 -11.005 1.00 72.24 25 SER A O 6
ATOM 5076 N N . GLN A 1 26 ? 0.651 -32.907 -9.317 1.00 73.34 26 GLN A N 6
ATOM 5077 C CA . GLN A 1 26 ? -0.695 -32.948 -9.877 1.00 40.34 26 GLN A CA 6
ATOM 5078 C C . GLN A 1 26 ? -1.419 -31.624 -9.652 1.00 25.33 26 GLN A C 6
ATOM 5079 O O . GLN A 1 26 ? -2.438 -31.347 -10.283 1.00 74.33 26 GLN A O 6
ATOM 5093 N N . TYR A 1 27 ? -0.885 -30.811 -8.747 1.00 43.24 27 TYR A N 6
ATOM 5094 C CA . TYR A 1 27 ? -1.481 -29.517 -8.436 1.00 72.31 27 TYR A CA 6
ATOM 5095 C C . TYR A 1 27 ? -0.806 -28.401 -9.228 1.00 32.43 27 TYR A C 6
ATOM 5096 O O . TYR A 1 27 ? -1.442 -27.411 -9.591 1.00 24.10 27 TYR A O 6
ATOM 5114 N N . ILE A 1 28 ? 0.485 -28.570 -9.492 1.00 20.02 28 ILE A N 6
ATOM 5115 C CA . ILE A 1 28 ? 1.247 -27.579 -10.242 1.00 14.03 28 ILE A CA 6
ATOM 5116 C C . ILE A 1 28 ? 0.830 -27.560 -11.708 1.00 53.23 28 ILE A C 6
ATOM 5117 O O . ILE A 1 28 ? 0.987 -26.551 -12.396 1.00 1.11 28 ILE A O 6
ATOM 5133 N N . SER A 1 29 ? 0.296 -28.681 -12.181 1.00 35.52 29 SER A N 6
ATOM 5134 C CA . SER A 1 29 ? -0.143 -28.795 -13.567 1.00 1.31 29 SER A CA 6
ATOM 5135 C C . SER A 1 29 ? -1.652 -28.602 -13.677 1.00 34.34 29 SER A C 6
ATOM 5136 O O . SER A 1 29 ? -2.164 -28.203 -14.723 1.00 42.34 29 SER A O 6
ATOM 5144 N N . CYS A 1 30 ? -2.359 -28.889 -12.589 1.00 74.54 30 CYS A N 6
ATOM 5145 C CA . CYS A 1 30 ? -3.811 -28.749 -12.562 1.00 70.42 30 CYS A CA 6
ATOM 5146 C C . CYS A 1 30 ? -4.215 -27.377 -12.033 1.00 60.11 30 CYS A C 6
ATOM 5147 O O . CYS A 1 30 ? -5.402 -27.067 -11.924 1.00 65.41 30 CYS A O 6
ATOM 5155 N N . ASP A 1 31 ? -3.221 -26.560 -11.704 1.00 41.44 31 ASP A N 6
ATOM 5156 C CA . ASP A 1 31 ? -3.472 -25.220 -11.186 1.00 32.03 31 ASP A CA 6
ATOM 5157 C C . ASP A 1 31 ? -2.882 -24.160 -12.110 1.00 5.22 31 ASP A C 6
ATOM 5158 O O . ASP A 1 31 ? -3.345 -23.020 -12.139 1.00 2.30 31 ASP A O 6
ATOM 5167 N N . SER A 1 32 ? -1.855 -24.543 -12.863 1.00 35.43 32 SER A N 6
ATOM 5168 C CA . SER A 1 32 ? -1.198 -23.624 -13.784 1.00 61.54 32 SER A CA 6
ATOM 5169 C C . SER A 1 32 ? -2.101 -23.308 -14.972 1.00 52.44 32 SER A C 6
ATOM 5170 O O . SER A 1 32 ? -2.279 -22.147 -15.338 1.00 53.33 32 SER A O 6
ATOM 5178 N N . ASN A 1 33 ? -2.669 -24.350 -15.570 1.00 51.14 33 ASN A N 6
ATOM 5179 C CA . ASN A 1 33 ? -3.554 -24.184 -16.718 1.00 21.12 33 ASN A CA 6
ATOM 5180 C C . ASN A 1 33 ? -4.999 -23.990 -16.267 1.00 45.01 33 ASN A C 6
ATOM 5181 O O . ASN A 1 33 ? -5.866 -23.635 -17.065 1.00 51.41 33 ASN A O 6
ATOM 5192 N N . ASP A 1 34 ? -5.249 -24.225 -14.984 1.00 23.01 34 ASP A N 6
ATOM 5193 C CA . ASP A 1 34 ? -6.588 -24.075 -14.426 1.00 5.42 34 ASP A CA 6
ATOM 5194 C C . ASP A 1 34 ? -7.047 -22.622 -14.499 1.00 42.32 34 ASP A C 6
ATOM 5195 O O . ASP A 1 34 ? -8.199 -22.342 -14.829 1.00 1.44 34 ASP A O 6
ATOM 5204 N N . GLN A 1 35 ? -6.138 -21.703 -14.189 1.00 40.32 35 GLN A N 6
ATOM 5205 C CA . GLN A 1 35 ? -6.451 -20.279 -14.219 1.00 12.04 35 GLN A CA 6
ATOM 5206 C C . GLN A 1 35 ? -5.305 -19.482 -14.832 1.00 43.11 35 GLN A C 6
ATOM 5207 O O . GLN A 1 35 ? -5.527 -18.559 -15.616 1.00 21.12 35 GLN A O 6
ATOM 5221 N N . SER A 1 36 ? -4.078 -19.844 -14.470 1.00 32.32 36 SER A N 6
ATOM 5222 C CA . SER A 1 36 ? -2.897 -19.160 -14.981 1.00 65.04 36 SER A CA 6
ATOM 5223 C C . SER A 1 36 ? -1.624 -19.758 -14.389 1.00 42.34 36 SER A C 6
ATOM 5224 O O . SER A 1 36 ? -1.652 -20.484 -13.395 1.00 53.53 36 SER A O 6
ATOM 5232 N N . PRO A 1 37 ? -0.479 -19.446 -15.014 1.00 64.13 37 PRO A N 6
ATOM 5233 C CA . PRO A 1 37 ? 0.827 -19.941 -14.567 1.00 40.15 37 PRO A CA 6
ATOM 5234 C C . PRO A 1 37 ? 1.263 -19.315 -13.247 1.00 61.20 37 PRO A C 6
ATOM 5235 O O . PRO A 1 37 ? 2.410 -18.894 -13.099 1.00 53.51 37 PRO A O 6
ATOM 5246 N N . GLN A 1 38 ? 0.341 -19.259 -12.291 1.00 63.21 38 GLN A N 6
ATOM 5247 C CA . GLN A 1 38 ? 0.632 -18.684 -10.983 1.00 61.40 38 GLN A CA 6
ATOM 5248 C C . GLN A 1 38 ? 0.466 -19.726 -9.882 1.00 21.24 38 GLN A C 6
ATOM 5249 O O . GLN A 1 38 ? 0.555 -19.408 -8.696 1.00 71.31 38 GLN A O 6
ATOM 5263 N N . GLN A 1 39 ? 0.224 -20.970 -10.282 1.00 65.32 39 GLN A N 6
ATOM 5264 C CA . GLN A 1 39 ? 0.045 -22.058 -9.328 1.00 61.21 39 GLN A CA 6
ATOM 5265 C C . GLN A 1 39 ? 1.269 -22.201 -8.429 1.00 72.32 39 GLN A C 6
ATOM 5266 O O . GLN A 1 39 ? 2.400 -22.279 -8.911 1.00 55.22 39 GLN A O 6
ATOM 5280 N N . CYS A 1 40 ? 1.036 -22.235 -7.122 1.00 35.21 40 CYS A N 6
ATOM 5281 C CA . CYS A 1 40 ? 2.120 -22.368 -6.155 1.00 54.20 40 CYS A CA 6
ATOM 5282 C C . CYS A 1 40 ? 1.874 -23.549 -5.222 1.00 24.01 40 CYS A C 6
ATOM 5283 O O . CYS A 1 40 ? 2.598 -23.742 -4.246 1.00 23.42 40 CYS A O 6
ATOM 5291 N N . ALA A 1 41 ? 0.848 -24.335 -5.528 1.00 74.23 41 ALA A N 6
ATOM 5292 C CA . ALA A 1 41 ? 0.507 -25.498 -4.717 1.00 51.45 41 ALA A CA 6
ATOM 5293 C C . ALA A 1 41 ? 1.659 -26.496 -4.677 1.00 40.34 41 ALA A C 6
ATOM 5294 O O . ALA A 1 41 ? 2.009 -27.096 -5.694 1.00 11.43 41 ALA A O 6
ATOM 5301 N N . SER A 1 42 ? 2.246 -26.668 -3.497 1.00 74.31 42 SER A N 6
ATOM 5302 C CA . SER A 1 42 ? 3.362 -27.591 -3.326 1.00 12.21 42 SER A CA 6
ATOM 5303 C C . SER A 1 42 ? 3.353 -28.200 -1.927 1.00 62.43 42 SER A C 6
ATOM 5304 O O . SER A 1 42 ? 4.363 -28.186 -1.225 1.00 64.14 42 SER A O 6
ATOM 5312 N N . GLY A 1 43 ? 2.203 -28.736 -1.529 1.00 22.10 43 GLY A N 6
ATOM 5313 C CA . GLY A 1 43 ? 2.083 -29.343 -0.216 1.00 70.34 43 GLY A CA 6
ATOM 5314 C C . GLY A 1 43 ? 1.001 -28.696 0.625 1.00 74.33 43 GLY A C 6
ATOM 5315 O O . GLY A 1 43 ? 0.169 -29.385 1.217 1.00 12.43 43 GLY A O 6
ATOM 5319 N N . THR A 1 44 ? 1.010 -27.368 0.680 1.00 65.02 44 THR A N 6
ATOM 5320 C CA . THR A 1 44 ? 0.024 -26.628 1.457 1.00 44.12 44 THR A CA 6
ATOM 5321 C C . THR A 1 44 ? 0.071 -25.140 1.130 1.00 51.24 44 THR A C 6
ATOM 5322 O O . THR A 1 44 ? -0.152 -24.296 1.998 1.00 51.34 44 THR A O 6
ATOM 5333 N N . VAL A 1 45 ? 0.361 -24.824 -0.129 1.00 4.05 45 VAL A N 6
ATOM 5334 C CA . VAL A 1 45 ? 0.435 -23.437 -0.571 1.00 2.30 45 VAL A CA 6
ATOM 5335 C C . VAL A 1 45 ? -0.208 -23.262 -1.942 1.00 71.21 45 VAL A C 6
ATOM 5336 O O . VAL A 1 45 ? 0.480 -23.226 -2.963 1.00 11.15 45 VAL A O 6
ATOM 5349 N N . PHE A 1 46 ? -1.532 -23.154 -1.959 1.00 15.02 46 PHE A N 6
ATOM 5350 C CA . PHE A 1 46 ? -2.270 -22.983 -3.205 1.00 60.52 46 PHE A CA 6
ATOM 5351 C C . PHE A 1 46 ? -2.298 -21.517 -3.624 1.00 44.45 46 PHE A C 6
ATOM 5352 O O . PHE A 1 46 ? -3.354 -20.887 -3.648 1.00 50.23 46 PHE A O 6
ATOM 5369 N N . ASN A 1 47 ? -1.127 -20.979 -3.954 1.00 34.40 47 ASN A N 6
ATOM 5370 C CA . ASN A 1 47 ? -1.016 -19.586 -4.371 1.00 73.44 47 ASN A CA 6
ATOM 5371 C C . ASN A 1 47 ? -1.225 -19.451 -5.877 1.00 24.43 47 ASN A C 6
ATOM 5372 O O . ASN A 1 47 ? -0.575 -18.638 -6.533 1.00 43.22 47 ASN A O 6
ATOM 5383 N N . SER A 1 48 ? -2.136 -20.254 -6.417 1.00 22.31 48 SER A N 6
ATOM 5384 C CA . SER A 1 48 ? -2.428 -20.227 -7.845 1.00 71.03 48 SER A CA 6
ATOM 5385 C C . SER A 1 48 ? -3.181 -18.954 -8.222 1.00 22.44 48 SER A C 6
ATOM 5386 O O . SER A 1 48 ? -3.797 -18.312 -7.372 1.00 52.24 48 SER A O 6
ATOM 5394 N N . GLU A 1 49 ? -3.125 -18.598 -9.501 1.00 3.50 49 GLU A N 6
ATOM 5395 C CA . GLU A 1 49 ? -3.800 -17.401 -9.990 1.00 32.40 49 GLU A CA 6
ATOM 5396 C C . GLU A 1 49 ? -5.312 -17.521 -9.818 1.00 63.50 49 GLU A C 6
ATOM 5397 O O . GLU A 1 49 ? -6.051 -16.560 -10.031 1.00 60.21 49 GLU A O 6
ATOM 5409 N N . LYS A 1 50 ? -5.765 -18.709 -9.432 1.00 23.33 50 LYS A N 6
ATOM 5410 C CA . LYS A 1 50 ? -7.187 -18.958 -9.230 1.00 12.42 50 LYS A CA 6
ATOM 5411 C C . LYS A 1 50 ? -7.675 -18.307 -7.940 1.00 14.34 50 LYS A C 6
ATOM 5412 O O . LYS A 1 50 ? -8.790 -18.566 -7.487 1.00 20.22 50 LYS A O 6
ATOM 5431 N N . GLN A 1 51 ? -6.835 -17.460 -7.354 1.00 65.12 51 GLN A N 6
ATOM 5432 C CA . GLN A 1 51 ? -7.182 -16.772 -6.117 1.00 32.05 51 GLN A CA 6
ATOM 5433 C C . GLN A 1 51 ? -7.593 -17.768 -5.037 1.00 3.11 51 GLN A C 6
ATOM 5434 O O . GLN A 1 51 ? -8.656 -17.637 -4.430 1.00 23.11 51 GLN A O 6
ATOM 5448 N N . ARG A 1 52 ? -6.743 -18.763 -4.803 1.00 74.10 52 ARG A N 6
ATOM 5449 C CA . ARG A 1 52 ? -7.019 -19.782 -3.798 1.00 22.25 52 ARG A CA 6
ATOM 5450 C C . ARG A 1 52 ? -5.936 -19.791 -2.722 1.00 74.51 52 ARG A C 6
ATOM 5451 O O . ARG A 1 52 ? -5.437 -20.850 -2.340 1.00 24.24 52 ARG A O 6
ATOM 5472 N N . CYS A 1 53 ? -5.579 -18.607 -2.240 1.00 12.45 53 CYS A N 6
ATOM 5473 C CA . CYS A 1 53 ? -4.555 -18.478 -1.209 1.00 41.11 53 CYS A CA 6
ATOM 5474 C C . CYS A 1 53 ? -4.755 -19.518 -0.111 1.00 44.42 53 CYS A C 6
ATOM 5475 O O . CYS A 1 53 ? -5.646 -19.386 0.728 1.00 40.13 53 CYS A O 6
ATOM 5483 N N . ASP A 1 54 ? -3.920 -20.551 -0.124 1.00 74.41 54 ASP A N 6
ATOM 5484 C CA . ASP A 1 54 ? -4.005 -21.615 0.870 1.00 14.22 54 ASP A CA 6
ATOM 5485 C C . ASP A 1 54 ? -2.615 -22.041 1.330 1.00 63.42 54 ASP A C 6
ATOM 5486 O O . ASP A 1 54 ? -2.285 -23.228 1.327 1.00 52.32 54 ASP A O 6
ATOM 5495 N N . PHE A 1 55 ? -1.802 -21.066 1.723 1.00 32.24 55 PHE A N 6
ATOM 5496 C CA . PHE A 1 55 ? -0.446 -21.340 2.184 1.00 61.32 55 PHE A CA 6
ATOM 5497 C C . PHE A 1 55 ? -0.352 -21.218 3.702 1.00 42.11 55 PHE A C 6
ATOM 5498 O O . PHE A 1 55 ? 0.734 -21.302 4.276 1.00 41.51 55 PHE A O 6
ATOM 5515 N N . ARG A 1 56 ? -1.497 -21.019 4.346 1.00 53.14 56 ARG A N 6
ATOM 5516 C CA . ARG A 1 56 ? -1.545 -20.883 5.796 1.00 2.04 56 ARG A CA 6
ATOM 5517 C C . ARG A 1 56 ? -2.534 -21.874 6.403 1.00 2.02 56 ARG A C 6
ATOM 5518 O O . ARG A 1 56 ? -3.723 -21.851 6.088 1.00 11.11 56 ARG A O 6
ATOM 5539 N N . ALA A 1 57 ? -2.033 -22.743 7.275 1.00 61.54 57 ALA A N 6
ATOM 5540 C CA . ALA A 1 57 ? -2.872 -23.741 7.926 1.00 30.34 57 ALA A CA 6
ATOM 5541 C C . ALA A 1 57 ? -3.872 -24.344 6.945 1.00 43.41 57 ALA A C 6
ATOM 5542 O O . ALA A 1 57 ? -4.977 -24.726 7.327 1.00 50.45 57 ALA A O 6
ATOM 5549 N N . ASN A 1 58 ? -3.476 -24.425 5.679 1.00 45.42 58 ASN A N 6
ATOM 5550 C CA . ASN A 1 58 ? -4.338 -24.980 4.642 1.00 12.41 58 ASN A CA 6
ATOM 5551 C C . ASN A 1 58 ? -5.749 -24.407 4.744 1.00 23.32 58 ASN A C 6
ATOM 5552 O O . ASN A 1 58 ? -6.732 -25.148 4.759 1.00 24.53 58 ASN A O 6
ATOM 5563 N N . VAL A 1 59 ? -5.841 -23.083 4.813 1.00 4.04 59 VAL A N 6
ATOM 5564 C CA . VAL A 1 59 ? -7.130 -22.410 4.912 1.00 34.21 59 VAL A CA 6
ATOM 5565 C C . VAL A 1 59 ? -7.569 -21.862 3.559 1.00 12.21 59 VAL A C 6
ATOM 5566 O O . VAL A 1 59 ? -6.892 -21.035 2.947 1.00 32.32 59 VAL A O 6
ATOM 5579 N N . PRO A 1 60 ? -8.730 -22.331 3.079 1.00 53.02 60 PRO A N 6
ATOM 5580 C CA . PRO A 1 60 ? -9.287 -21.900 1.793 1.00 61.41 60 PRO A CA 6
ATOM 5581 C C . PRO A 1 60 ? -9.772 -20.455 1.826 1.00 62.01 60 PRO A C 6
ATOM 5582 O O . PRO A 1 60 ? -10.211 -19.961 2.864 1.00 31.34 60 PRO A O 6
ATOM 5593 N N . SER A 1 61 ? -9.690 -19.782 0.683 1.00 45.23 61 SER A N 6
ATOM 5594 C CA . SER A 1 61 ? -10.117 -18.391 0.582 1.00 31.31 61 SER A CA 6
ATOM 5595 C C . SER A 1 61 ? -11.638 -18.295 0.510 1.00 10.53 61 SER A C 6
ATOM 5596 O O . SER A 1 61 ? -12.196 -17.844 -0.491 1.00 63.54 61 SER A O 6
ATOM 5604 N N . CYS A 1 62 ? -12.302 -18.720 1.579 1.00 54.11 62 CYS A N 6
ATOM 5605 C CA . CYS A 1 62 ? -13.759 -18.683 1.638 1.00 14.33 62 CYS A CA 6
ATOM 5606 C C . CYS A 1 62 ? -14.241 -17.456 2.406 1.00 51.11 62 CYS A C 6
ATOM 5607 O O . CYS A 1 62 ? -15.022 -17.568 3.351 1.00 72.21 62 CYS A O 6
ATOM 5615 N N . LYS A 1 63 ? -13.769 -16.284 1.995 1.00 63.13 63 LYS A N 6
ATOM 5616 C CA . LYS A 1 63 ? -14.150 -15.035 2.643 1.00 42.22 63 LYS A CA 6
ATOM 5617 C C . LYS A 1 63 ? -15.584 -14.655 2.291 1.00 54.24 63 LYS A C 6
ATOM 5618 O O . LYS A 1 63 ? -15.916 -14.458 1.122 1.00 42.55 63 LYS A O 6
ATOM 5637 N N . VAL A 1 64 ? -16.432 -14.552 3.310 1.00 61.24 64 VAL A N 6
ATOM 5638 C CA . VAL A 1 64 ? -17.830 -14.193 3.108 1.00 55.14 64 VAL A CA 6
ATOM 5639 C C . VAL A 1 64 ? -17.957 -12.821 2.454 1.00 23.40 64 VAL A C 6
ATOM 5640 O O . VAL A 1 64 ? -18.804 -12.612 1.586 1.00 2.40 64 VAL A O 6
ATOM 5653 N N . GLN A 1 1 ? 0.728 2.824 -0.767 1.00 35.41 1 GLN A N 7
ATOM 5654 C CA . GLN A 1 1 ? 1.020 1.562 -0.096 1.00 42.41 1 GLN A CA 7
ATOM 5655 C C . GLN A 1 1 ? 2.318 1.657 0.700 1.00 54.41 1 GLN A C 7
ATOM 5656 O O . GLN A 1 1 ? 3.389 1.878 0.135 1.00 20.22 1 GLN A O 7
ATOM 5670 N N . SER A 1 2 ? 2.213 1.490 2.014 1.00 3.24 2 SER A N 7
ATOM 5671 C CA . SER A 1 2 ? 3.378 1.561 2.889 1.00 41.42 2 SER A CA 7
ATOM 5672 C C . SER A 1 2 ? 3.702 0.191 3.475 1.00 71.51 2 SER A C 7
ATOM 5673 O O . SER A 1 2 ? 2.942 -0.347 4.280 1.00 64.41 2 SER A O 7
ATOM 5681 N N . MET A 1 3 ? 4.836 -0.369 3.064 1.00 15.34 3 MET A N 7
ATOM 5682 C CA . MET A 1 3 ? 5.261 -1.676 3.549 1.00 24.52 3 MET A CA 7
ATOM 5683 C C . MET A 1 3 ? 6.610 -1.581 4.256 1.00 34.54 3 MET A C 7
ATOM 5684 O O . MET A 1 3 ? 7.611 -2.115 3.778 1.00 51.51 3 MET A O 7
ATOM 5698 N N . ARG A 1 4 ? 6.628 -0.900 5.397 1.00 12.40 4 ARG A N 7
ATOM 5699 C CA . ARG A 1 4 ? 7.854 -0.734 6.169 1.00 54.13 4 ARG A CA 7
ATOM 5700 C C . ARG A 1 4 ? 7.748 -1.442 7.516 1.00 15.33 4 ARG A C 7
ATOM 5701 O O . ARG A 1 4 ? 8.265 -0.961 8.525 1.00 14.04 4 ARG A O 7
ATOM 5722 N N . THR A 1 5 ? 7.073 -2.587 7.526 1.00 70.31 5 THR A N 7
ATOM 5723 C CA . THR A 1 5 ? 6.897 -3.361 8.749 1.00 42.53 5 THR A CA 7
ATOM 5724 C C . THR A 1 5 ? 7.313 -4.813 8.545 1.00 32.03 5 THR A C 7
ATOM 5725 O O . THR A 1 5 ? 6.879 -5.700 9.279 1.00 21.23 5 THR A O 7
ATOM 5736 N N . GLU A 1 6 ? 8.156 -5.048 7.545 1.00 41.02 6 GLU A N 7
ATOM 5737 C CA . GLU A 1 6 ? 8.630 -6.394 7.246 1.00 74.40 6 GLU A CA 7
ATOM 5738 C C . GLU A 1 6 ? 9.988 -6.649 7.892 1.00 22.35 6 GLU A C 7
ATOM 5739 O O . GLU A 1 6 ? 10.889 -7.212 7.268 1.00 35.14 6 GLU A O 7
ATOM 5751 N N . CYS A 1 7 ? 10.128 -6.231 9.145 1.00 1.13 7 CYS A N 7
ATOM 5752 C CA . CYS A 1 7 ? 11.377 -6.412 9.877 1.00 70.11 7 CYS A CA 7
ATOM 5753 C C . CYS A 1 7 ? 11.428 -7.788 10.533 1.00 62.23 7 CYS A C 7
ATOM 5754 O O . CYS A 1 7 ? 12.407 -8.137 11.191 1.00 1.32 7 CYS A O 7
ATOM 5762 N N . ASN A 1 8 ? 10.366 -8.565 10.349 1.00 72.42 8 ASN A N 7
ATOM 5763 C CA . ASN A 1 8 ? 10.289 -9.903 10.925 1.00 73.13 8 ASN A CA 7
ATOM 5764 C C . ASN A 1 8 ? 10.023 -10.946 9.843 1.00 25.34 8 ASN A C 7
ATOM 5765 O O . ASN A 1 8 ? 9.427 -11.991 10.105 1.00 34.24 8 ASN A O 7
ATOM 5776 N N . THR A 1 9 ? 10.472 -10.656 8.626 1.00 72.11 9 THR A N 7
ATOM 5777 C CA . THR A 1 9 ? 10.283 -11.568 7.504 1.00 0.45 9 THR A CA 7
ATOM 5778 C C . THR A 1 9 ? 11.366 -12.641 7.480 1.00 54.52 9 THR A C 7
ATOM 5779 O O . THR A 1 9 ? 11.402 -13.478 6.579 1.00 62.01 9 THR A O 7
ATOM 5790 N N . ALA A 1 10 ? 12.246 -12.610 8.475 1.00 15.33 10 ALA A N 7
ATOM 5791 C CA . ALA A 1 10 ? 13.328 -13.582 8.569 1.00 54.23 10 ALA A CA 7
ATOM 5792 C C . ALA A 1 10 ? 12.972 -14.708 9.534 1.00 43.41 10 ALA A C 7
ATOM 5793 O O . ALA A 1 10 ? 13.854 -15.346 10.109 1.00 71.41 10 ALA A O 7
ATOM 5800 N N . ARG A 1 11 ? 11.676 -14.945 9.708 1.00 63.05 11 ARG A N 7
ATOM 5801 C CA . ARG A 1 11 ? 11.205 -15.993 10.605 1.00 10.20 11 ARG A CA 7
ATOM 5802 C C . ARG A 1 11 ? 10.382 -17.029 9.846 1.00 74.22 11 ARG A C 7
ATOM 5803 O O . ARG A 1 11 ? 9.354 -17.499 10.333 1.00 50.52 11 ARG A O 7
ATOM 5824 N N . GLY A 1 12 ? 10.841 -17.381 8.649 1.00 60.33 12 GLY A N 7
ATOM 5825 C CA . GLY A 1 12 ? 10.135 -18.359 7.841 1.00 10.14 12 GLY A CA 7
ATOM 5826 C C . GLY A 1 12 ? 10.995 -19.560 7.502 1.00 33.31 12 GLY A C 7
ATOM 5827 O O . GLY A 1 12 ? 10.826 -20.177 6.450 1.00 42.13 12 GLY A O 7
ATOM 5831 N N . LYS A 1 13 ? 11.921 -19.894 8.394 1.00 32.14 13 LYS A N 7
ATOM 5832 C CA . LYS A 1 13 ? 12.812 -21.029 8.185 1.00 35.44 13 LYS A CA 7
ATOM 5833 C C . LYS A 1 13 ? 12.654 -22.057 9.302 1.00 63.05 13 LYS A C 7
ATOM 5834 O O . LYS A 1 13 ? 13.613 -22.730 9.678 1.00 75.40 13 LYS A O 7
ATOM 5853 N N . GLY A 1 14 ? 11.438 -22.173 9.826 1.00 20.13 14 GLY A N 7
ATOM 5854 C CA . GLY A 1 14 ? 11.178 -23.122 10.893 1.00 12.10 14 GLY A CA 7
ATOM 5855 C C . GLY A 1 14 ? 10.139 -24.156 10.508 1.00 32.32 14 GLY A C 7
ATOM 5856 O O . GLY A 1 14 ? 10.380 -25.359 10.616 1.00 31.21 14 GLY A O 7
ATOM 5860 N N . HIS A 1 15 ? 8.978 -23.689 10.059 1.00 3.33 15 HIS A N 7
ATOM 5861 C CA . HIS A 1 15 ? 7.898 -24.582 9.658 1.00 34.41 15 HIS A CA 7
ATOM 5862 C C . HIS A 1 15 ? 7.531 -24.368 8.193 1.00 60.03 15 HIS A C 7
ATOM 5863 O O . HIS A 1 15 ? 6.356 -24.384 7.828 1.00 33.04 15 HIS A O 7
ATOM 5877 N N . MET A 1 16 ? 8.545 -24.167 7.357 1.00 10.24 16 MET A N 7
ATOM 5878 C CA . MET A 1 16 ? 8.329 -23.950 5.932 1.00 55.43 16 MET A CA 7
ATOM 5879 C C . MET A 1 16 ? 8.510 -25.247 5.150 1.00 24.03 16 MET A C 7
ATOM 5880 O O . MET A 1 16 ? 8.899 -25.230 3.982 1.00 72.55 16 MET A O 7
ATOM 5894 N N . LEU A 1 17 ? 8.228 -26.369 5.802 1.00 31.53 17 LEU A N 7
ATOM 5895 C CA . LEU A 1 17 ? 8.361 -27.677 5.168 1.00 14.43 17 LEU A CA 7
ATOM 5896 C C . LEU A 1 17 ? 7.186 -27.951 4.235 1.00 34.01 17 LEU A C 7
ATOM 5897 O O . LEU A 1 17 ? 7.163 -28.960 3.530 1.00 43.04 17 LEU A O 7
ATOM 5913 N N . ILE A 1 18 ? 6.213 -27.046 4.235 1.00 33.15 18 ILE A N 7
ATOM 5914 C CA . ILE A 1 18 ? 5.037 -27.189 3.387 1.00 74.45 18 ILE A CA 7
ATOM 5915 C C . ILE A 1 18 ? 5.428 -27.272 1.915 1.00 54.31 18 ILE A C 7
ATOM 5916 O O . ILE A 1 18 ? 4.662 -27.761 1.085 1.00 13.11 18 ILE A O 7
ATOM 5932 N N . ALA A 1 19 ? 6.626 -26.791 1.599 1.00 73.21 19 ALA A N 7
ATOM 5933 C CA . ALA A 1 19 ? 7.121 -26.814 0.228 1.00 14.11 19 ALA A CA 7
ATOM 5934 C C . ALA A 1 19 ? 7.987 -28.044 -0.023 1.00 11.44 19 ALA A C 7
ATOM 5935 O O . ALA A 1 19 ? 8.961 -27.986 -0.774 1.00 32.23 19 ALA A O 7
ATOM 5942 N N . TYR A 1 20 ? 7.627 -29.154 0.611 1.00 30.12 20 TYR A N 7
ATOM 5943 C CA . TYR A 1 20 ? 8.374 -30.397 0.459 1.00 33.12 20 TYR A CA 7
ATOM 5944 C C . TYR A 1 20 ? 8.205 -30.966 -0.946 1.00 51.35 20 TYR A C 7
ATOM 5945 O O . TYR A 1 20 ? 9.166 -31.127 -1.698 1.00 63.14 20 TYR A O 7
ATOM 5963 N N . PRO A 1 21 ? 6.952 -31.276 -1.311 1.00 61.52 21 PRO A N 7
ATOM 5964 C CA . PRO A 1 21 ? 6.626 -31.831 -2.628 1.00 54.34 21 PRO A CA 7
ATOM 5965 C C . PRO A 1 21 ? 6.802 -30.809 -3.747 1.00 64.50 21 PRO A C 7
ATOM 5966 O O . PRO A 1 21 ? 7.367 -29.737 -3.538 1.00 5.11 21 PRO A O 7
ATOM 5977 N N . GLY A 1 22 ? 6.315 -31.150 -4.936 1.00 74.31 22 GLY A N 7
ATOM 5978 C CA . GLY A 1 22 ? 6.429 -30.252 -6.070 1.00 13.20 22 GLY A CA 7
ATOM 5979 C C . GLY A 1 22 ? 5.080 -29.888 -6.660 1.00 24.34 22 GLY A C 7
ATOM 5980 O O . GLY A 1 22 ? 4.947 -28.871 -7.340 1.00 13.34 22 GLY A O 7
ATOM 5984 N N . ASP A 1 23 ? 4.079 -30.722 -6.401 1.00 1.14 23 ASP A N 7
ATOM 5985 C CA . ASP A 1 23 ? 2.734 -30.483 -6.911 1.00 61.42 23 ASP A CA 7
ATOM 5986 C C . ASP A 1 23 ? 2.271 -29.068 -6.581 1.00 74.02 23 ASP A C 7
ATOM 5987 O O . ASP A 1 23 ? 1.418 -28.507 -7.270 1.00 74.12 23 ASP A O 7
ATOM 5996 N N . CYS A 1 24 ? 2.837 -28.497 -5.524 1.00 31.21 24 CYS A N 7
ATOM 5997 C CA . CYS A 1 24 ? 2.480 -27.147 -5.101 1.00 63.41 24 CYS A CA 7
ATOM 5998 C C . CYS A 1 24 ? 2.882 -26.123 -6.157 1.00 5.10 24 CYS A C 7
ATOM 5999 O O . CYS A 1 24 ? 2.158 -25.161 -6.410 1.00 51.52 24 CYS A O 7
ATOM 6007 N N . SER A 1 25 ? 4.043 -26.336 -6.769 1.00 0.21 25 SER A N 7
ATOM 6008 C CA . SER A 1 25 ? 4.545 -25.428 -7.794 1.00 13.13 25 SER A CA 7
ATOM 6009 C C . SER A 1 25 ? 3.831 -25.660 -9.122 1.00 62.51 25 SER A C 7
ATOM 6010 O O . SER A 1 25 ? 3.601 -24.724 -9.887 1.00 23.12 25 SER A O 7
ATOM 6018 N N . GLN A 1 26 ? 3.484 -26.916 -9.388 1.00 50.52 26 GLN A N 7
ATOM 6019 C CA . GLN A 1 26 ? 2.797 -27.272 -10.624 1.00 43.01 26 GLN A CA 7
ATOM 6020 C C . GLN A 1 26 ? 1.330 -26.859 -10.570 1.00 61.41 26 GLN A C 7
ATOM 6021 O O . GLN A 1 26 ? 0.648 -26.818 -11.595 1.00 23.54 26 GLN A O 7
ATOM 6035 N N . TYR A 1 27 ? 0.850 -26.555 -9.370 1.00 2.15 27 TYR A N 7
ATOM 6036 C CA . TYR A 1 27 ? -0.537 -26.148 -9.182 1.00 33.14 27 TYR A CA 7
ATOM 6037 C C . TYR A 1 27 ? -0.658 -24.628 -9.138 1.00 52.13 27 TYR A C 7
ATOM 6038 O O . TYR A 1 27 ? -1.656 -24.061 -9.585 1.00 43.31 27 TYR A O 7
ATOM 6056 N N . ILE A 1 28 ? 0.365 -23.975 -8.598 1.00 11.22 28 ILE A N 7
ATOM 6057 C CA . ILE A 1 28 ? 0.375 -22.521 -8.497 1.00 40.34 28 ILE A CA 7
ATOM 6058 C C . ILE A 1 28 ? 0.669 -21.878 -9.849 1.00 21.33 28 ILE A C 7
ATOM 6059 O O . ILE A 1 28 ? 0.405 -20.694 -10.055 1.00 74.04 28 ILE A O 7
ATOM 6075 N N . SER A 1 29 ? 1.217 -22.668 -10.767 1.00 35.52 29 SER A N 7
ATOM 6076 C CA . SER A 1 29 ? 1.549 -22.177 -12.099 1.00 14.42 29 SER A CA 7
ATOM 6077 C C . SER A 1 29 ? 0.541 -22.676 -13.129 1.00 73.43 29 SER A C 7
ATOM 6078 O O . SER A 1 29 ? 0.395 -22.094 -14.205 1.00 2.23 29 SER A O 7
ATOM 6086 N N . CYS A 1 30 ? -0.152 -23.758 -12.793 1.00 34.41 30 CYS A N 7
ATOM 6087 C CA . CYS A 1 30 ? -1.147 -24.339 -13.689 1.00 2.54 30 CYS A CA 7
ATOM 6088 C C . CYS A 1 30 ? -2.543 -23.819 -13.360 1.00 62.15 30 CYS A C 7
ATOM 6089 O O . CYS A 1 30 ? -3.504 -24.098 -14.077 1.00 33.51 30 CYS A O 7
ATOM 6097 N N . ASP A 1 31 ? -2.647 -23.064 -12.273 1.00 4.33 31 ASP A N 7
ATOM 6098 C CA . ASP A 1 31 ? -3.925 -22.506 -11.849 1.00 14.54 31 ASP A CA 7
ATOM 6099 C C . ASP A 1 31 ? -3.849 -20.985 -11.753 1.00 15.12 31 ASP A C 7
ATOM 6100 O O . ASP A 1 31 ? -4.872 -20.300 -11.769 1.00 73.22 31 ASP A O 7
ATOM 6109 N N . SER A 1 32 ? -2.631 -20.463 -11.652 1.00 30.42 32 SER A N 7
ATOM 6110 C CA . SER A 1 32 ? -2.422 -19.024 -11.548 1.00 63.12 32 SER A CA 7
ATOM 6111 C C . SER A 1 32 ? -2.831 -18.321 -12.839 1.00 33.30 32 SER A C 7
ATOM 6112 O O . SER A 1 32 ? -3.595 -17.357 -12.818 1.00 70.21 32 SER A O 7
ATOM 6120 N N . ASN A 1 33 ? -2.317 -18.813 -13.962 1.00 2.53 33 ASN A N 7
ATOM 6121 C CA . ASN A 1 33 ? -2.628 -18.232 -15.263 1.00 23.10 33 ASN A CA 7
ATOM 6122 C C . ASN A 1 33 ? -3.904 -18.839 -15.838 1.00 43.04 33 ASN A C 7
ATOM 6123 O O . ASN A 1 33 ? -4.480 -18.311 -16.790 1.00 32.24 33 ASN A O 7
ATOM 6134 N N . ASP A 1 34 ? -4.339 -19.950 -15.255 1.00 31.02 34 ASP A N 7
ATOM 6135 C CA . ASP A 1 34 ? -5.548 -20.628 -15.708 1.00 21.52 34 ASP A CA 7
ATOM 6136 C C . ASP A 1 34 ? -6.784 -19.777 -15.434 1.00 21.44 34 ASP A C 7
ATOM 6137 O O . ASP A 1 34 ? -7.700 -19.716 -16.253 1.00 10.41 34 ASP A O 7
ATOM 6146 N N . GLN A 1 35 ? -6.802 -19.125 -14.276 1.00 2.31 35 GLN A N 7
ATOM 6147 C CA . GLN A 1 35 ? -7.926 -18.279 -13.894 1.00 34.14 35 GLN A CA 7
ATOM 6148 C C . GLN A 1 35 ? -7.444 -16.907 -13.434 1.00 73.01 35 GLN A C 7
ATOM 6149 O O . GLN A 1 35 ? -7.958 -15.878 -13.873 1.00 73.55 35 GLN A O 7
ATOM 6163 N N . SER A 1 36 ? -6.454 -16.900 -12.547 1.00 53.52 36 SER A N 7
ATOM 6164 C CA . SER A 1 36 ? -5.905 -15.654 -12.025 1.00 15.43 36 SER A CA 7
ATOM 6165 C C . SER A 1 36 ? -4.791 -15.930 -11.020 1.00 70.01 36 SER A C 7
ATOM 6166 O O . SER A 1 36 ? -4.688 -17.018 -10.452 1.00 42.43 36 SER A O 7
ATOM 6174 N N . PRO A 1 37 ? -3.936 -14.922 -10.794 1.00 44.15 37 PRO A N 7
ATOM 6175 C CA . PRO A 1 37 ? -2.813 -15.031 -9.858 1.00 12.32 37 PRO A CA 7
ATOM 6176 C C . PRO A 1 37 ? -3.274 -15.094 -8.406 1.00 31.43 37 PRO A C 7
ATOM 6177 O O . PRO A 1 37 ? -2.851 -14.290 -7.576 1.00 31.34 37 PRO A O 7
ATOM 6188 N N . GLN A 1 38 ? -4.142 -16.055 -8.107 1.00 35.21 38 GLN A N 7
ATOM 6189 C CA . GLN A 1 38 ? -4.660 -16.223 -6.754 1.00 53.51 38 GLN A CA 7
ATOM 6190 C C . GLN A 1 38 ? -4.344 -17.615 -6.219 1.00 34.23 38 GLN A C 7
ATOM 6191 O O . GLN A 1 38 ? -4.772 -17.981 -5.124 1.00 41.41 38 GLN A O 7
ATOM 6205 N N . GLN A 1 39 ? -3.594 -18.387 -6.998 1.00 71.31 39 GLN A N 7
ATOM 6206 C CA . GLN A 1 39 ? -3.222 -19.740 -6.602 1.00 34.43 39 GLN A CA 7
ATOM 6207 C C . GLN A 1 39 ? -2.458 -19.730 -5.282 1.00 63.41 39 GLN A C 7
ATOM 6208 O O . GLN A 1 39 ? -1.451 -19.035 -5.142 1.00 51.51 39 GLN A O 7
ATOM 6222 N N . CYS A 1 40 ? -2.942 -20.505 -4.318 1.00 25.40 40 CYS A N 7
ATOM 6223 C CA . CYS A 1 40 ? -2.304 -20.585 -3.008 1.00 41.25 40 CYS A CA 7
ATOM 6224 C C . CYS A 1 40 ? -1.999 -22.033 -2.639 1.00 15.10 40 CYS A C 7
ATOM 6225 O O . CYS A 1 40 ? -1.628 -22.329 -1.504 1.00 20.32 40 CYS A O 7
ATOM 6233 N N . ALA A 1 41 ? -2.161 -22.931 -3.605 1.00 32.20 41 ALA A N 7
ATOM 6234 C CA . ALA A 1 41 ? -1.903 -24.348 -3.381 1.00 74.34 41 ALA A CA 7
ATOM 6235 C C . ALA A 1 41 ? -0.496 -24.571 -2.838 1.00 32.20 41 ALA A C 7
ATOM 6236 O O . ALA A 1 41 ? 0.491 -24.206 -3.476 1.00 0.41 41 ALA A O 7
ATOM 6243 N N . SER A 1 42 ? -0.412 -25.173 -1.656 1.00 2.44 42 SER A N 7
ATOM 6244 C CA . SER A 1 42 ? 0.875 -25.440 -1.024 1.00 62.12 42 SER A CA 7
ATOM 6245 C C . SER A 1 42 ? 0.793 -26.668 -0.123 1.00 22.31 42 SER A C 7
ATOM 6246 O O . SER A 1 42 ? 1.188 -26.625 1.042 1.00 73.24 42 SER A O 7
ATOM 6254 N N . GLY A 1 43 ? 0.277 -27.764 -0.672 1.00 21.14 43 GLY A N 7
ATOM 6255 C CA . GLY A 1 43 ? 0.152 -28.989 0.096 1.00 71.54 43 GLY A CA 7
ATOM 6256 C C . GLY A 1 43 ? -1.293 -29.360 0.364 1.00 31.32 43 GLY A C 7
ATOM 6257 O O . GLY A 1 43 ? -1.689 -30.514 0.194 1.00 64.13 43 GLY A O 7
ATOM 6261 N N . THR A 1 44 ? -2.085 -28.380 0.788 1.00 72.13 44 THR A N 7
ATOM 6262 C CA . THR A 1 44 ? -3.494 -28.609 1.083 1.00 23.54 44 THR A CA 7
ATOM 6263 C C . THR A 1 44 ? -4.256 -27.293 1.184 1.00 61.11 44 THR A C 7
ATOM 6264 O O . THR A 1 44 ? -5.238 -27.187 1.919 1.00 62.11 44 THR A O 7
ATOM 6275 N N . VAL A 1 45 ? -3.798 -26.291 0.440 1.00 71.22 45 VAL A N 7
ATOM 6276 C CA . VAL A 1 45 ? -4.438 -24.981 0.444 1.00 74.32 45 VAL A CA 7
ATOM 6277 C C . VAL A 1 45 ? -4.622 -24.455 -0.975 1.00 42.11 45 VAL A C 7
ATOM 6278 O O . VAL A 1 45 ? -3.850 -23.617 -1.443 1.00 31.14 45 VAL A O 7
ATOM 6291 N N . PHE A 1 46 ? -5.649 -24.951 -1.656 1.00 70.54 46 PHE A N 7
ATOM 6292 C CA . PHE A 1 46 ? -5.934 -24.532 -3.023 1.00 54.44 46 PHE A CA 7
ATOM 6293 C C . PHE A 1 46 ? -6.758 -23.247 -3.037 1.00 73.31 46 PHE A C 7
ATOM 6294 O O . PHE A 1 46 ? -7.897 -23.233 -3.502 1.00 40.14 46 PHE A O 7
ATOM 6311 N N . ASN A 1 47 ? -6.173 -22.171 -2.523 1.00 13.55 47 ASN A N 7
ATOM 6312 C CA . ASN A 1 47 ? -6.853 -20.881 -2.474 1.00 61.11 47 ASN A CA 7
ATOM 6313 C C . ASN A 1 47 ? -6.721 -20.146 -3.805 1.00 32.43 47 ASN A C 7
ATOM 6314 O O . ASN A 1 47 ? -6.635 -18.919 -3.842 1.00 74.01 47 ASN A O 7
ATOM 6325 N N . SER A 1 48 ? -6.706 -20.906 -4.895 1.00 75.41 48 SER A N 7
ATOM 6326 C CA . SER A 1 48 ? -6.582 -20.328 -6.228 1.00 71.41 48 SER A CA 7
ATOM 6327 C C . SER A 1 48 ? -7.855 -19.583 -6.618 1.00 1.11 48 SER A C 7
ATOM 6328 O O . SER A 1 48 ? -8.925 -19.827 -6.061 1.00 24.20 48 SER A O 7
ATOM 6336 N N . GLU A 1 49 ? -7.729 -18.672 -7.578 1.00 74.54 49 GLU A N 7
ATOM 6337 C CA . GLU A 1 49 ? -8.869 -17.890 -8.042 1.00 73.33 49 GLU A CA 7
ATOM 6338 C C . GLU A 1 49 ? -9.932 -18.793 -8.664 1.00 3.35 49 GLU A C 7
ATOM 6339 O O . GLU A 1 49 ? -11.039 -18.349 -8.969 1.00 44.22 49 GLU A O 7
ATOM 6351 N N . LYS A 1 50 ? -9.587 -20.062 -8.848 1.00 65.51 50 LYS A N 7
ATOM 6352 C CA . LYS A 1 50 ? -10.509 -21.029 -9.432 1.00 24.41 50 LYS A CA 7
ATOM 6353 C C . LYS A 1 50 ? -11.622 -21.381 -8.450 1.00 40.23 50 LYS A C 7
ATOM 6354 O O . LYS A 1 50 ? -12.436 -22.266 -8.713 1.00 24.03 50 LYS A O 7
ATOM 6373 N N . GLN A 1 51 ? -11.652 -20.681 -7.321 1.00 41.50 51 GLN A N 7
ATOM 6374 C CA . GLN A 1 51 ? -12.667 -20.919 -6.301 1.00 64.25 51 GLN A CA 7
ATOM 6375 C C . GLN A 1 51 ? -12.563 -22.338 -5.752 1.00 71.10 51 GLN A C 7
ATOM 6376 O O . GLN A 1 51 ? -13.557 -23.061 -5.681 1.00 53.31 51 GLN A O 7
ATOM 6390 N N . ARG A 1 52 ? -11.354 -22.731 -5.365 1.00 1.31 52 ARG A N 7
ATOM 6391 C CA . ARG A 1 52 ? -11.120 -24.064 -4.823 1.00 55.03 52 ARG A CA 7
ATOM 6392 C C . ARG A 1 52 ? -10.588 -23.985 -3.396 1.00 24.24 52 ARG A C 7
ATOM 6393 O O . ARG A 1 52 ? -9.676 -24.724 -3.021 1.00 43.32 52 ARG A O 7
ATOM 6414 N N . CYS A 1 53 ? -11.162 -23.086 -2.604 1.00 44.14 53 CYS A N 7
ATOM 6415 C CA . CYS A 1 53 ? -10.744 -22.910 -1.218 1.00 44.50 53 CYS A CA 7
ATOM 6416 C C . CYS A 1 53 ? -10.854 -24.220 -0.446 1.00 31.21 53 CYS A C 7
ATOM 6417 O O . CYS A 1 53 ? -11.943 -24.619 -0.033 1.00 72.21 53 CYS A O 7
ATOM 6425 N N . ASP A 1 54 ? -9.720 -24.886 -0.256 1.00 35.11 54 ASP A N 7
ATOM 6426 C CA . ASP A 1 54 ? -9.690 -26.153 0.466 1.00 5.32 54 ASP A CA 7
ATOM 6427 C C . ASP A 1 54 ? -8.442 -26.251 1.338 1.00 3.32 54 ASP A C 7
ATOM 6428 O O . ASP A 1 54 ? -7.687 -27.219 1.253 1.00 24.50 54 ASP A O 7
ATOM 6437 N N . PHE A 1 55 ? -8.231 -25.241 2.176 1.00 44.12 55 PHE A N 7
ATOM 6438 C CA . PHE A 1 55 ? -7.073 -25.212 3.062 1.00 20.13 55 PHE A CA 7
ATOM 6439 C C . PHE A 1 55 ? -7.359 -25.970 4.355 1.00 20.51 55 PHE A C 7
ATOM 6440 O O . PHE A 1 55 ? -6.540 -25.983 5.274 1.00 1.01 55 PHE A O 7
ATOM 6457 N N . ARG A 1 56 ? -8.527 -26.601 4.418 1.00 32.11 56 ARG A N 7
ATOM 6458 C CA . ARG A 1 56 ? -8.923 -27.360 5.598 1.00 21.31 56 ARG A CA 7
ATOM 6459 C C . ARG A 1 56 ? -9.323 -28.783 5.220 1.00 21.41 56 ARG A C 7
ATOM 6460 O O . ARG A 1 56 ? -10.249 -28.991 4.437 1.00 35.14 56 ARG A O 7
ATOM 6481 N N . ALA A 1 57 ? -8.617 -29.760 5.781 1.00 11.22 57 ALA A N 7
ATOM 6482 C CA . ALA A 1 57 ? -8.899 -31.163 5.504 1.00 13.34 57 ALA A CA 7
ATOM 6483 C C . ALA A 1 57 ? -9.114 -31.396 4.013 1.00 43.43 57 ALA A C 7
ATOM 6484 O O . ALA A 1 57 ? -9.825 -32.317 3.615 1.00 53.12 57 ALA A O 7
ATOM 6491 N N . ASN A 1 58 ? -8.494 -30.554 3.192 1.00 42.21 58 ASN A N 7
ATOM 6492 C CA . ASN A 1 58 ? -8.618 -30.668 1.743 1.00 14.33 58 ASN A CA 7
ATOM 6493 C C . ASN A 1 58 ? -10.082 -30.792 1.331 1.00 11.03 58 ASN A C 7
ATOM 6494 O O . ASN A 1 58 ? -10.424 -31.571 0.441 1.00 2.13 58 ASN A O 7
ATOM 6505 N N . VAL A 1 59 ? -10.943 -30.018 1.985 1.00 41.14 59 VAL A N 7
ATOM 6506 C CA . VAL A 1 59 ? -12.370 -30.040 1.686 1.00 42.54 59 VAL A CA 7
ATOM 6507 C C . VAL A 1 59 ? -12.676 -29.264 0.409 1.00 25.01 59 VAL A C 7
ATOM 6508 O O . VAL A 1 59 ? -12.400 -28.069 0.298 1.00 35.12 59 VAL A O 7
ATOM 6521 N N . PRO A 1 60 ? -13.259 -29.958 -0.579 1.00 51.13 60 PRO A N 7
ATOM 6522 C CA . PRO A 1 60 ? -13.616 -29.354 -1.866 1.00 74.14 60 PRO A CA 7
ATOM 6523 C C . PRO A 1 60 ? -14.773 -28.368 -1.743 1.00 72.31 60 PRO A C 7
ATOM 6524 O O . PRO A 1 60 ? -15.786 -28.662 -1.108 1.00 52.34 60 PRO A O 7
ATOM 6535 N N . SER A 1 61 ? -14.615 -27.199 -2.354 1.00 55.43 61 SER A N 7
ATOM 6536 C CA . SER A 1 61 ? -15.646 -26.168 -2.310 1.00 11.12 61 SER A CA 7
ATOM 6537 C C . SER A 1 61 ? -16.787 -26.499 -3.267 1.00 33.13 61 SER A C 7
ATOM 6538 O O . SER A 1 61 ? -16.992 -25.811 -4.268 1.00 30.43 61 SER A O 7
ATOM 6546 N N . CYS A 1 62 ? -17.527 -27.557 -2.952 1.00 2.44 62 CYS A N 7
ATOM 6547 C CA . CYS A 1 62 ? -18.648 -27.981 -3.783 1.00 44.01 62 CYS A CA 7
ATOM 6548 C C . CYS A 1 62 ? -19.967 -27.453 -3.228 1.00 44.25 62 CYS A C 7
ATOM 6549 O O . CYS A 1 62 ? -20.775 -28.211 -2.692 1.00 52.41 62 CYS A O 7
ATOM 6557 N N . LYS A 1 63 ? -20.177 -26.147 -3.360 1.00 31.53 63 LYS A N 7
ATOM 6558 C CA . LYS A 1 63 ? -21.397 -25.516 -2.872 1.00 15.01 63 LYS A CA 7
ATOM 6559 C C . LYS A 1 63 ? -22.421 -25.370 -3.994 1.00 24.32 63 LYS A C 7
ATOM 6560 O O . LYS A 1 63 ? -23.306 -24.517 -3.933 1.00 42.13 63 LYS A O 7
ATOM 6579 N N . VAL A 1 64 ? -22.294 -26.210 -5.017 1.00 13.14 64 VAL A N 7
ATOM 6580 C CA . VAL A 1 64 ? -23.210 -26.176 -6.151 1.00 23.21 64 VAL A CA 7
ATOM 6581 C C . VAL A 1 64 ? -24.621 -26.570 -5.730 1.00 11.30 64 VAL A C 7
ATOM 6582 O O . VAL A 1 64 ? -25.561 -25.787 -5.865 1.00 13.20 64 VAL A O 7
ATOM 6595 N N . GLN A 1 1 ? 14.260 -0.929 0.585 1.00 70.50 1 GLN A N 8
ATOM 6596 C CA . GLN A 1 1 ? 14.494 -1.150 2.007 1.00 11.22 1 GLN A CA 8
ATOM 6597 C C . GLN A 1 1 ? 13.460 -0.410 2.850 1.00 42.11 1 GLN A C 8
ATOM 6598 O O . GLN A 1 1 ? 13.030 -0.900 3.894 1.00 62.21 1 GLN A O 8
ATOM 6612 N N . SER A 1 2 ? 13.066 0.773 2.390 1.00 52.04 2 SER A N 8
ATOM 6613 C CA . SER A 1 2 ? 12.085 1.583 3.103 1.00 24.34 2 SER A CA 8
ATOM 6614 C C . SER A 1 2 ? 10.768 0.829 3.259 1.00 21.22 2 SER A C 8
ATOM 6615 O O . SER A 1 2 ? 9.946 0.798 2.344 1.00 63.12 2 SER A O 8
ATOM 6623 N N . MET A 1 3 ? 10.575 0.222 4.426 1.00 64.02 3 MET A N 8
ATOM 6624 C CA . MET A 1 3 ? 9.358 -0.531 4.703 1.00 72.31 3 MET A CA 8
ATOM 6625 C C . MET A 1 3 ? 8.591 0.085 5.869 1.00 71.23 3 MET A C 8
ATOM 6626 O O . MET A 1 3 ? 9.106 0.177 6.983 1.00 31.21 3 MET A O 8
ATOM 6640 N N . ARG A 1 4 ? 7.358 0.505 5.604 1.00 3.40 4 ARG A N 8
ATOM 6641 C CA . ARG A 1 4 ? 6.522 1.114 6.631 1.00 13.12 4 ARG A CA 8
ATOM 6642 C C . ARG A 1 4 ? 5.523 0.104 7.188 1.00 22.33 4 ARG A C 8
ATOM 6643 O O . ARG A 1 4 ? 5.211 0.114 8.380 1.00 42.14 4 ARG A O 8
ATOM 6664 N N . THR A 1 5 ? 5.024 -0.769 6.318 1.00 12.22 5 THR A N 8
ATOM 6665 C CA . THR A 1 5 ? 4.060 -1.784 6.722 1.00 32.40 5 THR A CA 8
ATOM 6666 C C . THR A 1 5 ? 4.548 -3.182 6.357 1.00 54.43 5 THR A C 8
ATOM 6667 O O . THR A 1 5 ? 3.753 -4.112 6.229 1.00 33.20 5 THR A O 8
ATOM 6678 N N . GLU A 1 6 ? 5.859 -3.321 6.190 1.00 21.05 6 GLU A N 8
ATOM 6679 C CA . GLU A 1 6 ? 6.452 -4.606 5.840 1.00 73.35 6 GLU A CA 8
ATOM 6680 C C . GLU A 1 6 ? 7.403 -5.084 6.933 1.00 0.41 6 GLU A C 8
ATOM 6681 O O . GLU A 1 6 ? 8.460 -5.649 6.648 1.00 14.31 6 GLU A O 8
ATOM 6693 N N . CYS A 1 7 ? 7.021 -4.852 8.184 1.00 51.41 7 CYS A N 8
ATOM 6694 C CA . CYS A 1 7 ? 7.840 -5.256 9.321 1.00 32.11 7 CYS A CA 8
ATOM 6695 C C . CYS A 1 7 ? 7.625 -6.730 9.649 1.00 34.01 7 CYS A C 8
ATOM 6696 O O . CYS A 1 7 ? 8.234 -7.266 10.574 1.00 43.43 7 CYS A O 8
ATOM 6704 N N . ASN A 1 8 ? 6.752 -7.380 8.886 1.00 51.54 8 ASN A N 8
ATOM 6705 C CA . ASN A 1 8 ? 6.454 -8.792 9.097 1.00 41.54 8 ASN A CA 8
ATOM 6706 C C . ASN A 1 8 ? 7.006 -9.640 7.955 1.00 33.31 8 ASN A C 8
ATOM 6707 O O . ASN A 1 8 ? 6.471 -10.705 7.643 1.00 22.01 8 ASN A O 8
ATOM 6718 N N . THR A 1 9 ? 8.080 -9.162 7.335 1.00 53.14 9 THR A N 8
ATOM 6719 C CA . THR A 1 9 ? 8.704 -9.875 6.228 1.00 70.34 9 THR A CA 8
ATOM 6720 C C . THR A 1 9 ? 9.658 -10.951 6.735 1.00 42.52 9 THR A C 8
ATOM 6721 O O . THR A 1 9 ? 10.312 -11.634 5.948 1.00 24.21 9 THR A O 8
ATOM 6732 N N . ALA A 1 10 ? 9.732 -11.095 8.054 1.00 61.12 10 ALA A N 8
ATOM 6733 C CA . ALA A 1 10 ? 10.605 -12.090 8.666 1.00 53.44 10 ALA A CA 8
ATOM 6734 C C . ALA A 1 10 ? 9.805 -13.286 9.170 1.00 72.05 10 ALA A C 8
ATOM 6735 O O . ALA A 1 10 ? 10.236 -13.994 10.080 1.00 13.32 10 ALA A O 8
ATOM 6742 N N . ARG A 1 11 ? 8.638 -13.506 8.572 1.00 1.13 11 ARG A N 8
ATOM 6743 C CA . ARG A 1 11 ? 7.777 -14.616 8.962 1.00 2.15 11 ARG A CA 8
ATOM 6744 C C . ARG A 1 11 ? 7.535 -15.556 7.785 1.00 22.13 11 ARG A C 8
ATOM 6745 O O . ARG A 1 11 ? 6.421 -16.034 7.578 1.00 54.42 11 ARG A O 8
ATOM 6766 N N . GLY A 1 12 ? 8.588 -15.817 7.017 1.00 64.24 12 GLY A N 8
ATOM 6767 C CA . GLY A 1 12 ? 8.469 -16.698 5.870 1.00 64.34 12 GLY A CA 8
ATOM 6768 C C . GLY A 1 12 ? 9.400 -17.891 5.956 1.00 64.30 12 GLY A C 8
ATOM 6769 O O . GLY A 1 12 ? 9.849 -18.414 4.935 1.00 10.04 12 GLY A O 8
ATOM 6773 N N . LYS A 1 13 ? 9.694 -18.323 7.178 1.00 71.53 13 LYS A N 8
ATOM 6774 C CA . LYS A 1 13 ? 10.578 -19.462 7.395 1.00 22.21 13 LYS A CA 8
ATOM 6775 C C . LYS A 1 13 ? 9.857 -20.575 8.150 1.00 42.43 13 LYS A C 8
ATOM 6776 O O . LYS A 1 13 ? 10.484 -21.374 8.844 1.00 14.23 13 LYS A O 8
ATOM 6795 N N . GLY A 1 14 ? 8.536 -20.621 8.007 1.00 10.42 14 GLY A N 8
ATOM 6796 C CA . GLY A 1 14 ? 7.752 -21.640 8.680 1.00 3.23 14 GLY A CA 8
ATOM 6797 C C . GLY A 1 14 ? 6.991 -22.521 7.710 1.00 55.51 14 GLY A C 8
ATOM 6798 O O . GLY A 1 14 ? 6.709 -23.683 8.004 1.00 11.44 14 GLY A O 8
ATOM 6802 N N . HIS A 1 15 ? 6.654 -21.967 6.549 1.00 1.42 15 HIS A N 8
ATOM 6803 C CA . HIS A 1 15 ? 5.919 -22.710 5.532 1.00 12.21 15 HIS A CA 8
ATOM 6804 C C . HIS A 1 15 ? 6.720 -22.796 4.236 1.00 11.45 15 HIS A C 8
ATOM 6805 O O . HIS A 1 15 ? 6.165 -22.686 3.144 1.00 55.41 15 HIS A O 8
ATOM 6819 N N . MET A 1 16 ? 8.028 -22.992 4.367 1.00 12.11 16 MET A N 8
ATOM 6820 C CA . MET A 1 16 ? 8.905 -23.093 3.206 1.00 13.22 16 MET A CA 8
ATOM 6821 C C . MET A 1 16 ? 9.106 -24.550 2.802 1.00 54.34 16 MET A C 8
ATOM 6822 O O . MET A 1 16 ? 10.125 -24.905 2.208 1.00 52.10 16 MET A O 8
ATOM 6836 N N . LEU A 1 17 ? 8.129 -25.389 3.126 1.00 34.22 17 LEU A N 8
ATOM 6837 C CA . LEU A 1 17 ? 8.198 -26.809 2.796 1.00 4.45 17 LEU A CA 8
ATOM 6838 C C . LEU A 1 17 ? 7.679 -27.066 1.386 1.00 61.04 17 LEU A C 8
ATOM 6839 O O . LEU A 1 17 ? 7.752 -28.187 0.882 1.00 33.41 17 LEU A O 8
ATOM 6855 N N . ILE A 1 18 ? 7.158 -26.021 0.753 1.00 53.43 18 ILE A N 8
ATOM 6856 C CA . ILE A 1 18 ? 6.630 -26.133 -0.601 1.00 73.32 18 ILE A CA 8
ATOM 6857 C C . ILE A 1 18 ? 7.740 -26.441 -1.600 1.00 51.13 18 ILE A C 8
ATOM 6858 O O . ILE A 1 18 ? 7.477 -26.871 -2.723 1.00 31.53 18 ILE A O 8
ATOM 6874 N N . ALA A 1 19 ? 8.982 -26.219 -1.183 1.00 40.53 19 ALA A N 8
ATOM 6875 C CA . ALA A 1 19 ? 10.133 -26.476 -2.040 1.00 50.40 19 ALA A CA 8
ATOM 6876 C C . ALA A 1 19 ? 10.707 -27.865 -1.786 1.00 32.40 19 ALA A C 8
ATOM 6877 O O . ALA A 1 19 ? 11.914 -28.079 -1.897 1.00 43.13 19 ALA A O 8
ATOM 6884 N N . TYR A 1 20 ? 9.835 -28.807 -1.444 1.00 14.13 20 TYR A N 8
ATOM 6885 C CA . TYR A 1 20 ? 10.255 -30.176 -1.171 1.00 5.13 20 TYR A CA 8
ATOM 6886 C C . TYR A 1 20 ? 9.565 -31.156 -2.114 1.00 23.51 20 TYR A C 8
ATOM 6887 O O . TYR A 1 20 ? 10.192 -31.778 -2.972 1.00 22.52 20 TYR A O 8
ATOM 6905 N N . PRO A 1 21 ? 8.241 -31.298 -1.953 1.00 22.32 21 PRO A N 8
ATOM 6906 C CA . PRO A 1 21 ? 7.435 -32.200 -2.781 1.00 22.32 21 PRO A CA 8
ATOM 6907 C C . PRO A 1 21 ? 7.306 -31.708 -4.218 1.00 44.12 21 PRO A C 8
ATOM 6908 O O . PRO A 1 21 ? 8.003 -30.782 -4.632 1.00 61.43 21 PRO A O 8
ATOM 6919 N N . GLY A 1 22 ? 6.410 -32.333 -4.975 1.00 73.22 22 GLY A N 8
ATOM 6920 C CA . GLY A 1 22 ? 6.206 -31.944 -6.358 1.00 41.04 22 GLY A CA 8
ATOM 6921 C C . GLY A 1 22 ? 4.779 -31.513 -6.635 1.00 64.03 22 GLY A C 8
ATOM 6922 O O . GLY A 1 22 ? 4.515 -30.807 -7.609 1.00 31.22 22 GLY A O 8
ATOM 6926 N N . ASP A 1 23 ? 3.858 -31.939 -5.779 1.00 74.31 23 ASP A N 8
ATOM 6927 C CA . ASP A 1 23 ? 2.450 -31.594 -5.937 1.00 13.35 23 ASP A CA 8
ATOM 6928 C C . ASP A 1 23 ? 2.209 -30.126 -5.595 1.00 71.43 23 ASP A C 8
ATOM 6929 O O . ASP A 1 23 ? 1.505 -29.418 -6.317 1.00 23.51 23 ASP A O 8
ATOM 6938 N N . CYS A 1 24 ? 2.796 -29.677 -4.492 1.00 31.13 24 CYS A N 8
ATOM 6939 C CA . CYS A 1 24 ? 2.644 -28.294 -4.054 1.00 33.25 24 CYS A CA 8
ATOM 6940 C C . CYS A 1 24 ? 3.080 -27.326 -5.148 1.00 53.22 24 CYS A C 8
ATOM 6941 O O . CYS A 1 24 ? 2.539 -26.227 -5.270 1.00 53.14 24 CYS A O 8
ATOM 6949 N N . SER A 1 25 ? 4.062 -27.741 -5.941 1.00 44.12 25 SER A N 8
ATOM 6950 C CA . SER A 1 25 ? 4.575 -26.908 -7.023 1.00 3.03 25 SER A CA 8
ATOM 6951 C C . SER A 1 25 ? 3.636 -26.939 -8.225 1.00 22.14 25 SER A C 8
ATOM 6952 O O . SER A 1 25 ? 3.449 -25.931 -8.905 1.00 1.10 25 SER A O 8
ATOM 6960 N N . GLN A 1 26 ? 3.049 -28.104 -8.479 1.00 31.13 26 GLN A N 8
ATOM 6961 C CA . GLN A 1 26 ? 2.130 -28.267 -9.599 1.00 33.43 26 GLN A CA 8
ATOM 6962 C C . GLN A 1 26 ? 0.804 -27.567 -9.321 1.00 75.21 26 GLN A C 8
ATOM 6963 O O . GLN A 1 26 ? 0.021 -27.312 -10.237 1.00 21.30 26 GLN A O 8
ATOM 6977 N N . TYR A 1 27 ? 0.557 -27.259 -8.053 1.00 21.43 27 TYR A N 8
ATOM 6978 C CA . TYR A 1 27 ? -0.676 -26.591 -7.654 1.00 60.11 27 TYR A CA 8
ATOM 6979 C C . TYR A 1 27 ? -0.515 -25.075 -7.705 1.00 41.10 27 TYR A C 8
ATOM 6980 O O . TYR A 1 27 ? -1.382 -24.364 -8.215 1.00 22.32 27 TYR A O 8
ATOM 6998 N N . ILE A 1 28 ? 0.601 -24.587 -7.173 1.00 52.04 28 ILE A N 8
ATOM 6999 C CA . ILE A 1 28 ? 0.877 -23.156 -7.159 1.00 45.13 28 ILE A CA 8
ATOM 7000 C C . ILE A 1 28 ? 0.972 -22.600 -8.576 1.00 61.33 28 ILE A C 8
ATOM 7001 O O . ILE A 1 28 ? 0.771 -21.407 -8.801 1.00 12.12 28 ILE A O 8
ATOM 7017 N N . SER A 1 29 ? 1.278 -23.475 -9.530 1.00 3.54 29 SER A N 8
ATOM 7018 C CA . SER A 1 29 ? 1.402 -23.071 -10.926 1.00 35.45 29 SER A CA 8
ATOM 7019 C C . SER A 1 29 ? 0.103 -23.332 -11.683 1.00 1.11 29 SER A C 8
ATOM 7020 O O . SER A 1 29 ? -0.221 -22.630 -12.641 1.00 41.35 29 SER A O 8
ATOM 7028 N N . CYS A 1 30 ? -0.636 -24.346 -11.246 1.00 42.40 30 CYS A N 8
ATOM 7029 C CA . CYS A 1 30 ? -1.899 -24.701 -11.882 1.00 53.15 30 CYS A CA 8
ATOM 7030 C C . CYS A 1 30 ? -3.069 -24.007 -11.193 1.00 35.24 30 CYS A C 8
ATOM 7031 O O . CYS A 1 30 ? -4.229 -24.234 -11.538 1.00 13.14 30 CYS A O 8
ATOM 7039 N N . ASP A 1 31 ? -2.757 -23.163 -10.216 1.00 12.21 31 ASP A N 8
ATOM 7040 C CA . ASP A 1 31 ? -3.783 -22.436 -9.476 1.00 62.14 31 ASP A CA 8
ATOM 7041 C C . ASP A 1 31 ? -3.615 -20.930 -9.652 1.00 22.02 31 ASP A C 8
ATOM 7042 O O . ASP A 1 31 ? -4.591 -20.180 -9.635 1.00 60.43 31 ASP A O 8
ATOM 7051 N N . SER A 1 32 ? -2.370 -20.494 -9.819 1.00 12.05 32 SER A N 8
ATOM 7052 C CA . SER A 1 32 ? -2.074 -19.077 -9.992 1.00 4.21 32 SER A CA 8
ATOM 7053 C C . SER A 1 32 ? -2.593 -18.573 -11.335 1.00 73.41 32 SER A C 8
ATOM 7054 O O . SER A 1 32 ? -3.222 -17.519 -11.414 1.00 1.01 32 SER A O 8
ATOM 7062 N N . ASN A 1 33 ? -2.325 -19.336 -12.390 1.00 31.52 33 ASN A N 8
ATOM 7063 C CA . ASN A 1 33 ? -2.765 -18.969 -13.731 1.00 4.41 33 ASN A CA 8
ATOM 7064 C C . ASN A 1 33 ? -4.157 -19.522 -14.018 1.00 61.42 33 ASN A C 8
ATOM 7065 O O . ASN A 1 33 ? -4.788 -19.160 -15.011 1.00 43.42 33 ASN A O 8
ATOM 7076 N N . ASP A 1 34 ? -4.630 -20.402 -13.142 1.00 62.13 34 ASP A N 8
ATOM 7077 C CA . ASP A 1 34 ? -5.948 -21.005 -13.300 1.00 71.22 34 ASP A CA 8
ATOM 7078 C C . ASP A 1 34 ? -7.043 -19.945 -13.226 1.00 61.45 34 ASP A C 8
ATOM 7079 O O . ASP A 1 34 ? -7.998 -19.972 -14.003 1.00 4.55 34 ASP A O 8
ATOM 7088 N N . GLN A 1 35 ? -6.897 -19.016 -12.288 1.00 12.22 35 GLN A N 8
ATOM 7089 C CA . GLN A 1 35 ? -7.875 -17.949 -12.112 1.00 51.51 35 GLN A CA 8
ATOM 7090 C C . GLN A 1 35 ? -7.186 -16.627 -11.787 1.00 72.23 35 GLN A C 8
ATOM 7091 O O . GLN A 1 35 ? -7.557 -15.577 -12.312 1.00 20.20 35 GLN A O 8
ATOM 7105 N N . SER A 1 36 ? -6.182 -16.687 -10.919 1.00 1.14 36 SER A N 8
ATOM 7106 C CA . SER A 1 36 ? -5.444 -15.494 -10.520 1.00 63.04 36 SER A CA 8
ATOM 7107 C C . SER A 1 36 ? -4.343 -15.844 -9.523 1.00 51.14 36 SER A C 8
ATOM 7108 O O . SER A 1 36 ? -4.301 -16.940 -8.965 1.00 74.53 36 SER A O 8
ATOM 7116 N N . PRO A 1 37 ? -3.429 -14.890 -9.293 1.00 51.45 37 PRO A N 8
ATOM 7117 C CA . PRO A 1 37 ? -2.311 -15.072 -8.363 1.00 50.01 37 PRO A CA 8
ATOM 7118 C C . PRO A 1 37 ? -2.769 -15.121 -6.909 1.00 63.14 37 PRO A C 8
ATOM 7119 O O . PRO A 1 37 ? -2.242 -14.404 -6.060 1.00 1.45 37 PRO A O 8
ATOM 7130 N N . GLN A 1 38 ? -3.751 -15.972 -6.632 1.00 31.05 38 GLN A N 8
ATOM 7131 C CA . GLN A 1 38 ? -4.279 -16.114 -5.280 1.00 0.53 38 GLN A CA 8
ATOM 7132 C C . GLN A 1 38 ? -4.108 -17.543 -4.775 1.00 51.34 38 GLN A C 8
ATOM 7133 O O . GLN A 1 38 ? -4.634 -17.906 -3.724 1.00 20.11 38 GLN A O 8
ATOM 7147 N N . GLN A 1 39 ? -3.370 -18.348 -5.533 1.00 12.12 39 GLN A N 8
ATOM 7148 C CA . GLN A 1 39 ? -3.132 -19.738 -5.162 1.00 45.22 39 GLN A CA 8
ATOM 7149 C C . GLN A 1 39 ? -2.449 -19.829 -3.801 1.00 42.15 39 GLN A C 8
ATOM 7150 O O . GLN A 1 39 ? -1.435 -19.172 -3.560 1.00 32.55 39 GLN A O 8
ATOM 7164 N N . CYS A 1 40 ? -3.010 -20.645 -2.917 1.00 74.51 40 CYS A N 8
ATOM 7165 C CA . CYS A 1 40 ? -2.456 -20.822 -1.579 1.00 51.53 40 CYS A CA 8
ATOM 7166 C C . CYS A 1 40 ? -2.181 -22.294 -1.294 1.00 61.44 40 CYS A C 8
ATOM 7167 O O . CYS A 1 40 ? -2.012 -22.693 -0.142 1.00 41.14 40 CYS A O 8
ATOM 7175 N N . ALA A 1 41 ? -2.139 -23.098 -2.352 1.00 21.53 41 ALA A N 8
ATOM 7176 C CA . ALA A 1 41 ? -1.884 -24.527 -2.215 1.00 71.12 41 ALA A CA 8
ATOM 7177 C C . ALA A 1 41 ? -0.594 -24.783 -1.443 1.00 72.43 41 ALA A C 8
ATOM 7178 O O . ALA A 1 41 ? 0.482 -24.349 -1.853 1.00 2.54 41 ALA A O 8
ATOM 7185 N N . SER A 1 42 ? -0.710 -25.491 -0.324 1.00 73.43 42 SER A N 8
ATOM 7186 C CA . SER A 1 42 ? 0.447 -25.802 0.507 1.00 15.55 42 SER A CA 8
ATOM 7187 C C . SER A 1 42 ? 0.306 -27.183 1.140 1.00 11.33 42 SER A C 8
ATOM 7188 O O . SER A 1 42 ? 0.436 -27.338 2.354 1.00 63.23 42 SER A O 8
ATOM 7196 N N . GLY A 1 43 ? 0.039 -28.184 0.307 1.00 34.13 43 GLY A N 8
ATOM 7197 C CA . GLY A 1 43 ? -0.116 -29.540 0.802 1.00 3.53 43 GLY A CA 8
ATOM 7198 C C . GLY A 1 43 ? -1.559 -30.001 0.787 1.00 34.35 43 GLY A C 8
ATOM 7199 O O . GLY A 1 43 ? -1.857 -31.123 0.375 1.00 40.23 43 GLY A O 8
ATOM 7203 N N . THR A 1 44 ? -2.461 -29.136 1.241 1.00 42.52 44 THR A N 8
ATOM 7204 C CA . THR A 1 44 ? -3.881 -29.461 1.281 1.00 62.30 44 THR A CA 8
ATOM 7205 C C . THR A 1 44 ? -4.727 -28.209 1.482 1.00 63.23 44 THR A C 8
ATOM 7206 O O . THR A 1 44 ? -5.801 -28.263 2.080 1.00 75.14 44 THR A O 8
ATOM 7217 N N . VAL A 1 45 ? -4.235 -27.082 0.978 1.00 53.53 45 VAL A N 8
ATOM 7218 C CA . VAL A 1 45 ? -4.948 -25.815 1.100 1.00 25.22 45 VAL A CA 8
ATOM 7219 C C . VAL A 1 45 ? -4.906 -25.033 -0.207 1.00 41.54 45 VAL A C 8
ATOM 7220 O O . VAL A 1 45 ? -4.099 -24.117 -0.370 1.00 12.31 45 VAL A O 8
ATOM 7233 N N . PHE A 1 46 ? -5.781 -25.399 -1.138 1.00 0.20 46 PHE A N 8
ATOM 7234 C CA . PHE A 1 46 ? -5.844 -24.731 -2.433 1.00 33.21 46 PHE A CA 8
ATOM 7235 C C . PHE A 1 46 ? -6.711 -23.477 -2.357 1.00 25.35 46 PHE A C 8
ATOM 7236 O O . PHE A 1 46 ? -7.765 -23.399 -2.986 1.00 23.23 46 PHE A O 8
ATOM 7253 N N . ASN A 1 47 ? -6.257 -22.499 -1.580 1.00 50.51 47 ASN A N 8
ATOM 7254 C CA . ASN A 1 47 ? -6.990 -21.248 -1.420 1.00 34.23 47 ASN A CA 8
ATOM 7255 C C . ASN A 1 47 ? -6.805 -20.348 -2.638 1.00 25.43 47 ASN A C 8
ATOM 7256 O O . ASN A 1 47 ? -6.745 -19.125 -2.515 1.00 54.02 47 ASN A O 8
ATOM 7267 N N . SER A 1 48 ? -6.714 -20.963 -3.813 1.00 24.34 48 SER A N 8
ATOM 7268 C CA . SER A 1 48 ? -6.531 -20.219 -5.053 1.00 12.30 48 SER A CA 8
ATOM 7269 C C . SER A 1 48 ? -7.801 -19.458 -5.422 1.00 35.32 48 SER A C 8
ATOM 7270 O O . SER A 1 48 ? -8.896 -19.807 -4.981 1.00 21.31 48 SER A O 8
ATOM 7278 N N . GLU A 1 49 ? -7.646 -18.417 -6.234 1.00 22.23 49 GLU A N 8
ATOM 7279 C CA . GLU A 1 49 ? -8.780 -17.607 -6.661 1.00 41.44 49 GLU A CA 8
ATOM 7280 C C . GLU A 1 49 ? -9.751 -18.430 -7.503 1.00 23.11 49 GLU A C 8
ATOM 7281 O O . GLU A 1 49 ? -10.858 -17.986 -7.808 1.00 2.23 49 GLU A O 8
ATOM 7293 N N . LYS A 1 50 ? -9.327 -19.633 -7.876 1.00 35.00 50 LYS A N 8
ATOM 7294 C CA . LYS A 1 50 ? -10.157 -20.521 -8.682 1.00 14.24 50 LYS A CA 8
ATOM 7295 C C . LYS A 1 50 ? -11.257 -21.154 -7.835 1.00 72.14 50 LYS A C 8
ATOM 7296 O O . LYS A 1 50 ? -11.906 -22.110 -8.260 1.00 52.42 50 LYS A O 8
ATOM 7315 N N . GLN A 1 51 ? -11.461 -20.614 -6.638 1.00 73.41 51 GLN A N 8
ATOM 7316 C CA . GLN A 1 51 ? -12.484 -21.127 -5.734 1.00 24.33 51 GLN A CA 8
ATOM 7317 C C . GLN A 1 51 ? -12.275 -22.613 -5.463 1.00 25.54 51 GLN A C 8
ATOM 7318 O O . GLN A 1 51 ? -13.186 -23.421 -5.643 1.00 22.44 51 GLN A O 8
ATOM 7332 N N . ARG A 1 52 ? -11.069 -22.967 -5.029 1.00 41.03 52 ARG A N 8
ATOM 7333 C CA . ARG A 1 52 ? -10.740 -24.356 -4.735 1.00 21.40 52 ARG A CA 8
ATOM 7334 C C . ARG A 1 52 ? -10.378 -24.529 -3.263 1.00 24.22 52 ARG A C 8
ATOM 7335 O O . ARG A 1 52 ? -9.389 -25.183 -2.929 1.00 64.14 52 ARG A O 8
ATOM 7356 N N . CYS A 1 53 ? -11.184 -23.939 -2.388 1.00 4.15 53 CYS A N 8
ATOM 7357 C CA . CYS A 1 53 ? -10.947 -24.026 -0.951 1.00 34.32 53 CYS A CA 8
ATOM 7358 C C . CYS A 1 53 ? -11.124 -25.458 -0.457 1.00 31.42 53 CYS A C 8
ATOM 7359 O O . CYS A 1 53 ? -12.243 -25.967 -0.383 1.00 10.40 53 CYS A O 8
ATOM 7367 N N . ASP A 1 54 ? -10.013 -26.104 -0.121 1.00 63.24 54 ASP A N 8
ATOM 7368 C CA . ASP A 1 54 ? -10.044 -27.479 0.365 1.00 53.30 54 ASP A CA 8
ATOM 7369 C C . ASP A 1 54 ? -8.965 -27.707 1.419 1.00 71.12 54 ASP A C 8
ATOM 7370 O O . ASP A 1 54 ? -8.087 -28.553 1.250 1.00 62.13 54 ASP A O 8
ATOM 7379 N N . PHE A 1 55 ? -9.037 -26.946 2.506 1.00 24.41 55 PHE A N 8
ATOM 7380 C CA . PHE A 1 55 ? -8.065 -27.064 3.587 1.00 63.22 55 PHE A CA 8
ATOM 7381 C C . PHE A 1 55 ? -8.423 -28.220 4.517 1.00 43.33 55 PHE A C 8
ATOM 7382 O O . PHE A 1 55 ? -7.746 -28.458 5.517 1.00 11.23 55 PHE A O 8
ATOM 7399 N N . ARG A 1 56 ? -9.491 -28.934 4.179 1.00 55.21 56 ARG A N 8
ATOM 7400 C CA . ARG A 1 56 ? -9.941 -30.063 4.984 1.00 73.23 56 ARG A CA 8
ATOM 7401 C C . ARG A 1 56 ? -10.144 -31.302 4.117 1.00 62.34 56 ARG A C 8
ATOM 7402 O O . ARG A 1 56 ? -10.973 -31.307 3.207 1.00 45.21 56 ARG A O 8
ATOM 7423 N N . ALA A 1 57 ? -9.380 -32.351 4.405 1.00 34.31 57 ALA A N 8
ATOM 7424 C CA . ALA A 1 57 ? -9.477 -33.596 3.653 1.00 21.21 57 ALA A CA 8
ATOM 7425 C C . ALA A 1 57 ? -9.550 -33.328 2.154 1.00 43.32 57 ALA A C 8
ATOM 7426 O O . ALA A 1 57 ? -10.135 -34.106 1.402 1.00 23.22 57 ALA A O 8
ATOM 7433 N N . ASN A 1 58 ? -8.952 -32.220 1.726 1.00 70.41 58 ASN A N 8
ATOM 7434 C CA . ASN A 1 58 ? -8.951 -31.849 0.316 1.00 44.33 58 ASN A CA 8
ATOM 7435 C C . ASN A 1 58 ? -10.364 -31.886 -0.258 1.00 63.22 58 ASN A C 8
ATOM 7436 O O . ASN A 1 58 ? -10.577 -32.340 -1.383 1.00 1.23 58 ASN A O 8
ATOM 7447 N N . VAL A 1 59 ? -11.326 -31.406 0.522 1.00 15.42 59 VAL A N 8
ATOM 7448 C CA . VAL A 1 59 ? -12.719 -31.382 0.092 1.00 73.14 59 VAL A CA 8
ATOM 7449 C C . VAL A 1 59 ? -12.963 -30.268 -0.920 1.00 11.22 59 VAL A C 8
ATOM 7450 O O . VAL A 1 59 ? -12.706 -29.092 -0.660 1.00 20.22 59 VAL A O 8
ATOM 7463 N N . PRO A 1 60 ? -13.472 -30.643 -2.103 1.00 31.44 60 PRO A N 8
ATOM 7464 C CA . PRO A 1 60 ? -13.763 -29.690 -3.178 1.00 33.33 60 PRO A CA 8
ATOM 7465 C C . PRO A 1 60 ? -14.945 -28.786 -2.846 1.00 0.52 60 PRO A C 8
ATOM 7466 O O . PRO A 1 60 ? -15.978 -29.249 -2.363 1.00 22.42 60 PRO A O 8
ATOM 7477 N N . SER A 1 61 ? -14.786 -27.492 -3.109 1.00 32.25 61 SER A N 8
ATOM 7478 C CA . SER A 1 61 ? -15.839 -26.522 -2.834 1.00 54.44 61 SER A CA 8
ATOM 7479 C C . SER A 1 61 ? -16.942 -26.606 -3.885 1.00 55.20 61 SER A C 8
ATOM 7480 O O . SER A 1 61 ? -17.100 -25.704 -4.709 1.00 62.33 61 SER A O 8
ATOM 7488 N N . CYS A 1 62 ? -17.703 -27.694 -3.849 1.00 31.11 62 CYS A N 8
ATOM 7489 C CA . CYS A 1 62 ? -18.792 -27.898 -4.798 1.00 42.10 62 CYS A CA 8
ATOM 7490 C C . CYS A 1 62 ? -20.130 -27.503 -4.183 1.00 35.32 62 CYS A C 8
ATOM 7491 O O . CYS A 1 62 ? -21.096 -28.265 -4.229 1.00 33.52 62 CYS A O 8
ATOM 7499 N N . LYS A 1 63 ? -20.181 -26.308 -3.605 1.00 43.33 63 LYS A N 8
ATOM 7500 C CA . LYS A 1 63 ? -21.400 -25.810 -2.980 1.00 32.34 63 LYS A CA 8
ATOM 7501 C C . LYS A 1 63 ? -22.174 -24.909 -3.937 1.00 33.44 63 LYS A C 8
ATOM 7502 O O . LYS A 1 63 ? -21.683 -23.859 -4.351 1.00 61.51 63 LYS A O 8
ATOM 7521 N N . VAL A 1 64 ? -23.388 -25.326 -4.283 1.00 12.21 64 VAL A N 8
ATOM 7522 C CA . VAL A 1 64 ? -24.231 -24.555 -5.189 1.00 33.01 64 VAL A CA 8
ATOM 7523 C C . VAL A 1 64 ? -24.515 -23.166 -4.628 1.00 33.34 64 VAL A C 8
ATOM 7524 O O . VAL A 1 64 ? -24.028 -22.163 -5.149 1.00 32.32 64 VAL A O 8
ATOM 7537 N N . GLN A 1 1 ? 17.209 -2.635 0.385 1.00 2.15 1 GLN A N 9
ATOM 7538 C CA . GLN A 1 1 ? 17.760 -2.194 1.662 1.00 62.35 1 GLN A CA 9
ATOM 7539 C C . GLN A 1 1 ? 17.094 -0.903 2.126 1.00 70.35 1 GLN A C 9
ATOM 7540 O O . GLN A 1 1 ? 16.875 -0.701 3.320 1.00 41.32 1 GLN A O 9
ATOM 7554 N N . SER A 1 2 ? 16.774 -0.033 1.173 1.00 2.23 2 SER A N 9
ATOM 7555 C CA . SER A 1 2 ? 16.137 1.241 1.485 1.00 54.10 2 SER A CA 9
ATOM 7556 C C . SER A 1 2 ? 14.621 1.140 1.341 1.00 61.34 2 SER A C 9
ATOM 7557 O O . SER A 1 2 ? 13.963 2.086 0.910 1.00 1.44 2 SER A O 9
ATOM 7565 N N . MET A 1 3 ? 14.075 -0.016 1.704 1.00 74.15 3 MET A N 9
ATOM 7566 C CA . MET A 1 3 ? 12.636 -0.242 1.616 1.00 45.22 3 MET A CA 9
ATOM 7567 C C . MET A 1 3 ? 12.051 -0.558 2.988 1.00 21.14 3 MET A C 9
ATOM 7568 O O . MET A 1 3 ? 12.399 -1.566 3.604 1.00 15.14 3 MET A O 9
ATOM 7582 N N . ARG A 1 4 ? 11.162 0.309 3.462 1.00 70.13 4 ARG A N 9
ATOM 7583 C CA . ARG A 1 4 ? 10.530 0.122 4.762 1.00 0.02 4 ARG A CA 9
ATOM 7584 C C . ARG A 1 4 ? 9.129 -0.461 4.607 1.00 74.21 4 ARG A C 9
ATOM 7585 O O . ARG A 1 4 ? 8.219 -0.132 5.369 1.00 53.33 4 ARG A O 9
ATOM 7606 N N . THR A 1 5 ? 8.961 -1.330 3.614 1.00 1.33 5 THR A N 9
ATOM 7607 C CA . THR A 1 5 ? 7.671 -1.957 3.358 1.00 62.45 5 THR A CA 9
ATOM 7608 C C . THR A 1 5 ? 7.805 -3.474 3.273 1.00 53.43 5 THR A C 9
ATOM 7609 O O . THR A 1 5 ? 6.962 -4.147 2.681 1.00 31.44 5 THR A O 9
ATOM 7620 N N . GLU A 1 6 ? 8.869 -4.004 3.868 1.00 14.41 6 GLU A N 9
ATOM 7621 C CA . GLU A 1 6 ? 9.111 -5.441 3.859 1.00 62.53 6 GLU A CA 9
ATOM 7622 C C . GLU A 1 6 ? 10.026 -5.846 5.011 1.00 34.53 6 GLU A C 9
ATOM 7623 O O . GLU A 1 6 ? 11.067 -6.470 4.802 1.00 72.12 6 GLU A O 9
ATOM 7635 N N . CYS A 1 7 ? 9.629 -5.487 6.227 1.00 24.11 7 CYS A N 9
ATOM 7636 C CA . CYS A 1 7 ? 10.413 -5.811 7.414 1.00 63.43 7 CYS A CA 9
ATOM 7637 C C . CYS A 1 7 ? 10.053 -7.196 7.942 1.00 72.12 7 CYS A C 9
ATOM 7638 O O . CYS A 1 7 ? 10.612 -7.657 8.936 1.00 14.43 7 CYS A O 9
ATOM 7646 N N . ASN A 1 8 ? 9.114 -7.854 7.270 1.00 70.15 8 ASN A N 9
ATOM 7647 C CA . ASN A 1 8 ? 8.677 -9.186 7.673 1.00 52.25 8 ASN A CA 9
ATOM 7648 C C . ASN A 1 8 ? 8.823 -10.178 6.522 1.00 10.44 8 ASN A C 9
ATOM 7649 O O . ASN A 1 8 ? 8.083 -11.158 6.435 1.00 60.21 8 ASN A O 9
ATOM 7660 N N . THR A 1 9 ? 9.783 -9.916 5.641 1.00 24.21 9 THR A N 9
ATOM 7661 C CA . THR A 1 9 ? 10.027 -10.784 4.496 1.00 20.41 9 THR A CA 9
ATOM 7662 C C . THR A 1 9 ? 11.217 -11.704 4.747 1.00 50.45 9 THR A C 9
ATOM 7663 O O . THR A 1 9 ? 11.609 -12.478 3.874 1.00 24.04 9 THR A O 9
ATOM 7674 N N . ALA A 1 10 ? 11.787 -11.613 5.944 1.00 60.33 10 ALA A N 9
ATOM 7675 C CA . ALA A 1 10 ? 12.931 -12.439 6.309 1.00 31.34 10 ALA A CA 9
ATOM 7676 C C . ALA A 1 10 ? 12.612 -13.315 7.516 1.00 21.14 10 ALA A C 9
ATOM 7677 O O . ALA A 1 10 ? 13.509 -13.719 8.256 1.00 23.41 10 ALA A O 9
ATOM 7684 N N . ARG A 1 11 ? 11.329 -13.604 7.710 1.00 43.22 11 ARG A N 9
ATOM 7685 C CA . ARG A 1 11 ? 10.892 -14.430 8.829 1.00 65.24 11 ARG A CA 9
ATOM 7686 C C . ARG A 1 11 ? 10.184 -15.687 8.332 1.00 20.11 11 ARG A C 9
ATOM 7687 O O . ARG A 1 11 ? 9.192 -16.124 8.914 1.00 53.43 11 ARG A O 9
ATOM 7708 N N . GLY A 1 12 ? 10.701 -16.264 7.252 1.00 64.34 12 GLY A N 9
ATOM 7709 C CA . GLY A 1 12 ? 10.105 -17.465 6.695 1.00 45.44 12 GLY A CA 9
ATOM 7710 C C . GLY A 1 12 ? 11.076 -18.628 6.652 1.00 4.11 12 GLY A C 9
ATOM 7711 O O . GLY A 1 12 ? 10.979 -19.497 5.785 1.00 11.22 12 GLY A O 9
ATOM 7715 N N . LYS A 1 13 ? 12.018 -18.645 7.589 1.00 31.25 13 LYS A N 9
ATOM 7716 C CA . LYS A 1 13 ? 13.012 -19.710 7.657 1.00 50.24 13 LYS A CA 9
ATOM 7717 C C . LYS A 1 13 ? 12.932 -20.445 8.990 1.00 21.54 13 LYS A C 9
ATOM 7718 O O . LYS A 1 13 ? 13.936 -20.946 9.496 1.00 42.45 13 LYS A O 9
ATOM 7737 N N . GLY A 1 14 ? 11.730 -20.509 9.555 1.00 1.45 14 GLY A N 9
ATOM 7738 C CA . GLY A 1 14 ? 11.542 -21.187 10.825 1.00 51.52 14 GLY A CA 9
ATOM 7739 C C . GLY A 1 14 ? 10.577 -22.351 10.723 1.00 54.33 14 GLY A C 9
ATOM 7740 O O . GLY A 1 14 ? 10.957 -23.503 10.933 1.00 3.23 14 GLY A O 9
ATOM 7744 N N . HIS A 1 15 ? 9.322 -22.051 10.400 1.00 23.12 15 HIS A N 9
ATOM 7745 C CA . HIS A 1 15 ? 8.299 -23.082 10.272 1.00 73.22 15 HIS A CA 9
ATOM 7746 C C . HIS A 1 15 ? 7.712 -23.093 8.863 1.00 21.14 15 HIS A C 9
ATOM 7747 O O . HIS A 1 15 ? 6.506 -23.262 8.684 1.00 24.54 15 HIS A O 9
ATOM 7761 N N . MET A 1 16 ? 8.573 -22.910 7.868 1.00 60.54 16 MET A N 9
ATOM 7762 C CA . MET A 1 16 ? 8.139 -22.900 6.475 1.00 4.23 16 MET A CA 9
ATOM 7763 C C . MET A 1 16 ? 8.347 -24.267 5.831 1.00 45.54 16 MET A C 9
ATOM 7764 O O . MET A 1 16 ? 8.563 -24.368 4.622 1.00 13.10 16 MET A O 9
ATOM 7778 N N . LEU A 1 17 ? 8.283 -25.315 6.644 1.00 75.14 17 LEU A N 9
ATOM 7779 C CA . LEU A 1 17 ? 8.464 -26.677 6.152 1.00 1.42 17 LEU A CA 9
ATOM 7780 C C . LEU A 1 17 ? 7.173 -27.212 5.542 1.00 32.11 17 LEU A C 9
ATOM 7781 O O . LEU A 1 17 ? 7.147 -28.309 4.982 1.00 5.42 17 LEU A O 9
ATOM 7797 N N . ILE A 1 18 ? 6.104 -26.431 5.653 1.00 51.34 18 ILE A N 9
ATOM 7798 C CA . ILE A 1 18 ? 4.810 -26.825 5.109 1.00 63.32 18 ILE A CA 9
ATOM 7799 C C . ILE A 1 18 ? 4.843 -26.861 3.585 1.00 74.44 18 ILE A C 9
ATOM 7800 O O . ILE A 1 18 ? 3.951 -27.422 2.948 1.00 64.50 18 ILE A O 9
ATOM 7816 N N . ALA A 1 19 ? 5.877 -26.260 3.006 1.00 70.42 19 ALA A N 9
ATOM 7817 C CA . ALA A 1 19 ? 6.028 -26.227 1.556 1.00 30.14 19 ALA A CA 9
ATOM 7818 C C . ALA A 1 19 ? 6.912 -27.370 1.070 1.00 22.31 19 ALA A C 9
ATOM 7819 O O . ALA A 1 19 ? 7.694 -27.208 0.133 1.00 72.03 19 ALA A O 9
ATOM 7826 N N . TYR A 1 20 ? 6.784 -28.526 1.713 1.00 3.52 20 TYR A N 9
ATOM 7827 C CA . TYR A 1 20 ? 7.574 -29.695 1.348 1.00 64.20 20 TYR A CA 9
ATOM 7828 C C . TYR A 1 20 ? 7.455 -29.989 -0.144 1.00 42.14 20 TYR A C 9
ATOM 7829 O O . TYR A 1 20 ? 8.437 -29.973 -0.887 1.00 1.11 20 TYR A O 9
ATOM 7847 N N . PRO A 1 21 ? 6.222 -30.263 -0.596 1.00 22.24 21 PRO A N 9
ATOM 7848 C CA . PRO A 1 21 ? 5.943 -30.565 -2.003 1.00 1.32 21 PRO A CA 9
ATOM 7849 C C . PRO A 1 21 ? 6.106 -29.343 -2.901 1.00 20.03 21 PRO A C 9
ATOM 7850 O O . PRO A 1 21 ? 6.626 -28.313 -2.475 1.00 11.50 21 PRO A O 9
ATOM 7861 N N . GLY A 1 22 ? 5.657 -29.466 -4.146 1.00 43.54 22 GLY A N 9
ATOM 7862 C CA . GLY A 1 22 ? 5.763 -28.363 -5.084 1.00 75.35 22 GLY A CA 9
ATOM 7863 C C . GLY A 1 22 ? 4.416 -27.945 -5.640 1.00 51.44 22 GLY A C 9
ATOM 7864 O O . GLY A 1 22 ? 4.264 -26.832 -6.145 1.00 12.11 22 GLY A O 9
ATOM 7868 N N . ASP A 1 23 ? 3.437 -28.838 -5.550 1.00 12.31 23 ASP A N 9
ATOM 7869 C CA . ASP A 1 23 ? 2.096 -28.555 -6.049 1.00 32.44 23 ASP A CA 9
ATOM 7870 C C . ASP A 1 23 ? 1.568 -27.244 -5.475 1.00 73.12 23 ASP A C 9
ATOM 7871 O O . ASP A 1 23 ? 0.697 -26.603 -6.065 1.00 62.14 23 ASP A O 9
ATOM 7880 N N . CYS A 1 24 ? 2.099 -26.852 -4.322 1.00 73.25 24 CYS A N 9
ATOM 7881 C CA . CYS A 1 24 ? 1.679 -25.618 -3.668 1.00 4.11 24 CYS A CA 9
ATOM 7882 C C . CYS A 1 24 ? 2.122 -24.399 -4.471 1.00 71.21 24 CYS A C 9
ATOM 7883 O O . CYS A 1 24 ? 1.415 -23.393 -4.531 1.00 44.03 24 CYS A O 9
ATOM 7891 N N . SER A 1 25 ? 3.297 -24.497 -5.086 1.00 15.54 25 SER A N 9
ATOM 7892 C CA . SER A 1 25 ? 3.836 -23.400 -5.881 1.00 4.12 25 SER A CA 9
ATOM 7893 C C . SER A 1 25 ? 3.215 -23.382 -7.274 1.00 62.22 25 SER A C 9
ATOM 7894 O O . SER A 1 25 ? 3.086 -22.327 -7.894 1.00 2.23 25 SER A O 9
ATOM 7902 N N . GLN A 1 26 ? 2.833 -24.559 -7.760 1.00 12.14 26 GLN A N 9
ATOM 7903 C CA . GLN A 1 26 ? 2.226 -24.679 -9.080 1.00 31.20 26 GLN A CA 9
ATOM 7904 C C . GLN A 1 26 ? 0.736 -24.355 -9.026 1.00 65.30 26 GLN A C 9
ATOM 7905 O O . GLN A 1 26 ? 0.096 -24.157 -10.059 1.00 23.41 26 GLN A O 9
ATOM 7919 N N . TYR A 1 27 ? 0.191 -24.303 -7.816 1.00 61.30 27 TYR A N 9
ATOM 7920 C CA . TYR A 1 27 ? -1.224 -24.006 -7.628 1.00 21.34 27 TYR A CA 9
ATOM 7921 C C . TYR A 1 27 ? -1.432 -22.532 -7.296 1.00 44.41 27 TYR A C 9
ATOM 7922 O O . TYR A 1 27 ? -2.435 -21.932 -7.684 1.00 63.14 27 TYR A O 9
ATOM 7940 N N . ILE A 1 28 ? -0.476 -21.954 -6.576 1.00 41.44 28 ILE A N 9
ATOM 7941 C CA . ILE A 1 28 ? -0.552 -20.549 -6.194 1.00 31.22 28 ILE A CA 9
ATOM 7942 C C . ILE A 1 28 ? -0.341 -19.639 -7.399 1.00 1.12 28 ILE A C 9
ATOM 7943 O O . ILE A 1 28 ? -0.803 -18.498 -7.416 1.00 43.03 28 ILE A O 9
ATOM 7959 N N . SER A 1 29 ? 0.359 -20.152 -8.406 1.00 34.02 29 SER A N 9
ATOM 7960 C CA . SER A 1 29 ? 0.633 -19.385 -9.615 1.00 51.22 29 SER A CA 9
ATOM 7961 C C . SER A 1 29 ? -0.356 -19.742 -10.721 1.00 0.52 29 SER A C 9
ATOM 7962 O O . SER A 1 29 ? -0.611 -18.942 -11.622 1.00 54.21 29 SER A O 9
ATOM 7970 N N . CYS A 1 30 ? -0.909 -20.947 -10.645 1.00 2.12 30 CYS A N 9
ATOM 7971 C CA . CYS A 1 30 ? -1.870 -21.412 -11.639 1.00 44.41 30 CYS A CA 9
ATOM 7972 C C . CYS A 1 30 ? -3.297 -21.099 -11.203 1.00 53.13 30 CYS A C 9
ATOM 7973 O O . CYS A 1 30 ? -4.256 -21.416 -11.908 1.00 63.10 30 CYS A O 9
ATOM 7981 N N . ASP A 1 31 ? -3.431 -20.477 -10.037 1.00 54.22 31 ASP A N 9
ATOM 7982 C CA . ASP A 1 31 ? -4.742 -20.122 -9.506 1.00 54.44 31 ASP A CA 9
ATOM 7983 C C . ASP A 1 31 ? -4.855 -18.614 -9.301 1.00 33.31 31 ASP A C 9
ATOM 7984 O O . ASP A 1 31 ? -5.860 -18.002 -9.663 1.00 1.13 31 ASP A O 9
ATOM 7993 N N . SER A 1 32 ? -3.818 -18.023 -8.717 1.00 13.54 32 SER A N 9
ATOM 7994 C CA . SER A 1 32 ? -3.803 -16.587 -8.458 1.00 70.52 32 SER A CA 9
ATOM 7995 C C . SER A 1 32 ? -3.918 -15.800 -9.760 1.00 13.23 32 SER A C 9
ATOM 7996 O O . SER A 1 32 ? -4.673 -14.832 -9.847 1.00 63.04 32 SER A O 9
ATOM 8004 N N . ASN A 1 33 ? -3.164 -16.223 -10.769 1.00 1.11 33 ASN A N 9
ATOM 8005 C CA . ASN A 1 33 ? -3.180 -15.558 -12.067 1.00 11.44 33 ASN A CA 9
ATOM 8006 C C . ASN A 1 33 ? -4.243 -16.166 -12.976 1.00 51.34 33 ASN A C 9
ATOM 8007 O O . ASN A 1 33 ? -4.553 -15.621 -14.036 1.00 71.12 33 ASN A O 9
ATOM 8018 N N . ASP A 1 34 ? -4.798 -17.297 -12.555 1.00 0.31 34 ASP A N 9
ATOM 8019 C CA . ASP A 1 34 ? -5.828 -17.979 -13.330 1.00 42.53 34 ASP A CA 9
ATOM 8020 C C . ASP A 1 34 ? -7.079 -17.114 -13.450 1.00 72.52 34 ASP A C 9
ATOM 8021 O O . ASP A 1 34 ? -7.685 -17.029 -14.518 1.00 10.31 34 ASP A O 9
ATOM 8030 N N . GLN A 1 35 ? -7.460 -16.478 -12.348 1.00 13.45 35 GLN A N 9
ATOM 8031 C CA . GLN A 1 35 ? -8.641 -15.622 -12.330 1.00 2.15 35 GLN A CA 9
ATOM 8032 C C . GLN A 1 35 ? -8.456 -14.460 -11.359 1.00 31.11 35 GLN A C 9
ATOM 8033 O O . GLN A 1 35 ? -8.950 -13.358 -11.594 1.00 54.50 35 GLN A O 9
ATOM 8047 N N . SER A 1 36 ? -7.742 -14.715 -10.267 1.00 62.13 36 SER A N 9
ATOM 8048 C CA . SER A 1 36 ? -7.495 -13.691 -9.259 1.00 35.34 36 SER A CA 9
ATOM 8049 C C . SER A 1 36 ? -6.678 -14.255 -8.101 1.00 22.44 36 SER A C 9
ATOM 8050 O O . SER A 1 36 ? -6.632 -15.464 -7.870 1.00 12.11 36 SER A O 9
ATOM 8058 N N . PRO A 1 37 ? -6.016 -13.360 -7.353 1.00 44.45 37 PRO A N 9
ATOM 8059 C CA . PRO A 1 37 ? -5.187 -13.743 -6.206 1.00 75.33 37 PRO A CA 9
ATOM 8060 C C . PRO A 1 37 ? -6.020 -14.251 -5.034 1.00 73.23 37 PRO A C 9
ATOM 8061 O O . PRO A 1 37 ? -5.968 -13.695 -3.938 1.00 20.13 37 PRO A O 9
ATOM 8072 N N . GLN A 1 38 ? -6.787 -15.310 -5.274 1.00 21.20 38 GLN A N 9
ATOM 8073 C CA . GLN A 1 38 ? -7.631 -15.892 -4.237 1.00 62.10 38 GLN A CA 9
ATOM 8074 C C . GLN A 1 38 ? -7.169 -17.303 -3.888 1.00 32.22 38 GLN A C 9
ATOM 8075 O O . GLN A 1 38 ? -7.807 -17.996 -3.095 1.00 41.14 38 GLN A O 9
ATOM 8089 N N . GLN A 1 39 ? -6.058 -17.722 -4.485 1.00 1.43 39 GLN A N 9
ATOM 8090 C CA . GLN A 1 39 ? -5.512 -19.051 -4.237 1.00 13.12 39 GLN A CA 9
ATOM 8091 C C . GLN A 1 39 ? -4.991 -19.168 -2.808 1.00 41.34 39 GLN A C 9
ATOM 8092 O O . GLN A 1 39 ? -4.245 -18.308 -2.337 1.00 55.12 39 GLN A O 9
ATOM 8106 N N . CYS A 1 40 ? -5.388 -20.235 -2.125 1.00 24.14 40 CYS A N 9
ATOM 8107 C CA . CYS A 1 40 ? -4.961 -20.464 -0.749 1.00 0.34 40 CYS A CA 9
ATOM 8108 C C . CYS A 1 40 ? -4.255 -21.809 -0.615 1.00 33.15 40 CYS A C 9
ATOM 8109 O O . CYS A 1 40 ? -3.964 -22.261 0.492 1.00 33.05 40 CYS A O 9
ATOM 8117 N N . ALA A 1 41 ? -3.984 -22.445 -1.750 1.00 34.14 41 ALA A N 9
ATOM 8118 C CA . ALA A 1 41 ? -3.313 -23.739 -1.759 1.00 42.30 41 ALA A CA 9
ATOM 8119 C C . ALA A 1 41 ? -2.067 -23.717 -0.880 1.00 41.30 41 ALA A C 9
ATOM 8120 O O . ALA A 1 41 ? -1.135 -22.951 -1.126 1.00 52.14 41 ALA A O 9
ATOM 8127 N N . SER A 1 42 ? -2.057 -24.561 0.146 1.00 35.24 42 SER A N 9
ATOM 8128 C CA . SER A 1 42 ? -0.927 -24.635 1.065 1.00 34.20 42 SER A CA 9
ATOM 8129 C C . SER A 1 42 ? -0.690 -26.072 1.519 1.00 21.24 42 SER A C 9
ATOM 8130 O O . SER A 1 42 ? -0.580 -26.347 2.713 1.00 21.54 42 SER A O 9
ATOM 8138 N N . GLY A 1 43 ? -0.612 -26.986 0.556 1.00 11.33 43 GLY A N 9
ATOM 8139 C CA . GLY A 1 43 ? -0.388 -28.383 0.876 1.00 34.50 43 GLY A CA 9
ATOM 8140 C C . GLY A 1 43 ? -1.654 -29.212 0.773 1.00 42.52 43 GLY A C 9
ATOM 8141 O O . GLY A 1 43 ? -1.629 -30.340 0.280 1.00 42.10 43 GLY A O 9
ATOM 8145 N N . THR A 1 44 ? -2.765 -28.652 1.240 1.00 15.23 44 THR A N 9
ATOM 8146 C CA . THR A 1 44 ? -4.046 -29.347 1.201 1.00 1.41 44 THR A CA 9
ATOM 8147 C C . THR A 1 44 ? -5.204 -28.379 1.416 1.00 4.51 44 THR A C 9
ATOM 8148 O O . THR A 1 44 ? -6.241 -28.748 1.967 1.00 41.21 44 THR A O 9
ATOM 8159 N N . VAL A 1 45 ? -5.020 -27.137 0.977 1.00 33.23 45 VAL A N 9
ATOM 8160 C CA . VAL A 1 45 ? -6.051 -26.116 1.120 1.00 1.21 45 VAL A CA 9
ATOM 8161 C C . VAL A 1 45 ? -6.124 -25.232 -0.120 1.00 12.12 45 VAL A C 9
ATOM 8162 O O . VAL A 1 45 ? -5.594 -24.121 -0.136 1.00 3.12 45 VAL A O 9
ATOM 8175 N N . PHE A 1 46 ? -6.786 -25.732 -1.158 1.00 63.21 46 PHE A N 9
ATOM 8176 C CA . PHE A 1 46 ? -6.929 -24.988 -2.404 1.00 64.21 46 PHE A CA 9
ATOM 8177 C C . PHE A 1 46 ? -8.140 -24.062 -2.349 1.00 30.03 46 PHE A C 9
ATOM 8178 O O . PHE A 1 46 ? -9.116 -24.256 -3.072 1.00 13.14 46 PHE A O 9
ATOM 8195 N N . ASN A 1 47 ? -8.068 -23.055 -1.484 1.00 74.02 47 ASN A N 9
ATOM 8196 C CA . ASN A 1 47 ? -9.159 -22.099 -1.333 1.00 11.24 47 ASN A CA 9
ATOM 8197 C C . ASN A 1 47 ? -9.094 -21.023 -2.413 1.00 22.41 47 ASN A C 9
ATOM 8198 O O . ASN A 1 47 ? -9.402 -19.858 -2.163 1.00 34.32 47 ASN A O 9
ATOM 8209 N N . SER A 1 48 ? -8.691 -21.423 -3.615 1.00 24.33 48 SER A N 9
ATOM 8210 C CA . SER A 1 48 ? -8.582 -20.494 -4.733 1.00 4.32 48 SER A CA 9
ATOM 8211 C C . SER A 1 48 ? -9.963 -20.087 -5.237 1.00 43.44 48 SER A C 9
ATOM 8212 O O . SER A 1 48 ? -10.931 -20.833 -5.096 1.00 0.40 48 SER A O 9
ATOM 8220 N N . GLU A 1 49 ? -10.044 -18.898 -5.826 1.00 41.45 49 GLU A N 9
ATOM 8221 C CA . GLU A 1 49 ? -11.306 -18.391 -6.351 1.00 53.44 49 GLU A CA 9
ATOM 8222 C C . GLU A 1 49 ? -11.831 -19.288 -7.468 1.00 62.35 49 GLU A C 9
ATOM 8223 O O . GLU A 1 49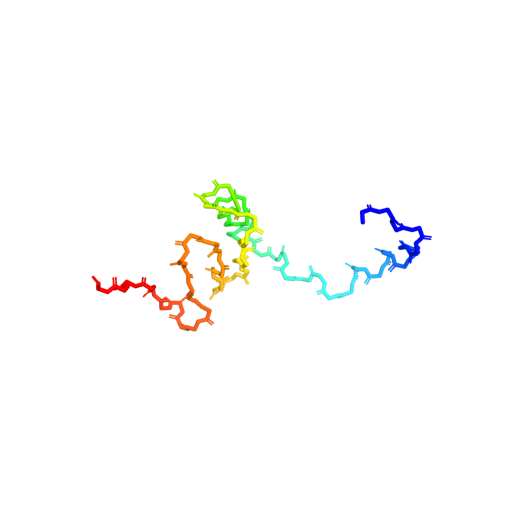 ? -12.954 -19.118 -7.942 1.00 53.43 49 GLU A O 9
ATOM 8235 N N . LYS A 1 50 ? -11.009 -20.245 -7.885 1.00 62.34 50 LYS A N 9
ATOM 8236 C CA . LYS A 1 50 ? -11.388 -21.172 -8.946 1.00 5.51 50 LYS A CA 9
ATOM 8237 C C . LYS A 1 50 ? -12.403 -22.191 -8.441 1.00 31.33 50 LYS A C 9
ATOM 8238 O O . LYS A 1 50 ? -12.711 -23.165 -9.127 1.00 21.42 50 LYS A O 9
ATOM 8257 N N . GLN A 1 51 ? -12.920 -21.959 -7.239 1.00 32.15 51 GLN A N 9
ATOM 8258 C CA . GLN A 1 51 ? -13.902 -22.858 -6.643 1.00 62.01 51 GLN A CA 9
ATOM 8259 C C . GLN A 1 51 ? -13.320 -24.256 -6.461 1.00 61.04 51 GLN A C 9
ATOM 8260 O O . GLN A 1 51 ? -13.932 -25.249 -6.855 1.00 24.43 51 GLN A O 9
ATOM 8274 N N . ARG A 1 52 ? -12.135 -24.325 -5.864 1.00 21.33 52 ARG A N 9
ATOM 8275 C CA . ARG A 1 52 ? -11.470 -25.602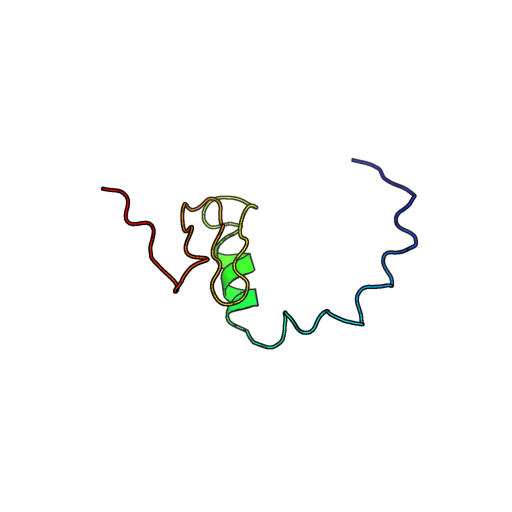 -5.632 1.00 2.35 52 ARG A CA 9
ATOM 8276 C C . ARG A 1 52 ? -11.331 -25.879 -4.137 1.00 50.44 52 ARG A C 9
ATOM 8277 O O . ARG A 1 52 ? -10.280 -26.322 -3.673 1.00 42.22 52 ARG A O 9
ATOM 8298 N N . CYS A 1 53 ? -12.397 -25.614 -3.391 1.00 32.04 53 CYS A N 9
ATOM 8299 C CA . CYS A 1 53 ? -12.394 -25.833 -1.949 1.00 31.34 53 CYS A CA 9
ATOM 8300 C C . CYS A 1 53 ? -11.920 -27.244 -1.614 1.00 74.02 53 CYS A C 9
ATOM 8301 O O . CYS A 1 53 ? -12.703 -28.194 -1.636 1.00 71.15 53 CYS A O 9
ATOM 8309 N N . ASP A 1 54 ? -10.635 -27.373 -1.306 1.00 63.12 54 ASP A N 9
ATOM 8310 C CA . ASP A 1 54 ? -10.056 -28.668 -0.968 1.00 22.13 54 ASP A CA 9
ATOM 8311 C C . ASP A 1 54 ? -9.150 -28.556 0.254 1.00 3.43 54 ASP A C 9
ATOM 8312 O O . ASP A 1 54 ? -8.000 -28.995 0.230 1.00 43.30 54 ASP A O 9
ATOM 8321 N N . PHE A 1 55 ? -9.675 -27.963 1.322 1.00 71.53 55 PHE A N 9
ATOM 8322 C CA . PHE A 1 55 ? -8.913 -27.791 2.553 1.00 31.10 55 PHE A CA 9
ATOM 8323 C C . PHE A 1 55 ? -9.249 -28.889 3.558 1.00 4.35 55 PHE A C 9
ATOM 8324 O O . PHE A 1 55 ? -8.755 -28.884 4.686 1.00 15.25 55 PHE A O 9
ATOM 8341 N N . ARG A 1 56 ? -10.091 -29.828 3.141 1.00 52.11 56 ARG A N 9
ATOM 8342 C CA . ARG A 1 56 ? -10.495 -30.931 4.005 1.00 43.05 56 ARG A CA 9
ATOM 8343 C C . ARG A 1 56 ? -10.282 -32.272 3.309 1.00 61.24 56 ARG A C 9
ATOM 8344 O O . ARG A 1 56 ? -10.871 -32.540 2.262 1.00 42.33 56 ARG A O 9
ATOM 8365 N N . ALA A 1 57 ? -9.436 -33.111 3.898 1.00 70.03 57 ALA A N 9
ATOM 8366 C CA . ALA A 1 57 ? -9.147 -34.424 3.335 1.00 23.34 57 ALA A CA 9
ATOM 8367 C C . ALA A 1 57 ? -8.937 -34.342 1.827 1.00 14.12 57 ALA A C 9
ATOM 8368 O O . ALA A 1 57 ? -9.198 -35.301 1.102 1.00 44.32 57 ALA A O 9
ATOM 8375 N N . ASN A 1 58 ? -8.466 -33.189 1.362 1.00 75.41 58 ASN A N 9
ATOM 8376 C CA . ASN A 1 58 ? -8.224 -32.982 -0.061 1.00 44.30 58 ASN A CA 9
ATOM 8377 C C . ASN A 1 58 ? -9.430 -33.416 -0.888 1.00 20.01 58 ASN A C 9
ATOM 8378 O O . ASN A 1 58 ? -9.292 -34.141 -1.873 1.00 74.12 58 ASN A O 9
ATOM 8389 N N . VAL A 1 59 ? -10.613 -32.967 -0.480 1.00 42.10 59 VAL A N 9
ATOM 8390 C CA . VAL A 1 59 ? -11.844 -33.307 -1.183 1.00 63.24 59 VAL A CA 9
ATOM 8391 C C . VAL A 1 59 ? -12.164 -32.277 -2.261 1.00 65.41 59 VAL A C 9
ATOM 8392 O O . VAL A 1 59 ? -12.325 -31.087 -1.989 1.00 61.54 59 VAL A O 9
ATOM 8405 N N . PRO A 1 60 ? -12.258 -32.743 -3.515 1.00 73.43 60 PRO A N 9
ATOM 8406 C CA . PRO A 1 60 ? -12.561 -31.879 -4.660 1.00 62.21 60 PRO A CA 9
ATOM 8407 C C . PRO A 1 60 ? -13.997 -31.368 -4.637 1.00 73.31 60 PRO A C 9
ATOM 8408 O O . PRO A 1 60 ? -14.928 -32.117 -4.338 1.00 3.42 60 PRO A O 9
ATOM 8419 N N . SER A 1 61 ? -14.171 -30.089 -4.955 1.00 61.54 61 SER A N 9
ATOM 8420 C CA . SER A 1 61 ? -15.494 -29.478 -4.968 1.00 15.31 61 SER A CA 9
ATOM 8421 C C . SER A 1 61 ? -16.279 -29.905 -6.205 1.00 44.51 61 SER A C 9
ATOM 8422 O O . SER A 1 61 ? -16.512 -29.105 -7.112 1.00 42.32 61 SER A O 9
ATOM 8430 N N . CYS A 1 62 ? -16.682 -31.170 -6.234 1.00 53.42 62 CYS A N 9
ATOM 8431 C CA . CYS A 1 62 ? -17.440 -31.705 -7.360 1.00 41.30 62 CYS A CA 9
ATOM 8432 C C . CYS A 1 62 ? -18.931 -31.743 -7.043 1.00 12.31 62 CYS A C 9
ATOM 8433 O O . CYS A 1 62 ? -19.623 -32.706 -7.372 1.00 71.34 62 CYS A O 9
ATOM 8441 N N . LYS A 1 63 ? -19.421 -30.688 -6.399 1.00 61.35 63 LYS A N 9
ATOM 8442 C CA . LYS A 1 63 ? -20.830 -30.600 -6.036 1.00 53.44 63 LYS A CA 9
ATOM 8443 C C . LYS A 1 63 ? -21.705 -30.464 -7.279 1.00 23.22 63 LYS A C 9
ATOM 8444 O O . LYS A 1 63 ? -21.567 -29.512 -8.046 1.00 41.35 63 LYS A O 9
ATOM 8463 N N . VAL A 1 64 ? -22.606 -31.423 -7.470 1.00 42.42 64 VAL A N 9
ATOM 8464 C CA . VAL A 1 64 ? -23.505 -31.409 -8.618 1.00 43.30 64 VAL A CA 9
ATOM 8465 C C . VAL A 1 64 ? -24.382 -30.162 -8.614 1.00 44.32 64 VAL A C 9
ATOM 8466 O O . VAL A 1 64 ? -24.896 -29.749 -9.653 1.00 43.55 64 VAL A O 9
ATOM 8479 N N . GLN A 1 1 ? -2.740 2.606 9.857 1.00 52.43 1 GLN A N 10
ATOM 8480 C CA . GLN A 1 1 ? -3.721 1.907 10.679 1.00 3.41 1 GLN A CA 10
ATOM 8481 C C . GLN A 1 1 ? -3.977 0.502 10.145 1.00 45.13 1 GLN A C 10
ATOM 8482 O O . GLN A 1 1 ? -4.184 -0.437 10.913 1.00 12.44 1 GLN A O 10
ATOM 8496 N N . SER A 1 2 ? -3.960 0.365 8.823 1.00 74.13 2 SER A N 10
ATOM 8497 C CA . SER A 1 2 ? -4.195 -0.925 8.185 1.00 21.42 2 SER A CA 10
ATOM 8498 C C . SER A 1 2 ? -2.875 -1.606 7.834 1.00 12.14 2 SER A C 10
ATOM 8499 O O . SER A 1 2 ? -2.759 -2.262 6.800 1.00 23.52 2 SER A O 10
ATOM 8507 N N . MET A 1 3 ? -1.884 -1.443 8.704 1.00 25.31 3 MET A N 10
ATOM 8508 C CA . MET A 1 3 ? -0.572 -2.043 8.488 1.00 42.45 3 MET A CA 10
ATOM 8509 C C . MET A 1 3 ? -0.447 -3.364 9.239 1.00 30.11 3 MET A C 10
ATOM 8510 O O . MET A 1 3 ? 0.622 -3.701 9.747 1.00 24.33 3 MET A O 10
ATOM 8524 N N . ARG A 1 4 ? -1.546 -4.108 9.306 1.00 54.12 4 ARG A N 10
ATOM 8525 C CA . ARG A 1 4 ? -1.560 -5.392 9.997 1.00 44.43 4 ARG A CA 10
ATOM 8526 C C . ARG A 1 4 ? -1.932 -6.520 9.040 1.00 62.33 4 ARG A C 10
ATOM 8527 O O . ARG A 1 4 ? -2.752 -7.379 9.364 1.00 34.51 4 ARG A O 10
ATOM 8548 N N . THR A 1 5 ? -1.323 -6.512 7.858 1.00 73.13 5 THR A N 10
ATOM 8549 C CA . THR A 1 5 ? -1.591 -7.533 6.853 1.00 75.11 5 THR A CA 10
ATOM 8550 C C . THR A 1 5 ? -0.576 -8.667 6.936 1.00 2.23 5 THR A C 10
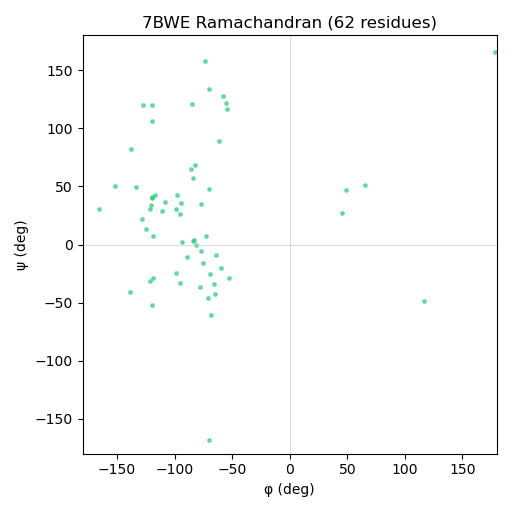ATOM 8551 O O . THR A 1 5 ? -0.366 -9.396 5.968 1.00 72.31 5 THR A O 10
ATOM 8562 N N . GLU A 1 6 ? 0.051 -8.809 8.100 1.00 45.12 6 GLU A N 10
ATOM 8563 C CA . GLU A 1 6 ? 1.046 -9.855 8.308 1.00 72.00 6 GLU A CA 10
ATOM 8564 C C . GLU A 1 6 ? 2.106 -9.824 7.211 1.00 73.44 6 GLU A C 10
ATOM 8565 O O . GLU A 1 6 ? 2.118 -10.676 6.321 1.00 50.01 6 GLU A O 10
ATOM 8577 N N . CYS A 1 7 ? 2.992 -8.838 7.280 1.00 5.14 7 CYS A N 10
ATOM 8578 C CA . CYS A 1 7 ? 4.056 -8.695 6.293 1.00 40.55 7 CYS A CA 10
ATOM 8579 C C . CYS A 1 7 ? 5.242 -9.590 6.636 1.00 33.23 7 CYS A C 10
ATOM 8580 O O . CYS A 1 7 ? 6.240 -9.617 5.918 1.00 23.43 7 CYS A O 10
ATOM 8588 N N . ASN A 1 8 ? 5.124 -10.321 7.740 1.00 3.23 8 ASN A N 10
ATOM 8589 C CA . ASN A 1 8 ? 6.188 -11.216 8.181 1.00 73.30 8 ASN A CA 10
ATOM 8590 C C . ASN A 1 8 ? 5.722 -12.669 8.152 1.00 3.03 8 ASN A C 10
ATOM 8591 O O . ASN A 1 8 ? 6.201 -13.502 8.923 1.00 51.10 8 ASN A O 10
ATOM 8602 N N . THR A 1 9 ? 4.786 -12.967 7.257 1.00 34.22 9 THR A N 10
ATOM 8603 C CA . THR A 1 9 ? 4.255 -14.318 7.128 1.00 73.24 9 THR A CA 10
ATOM 8604 C C . THR A 1 9 ? 5.153 -15.180 6.247 1.00 13.22 9 THR A C 10
ATOM 8605 O O . THR A 1 9 ? 4.847 -16.342 5.982 1.00 2.01 9 THR A O 10
ATOM 8616 N N . ALA A 1 10 ? 6.262 -14.603 5.797 1.00 0.53 10 ALA A N 10
ATOM 8617 C CA . ALA A 1 10 ? 7.206 -15.319 4.949 1.00 70.22 10 ALA A CA 10
ATOM 8618 C C . ALA A 1 10 ? 8.399 -15.820 5.756 1.00 72.31 10 ALA A C 10
ATOM 8619 O O . ALA A 1 10 ? 9.486 -16.023 5.214 1.00 35.32 10 ALA A O 10
ATOM 8626 N N . ARG A 1 11 ? 8.189 -16.017 7.053 1.00 33.13 11 ARG A N 10
ATOM 8627 C CA . ARG A 1 11 ? 9.248 -16.493 7.935 1.00 12.42 11 ARG A CA 10
ATOM 8628 C C . ARG A 1 11 ? 8.864 -17.823 8.577 1.00 4.32 11 ARG A C 10
ATOM 8629 O O . ARG A 1 11 ? 9.202 -18.087 9.730 1.00 31.33 11 ARG A O 10
ATOM 8650 N N . GLY A 1 12 ? 8.156 -18.657 7.822 1.00 40.54 12 GLY A N 10
ATOM 8651 C CA . GLY A 1 12 ? 7.738 -19.948 8.334 1.00 72.43 12 GLY A CA 10
ATOM 8652 C C . GLY A 1 12 ? 8.261 -21.100 7.499 1.00 72.14 12 GLY A C 10
ATOM 8653 O O . GLY A 1 12 ? 7.615 -22.143 7.392 1.00 64.13 12 GLY A O 10
ATOM 8657 N N . LYS A 1 13 ? 9.433 -20.912 6.903 1.00 65.12 13 LYS A N 10
ATOM 8658 C CA . LYS A 1 13 ? 10.044 -21.943 6.072 1.00 41.02 13 LYS A CA 10
ATOM 8659 C C . LYS A 1 13 ? 11.408 -22.347 6.621 1.00 23.43 13 LYS A C 10
ATOM 8660 O O . LYS A 1 13 ? 12.304 -22.727 5.868 1.00 0.31 13 LYS A O 10
ATOM 8679 N N . GLY A 1 14 ? 11.559 -22.265 7.940 1.00 54.11 14 GLY A N 10
ATOM 8680 C CA . GLY A 1 14 ? 12.816 -22.627 8.567 1.00 1.03 14 GLY A CA 10
ATOM 8681 C C . GLY A 1 14 ? 12.663 -23.763 9.559 1.00 23.11 14 GLY A C 10
ATOM 8682 O O . GLY A 1 14 ? 13.349 -23.801 10.581 1.00 12.04 14 GLY A O 10
ATOM 8686 N N . HIS A 1 15 ? 11.761 -24.692 9.259 1.00 54.54 15 HIS A N 10
ATOM 8687 C CA . HIS A 1 15 ? 11.519 -25.834 10.133 1.00 70.04 15 HIS A CA 10
ATOM 8688 C C . HIS A 1 15 ? 11.831 -27.143 9.414 1.00 74.31 15 HIS A C 10
ATOM 8689 O O . HIS A 1 15 ? 12.903 -27.721 9.593 1.00 54.51 15 HIS A O 10
ATOM 8703 N N . MET A 1 16 ? 10.886 -27.606 8.601 1.00 22.14 16 MET A N 10
ATOM 8704 C CA . MET A 1 16 ? 11.061 -28.847 7.856 1.00 71.12 16 MET A CA 10
ATOM 8705 C C . MET A 1 16 ? 10.972 -28.596 6.354 1.00 72.02 16 MET A C 10
ATOM 8706 O O . MET A 1 16 ? 10.363 -29.375 5.619 1.00 13.20 16 MET A O 10
ATOM 8720 N N . LEU A 1 17 ? 11.582 -27.505 5.904 1.00 74.12 17 LEU A N 10
ATOM 8721 C CA . LEU A 1 17 ? 11.571 -27.151 4.489 1.00 72.25 17 LEU A CA 10
ATOM 8722 C C . LEU A 1 17 ? 12.520 -28.045 3.697 1.00 73.15 17 LEU A C 10
ATOM 8723 O O . LEU A 1 17 ? 12.570 -27.978 2.468 1.00 25.30 17 LEU A O 10
ATOM 8739 N N . ILE A 1 18 ? 13.268 -28.882 4.408 1.00 53.13 18 ILE A N 10
ATOM 8740 C CA . ILE A 1 18 ? 14.212 -29.791 3.771 1.00 60.34 18 ILE A CA 10
ATOM 8741 C C . ILE A 1 18 ? 13.497 -31.002 3.180 1.00 13.34 18 ILE A C 10
ATOM 8742 O O . ILE A 1 18 ? 14.096 -31.800 2.461 1.00 24.34 18 ILE A O 10
ATOM 8758 N N . ALA A 1 19 ? 12.210 -31.130 3.488 1.00 41.10 19 ALA A N 10
ATOM 8759 C CA . ALA A 1 19 ? 11.411 -32.241 2.985 1.00 44.41 19 ALA A CA 10
ATOM 8760 C C . ALA A 1 19 ? 10.305 -31.746 2.059 1.00 63.21 19 ALA A C 10
ATOM 8761 O O . ALA A 1 19 ? 9.153 -32.165 2.173 1.00 23.40 19 ALA A O 10
ATOM 8768 N N . TYR A 1 20 ? 10.662 -30.853 1.143 1.00 4.21 20 TYR A N 10
ATOM 8769 C CA . TYR A 1 20 ? 9.699 -30.299 0.199 1.00 11.13 20 TYR A CA 10
ATOM 8770 C C . TYR A 1 20 ? 8.912 -31.409 -0.491 1.00 30.14 20 TYR A C 10
ATOM 8771 O O . TYR A 1 20 ? 9.471 -32.276 -1.163 1.00 52.32 20 TYR A O 10
ATOM 8789 N N . PRO A 1 21 ? 7.582 -31.383 -0.321 1.00 33.11 21 PRO A N 10
ATOM 8790 C CA . PRO A 1 21 ? 6.688 -32.379 -0.920 1.00 13.33 21 PRO A CA 10
ATOM 8791 C C . PRO A 1 21 ? 6.596 -32.238 -2.435 1.00 74.12 21 PRO A C 10
ATOM 8792 O O . PRO A 1 21 ? 7.369 -31.504 -3.048 1.00 63.05 21 PRO A O 10
ATOM 8803 N N . GLY A 1 22 ? 5.643 -32.947 -3.034 1.00 42.22 22 GLY A N 10
ATOM 8804 C CA . GLY A 1 22 ? 5.468 -32.886 -4.473 1.00 74.34 22 GLY A CA 10
ATOM 8805 C C . GLY A 1 22 ? 4.077 -32.430 -4.869 1.00 62.43 22 GLY A C 10
ATOM 8806 O O . GLY A 1 22 ? 3.867 -31.953 -5.985 1.00 21.44 22 GLY A O 10
ATOM 8810 N N . ASP A 1 23 ? 3.125 -32.578 -3.955 1.00 22.33 23 ASP A N 10
ATOM 8811 C CA . ASP A 1 23 ? 1.747 -32.179 -4.214 1.00 50.42 23 ASP A CA 10
ATOM 8812 C C . ASP A 1 23 ? 1.684 -30.741 -4.721 1.00 22.03 23 ASP A C 10
ATOM 8813 O O . ASP A 1 23 ? 0.780 -30.377 -5.473 1.00 52.51 23 ASP A O 10
ATOM 8822 N N . CYS A 1 24 ? 2.649 -29.929 -4.303 1.00 22.52 24 CYS A N 10
ATOM 8823 C CA . CYS A 1 24 ? 2.703 -28.531 -4.713 1.00 13.44 24 CYS A CA 10
ATOM 8824 C C . CYS A 1 24 ? 2.941 -28.413 -6.214 1.00 42.24 24 CYS A C 10
ATOM 8825 O O . CYS A 1 24 ? 2.452 -27.486 -6.860 1.00 73.10 24 CYS A O 10
ATOM 8833 N N . SER A 1 25 ? 3.698 -29.357 -6.764 1.00 72.31 25 SER A N 10
ATOM 8834 C CA . SER A 1 25 ? 4.006 -29.357 -8.189 1.00 43.43 25 SER A CA 10
ATOM 8835 C C . SER A 1 25 ? 2.848 -29.935 -8.996 1.00 71.21 25 SER A C 10
ATOM 8836 O O . SER A 1 25 ? 2.601 -29.523 -10.129 1.00 71.42 25 SER A O 10
ATOM 8844 N N . GLN A 1 26 ? 2.142 -30.892 -8.403 1.00 32.31 26 GLN A N 10
ATOM 8845 C CA . GLN A 1 26 ? 1.010 -31.529 -9.066 1.00 51.53 26 GLN A CA 10
ATOM 8846 C C . GLN A 1 26 ? -0.227 -30.638 -9.006 1.00 31.41 26 GLN A C 10
ATOM 8847 O O . GLN A 1 26 ? -1.201 -30.862 -9.725 1.00 61.23 26 GLN A O 10
ATOM 8861 N N . TYR A 1 27 ? -0.182 -29.629 -8.143 1.00 61.33 27 TYR A N 10
ATOM 8862 C CA . TYR A 1 27 ? -1.300 -28.707 -7.987 1.00 12.11 27 TYR A CA 10
ATOM 8863 C C . TYR A 1 27 ? -1.104 -27.462 -8.848 1.00 35.55 27 TYR A C 10
ATOM 8864 O O . TYR A 1 27 ? -2.064 -26.910 -9.387 1.00 21.30 27 TYR A O 10
ATOM 8882 N N . ILE A 1 28 ? 0.145 -27.027 -8.971 1.00 72.44 28 ILE A N 10
ATOM 8883 C CA . ILE A 1 28 ? 0.468 -25.850 -9.767 1.00 52.14 28 ILE A CA 10
ATOM 8884 C C . ILE A 1 28 ? 0.450 -26.172 -11.258 1.00 24.12 28 ILE A C 10
ATOM 8885 O O . ILE A 1 28 ? 0.421 -25.273 -12.098 1.00 12.45 28 ILE A O 10
ATOM 8901 N N . SER A 1 29 ? 0.467 -27.462 -11.579 1.00 44.20 29 SER A N 10
ATOM 8902 C CA . SER A 1 29 ? 0.456 -27.904 -12.969 1.00 15.34 29 SER A CA 10
ATOM 8903 C C . SER A 1 29 ? -0.930 -28.402 -13.368 1.00 62.33 29 SER A C 10
ATOM 8904 O O . SER A 1 29 ? -1.290 -28.390 -14.546 1.00 51.00 29 SER A O 10
ATOM 8912 N N . CYS A 1 30 ? -1.702 -28.840 -12.380 1.00 64.50 30 CYS A N 10
ATOM 8913 C CA . CYS A 1 30 ? -3.048 -29.345 -12.627 1.00 41.32 30 CYS A CA 10
ATOM 8914 C C . CYS A 1 30 ? -4.094 -28.282 -12.306 1.00 61.04 30 CYS A C 10
ATOM 8915 O O . CYS A 1 30 ? -5.293 -28.509 -12.466 1.00 33.31 30 CYS A O 10
ATOM 8923 N N . ASP A 1 31 ? -3.631 -27.123 -11.852 1.00 54.52 31 ASP A N 10
ATOM 8924 C CA . ASP A 1 31 ? -4.527 -26.024 -11.508 1.00 21.20 31 ASP A CA 10
ATOM 8925 C C . ASP A 1 31 ? -4.159 -24.761 -12.280 1.00 11.23 31 ASP A C 10
ATOM 8926 O O . ASP A 1 31 ? -4.946 -23.818 -12.357 1.00 51.42 31 ASP A O 10
ATOM 8935 N N . SER A 1 32 ? -2.958 -24.749 -12.848 1.00 64.52 32 SER A N 10
ATOM 8936 C CA . SER A 1 32 ? -2.483 -23.600 -13.610 1.00 32.02 32 SER A CA 10
ATOM 8937 C C . SER A 1 32 ? -3.112 -23.572 -14.999 1.00 54.14 32 SER A C 10
ATOM 8938 O O . SER A 1 32 ? -3.621 -22.543 -15.441 1.00 54.14 32 SER A O 10
ATOM 8946 N N . ASN A 1 33 ? -3.073 -24.711 -15.683 1.00 42.02 33 ASN A N 10
ATOM 8947 C CA . ASN A 1 33 ? -3.638 -24.818 -17.023 1.00 72.03 33 ASN A CA 10
ATOM 8948 C C . ASN A 1 33 ? -5.136 -25.101 -16.961 1.00 31.13 33 ASN A C 10
ATOM 8949 O O . ASN A 1 33 ? -5.844 -24.975 -17.960 1.00 14.33 33 ASN A O 10
ATOM 8960 N N . ASP A 1 34 ? -5.611 -25.484 -15.781 1.00 13.23 34 ASP A N 10
ATOM 8961 C CA . ASP A 1 34 ? -7.025 -25.783 -15.586 1.00 73.35 34 ASP A CA 10
ATOM 8962 C C . ASP A 1 34 ? -7.874 -24.526 -15.749 1.00 73.31 34 ASP A C 10
ATOM 8963 O O . ASP A 1 34 ? -8.947 -24.565 -16.350 1.00 53.13 34 ASP A O 10
ATOM 8972 N N . GLN A 1 35 ? -7.386 -23.415 -15.208 1.00 52.43 35 GLN A N 10
ATOM 8973 C CA . GLN A 1 35 ? -8.102 -22.147 -15.292 1.00 43.13 35 GLN A CA 10
ATOM 8974 C C . GLN A 1 35 ? -7.212 -21.058 -15.883 1.00 12.11 35 GLN A C 10
ATOM 8975 O O . GLN A 1 35 ? -7.601 -20.368 -16.826 1.00 31.44 35 GLN A O 10
ATOM 8989 N N . SER A 1 36 ? -6.016 -20.909 -15.322 1.00 54.51 36 SER A N 10
ATOM 8990 C CA . SER A 1 36 ? -5.073 -19.900 -15.791 1.00 21.24 36 SER A CA 10
ATOM 8991 C C . SER A 1 36 ? -3.759 -19.987 -15.021 1.00 4.44 36 SER A C 10
ATOM 8992 O O . SER A 1 36 ? -3.683 -20.561 -13.934 1.00 65.24 36 SER A O 10
ATOM 9000 N N . PRO A 1 37 ? -2.697 -19.402 -15.596 1.00 14.22 37 PRO A N 10
ATOM 9001 C CA . PRO A 1 37 ? -1.366 -19.398 -14.982 1.00 12.02 37 PRO A CA 10
ATOM 9002 C C . PRO A 1 37 ? -1.303 -18.515 -13.740 1.00 71.02 37 PRO A C 10
ATOM 9003 O O . PRO A 1 37 ? -0.468 -17.615 -13.650 1.00 75.20 37 PRO A O 10
ATOM 9014 N N . GLN A 1 38 ? -2.190 -18.779 -12.786 1.00 61.21 38 GLN A N 10
ATOM 9015 C CA . GLN A 1 38 ? -2.234 -18.007 -11.550 1.00 21.42 38 GLN A CA 10
ATOM 9016 C C . GLN A 1 38 ? -2.042 -18.911 -10.337 1.00 23.34 38 GLN A C 10
ATOM 9017 O O . GLN A 1 38 ? -2.185 -18.473 -9.196 1.00 1.51 38 GLN A O 10
ATOM 9031 N N . GLN A 1 39 ? -1.717 -20.175 -10.592 1.00 13.33 39 GLN A N 10
ATOM 9032 C CA . GLN A 1 39 ? -1.507 -21.140 -9.520 1.00 23.25 39 GLN A CA 10
ATOM 9033 C C . GLN A 1 39 ? -0.382 -20.689 -8.593 1.00 52.25 39 GLN A C 10
ATOM 9034 O O . GLN A 1 39 ? 0.717 -20.368 -9.047 1.00 1.33 39 GLN A O 10
ATOM 9048 N N . CYS A 1 40 ? -0.664 -20.666 -7.296 1.00 35.33 40 CYS A N 10
ATOM 9049 C CA . CYS A 1 40 ? 0.323 -20.253 -6.305 1.00 44.34 40 CYS A CA 10
ATOM 9050 C C . CYS A 1 40 ? 0.448 -21.291 -5.195 1.00 61.23 40 CYS A C 10
ATOM 9051 O O . CYS A 1 40 ? 0.974 -21.005 -4.120 1.00 40.13 40 CYS A O 10
ATOM 9059 N N . ALA A 1 41 ? -0.041 -22.498 -5.463 1.00 43.42 41 ALA A N 10
ATOM 9060 C CA . ALA A 1 41 ? 0.016 -23.579 -4.487 1.00 43.14 41 ALA A CA 10
ATOM 9061 C C . ALA A 1 41 ? 1.438 -23.782 -3.976 1.00 24.40 41 ALA A C 10
ATOM 9062 O O . ALA A 1 41 ? 2.350 -24.076 -4.749 1.00 43.42 41 ALA A O 10
ATOM 9069 N N . SER A 1 42 ? 1.621 -23.624 -2.669 1.00 34.41 42 SER A N 10
ATOM 9070 C CA . SER A 1 42 ? 2.933 -23.786 -2.055 1.00 24.40 42 SER A CA 10
ATOM 9071 C C . SER A 1 42 ? 2.822 -24.515 -0.719 1.00 61.11 42 SER A C 10
ATOM 9072 O O . SER A 1 42 ? 3.336 -24.052 0.298 1.00 1.11 42 SER A O 10
ATOM 9080 N N . GLY A 1 43 ? 2.146 -25.660 -0.731 1.00 11.11 43 GLY A N 10
ATOM 9081 C CA . GLY A 1 43 ? 1.978 -26.435 0.484 1.00 23.14 43 GLY A CA 10
ATOM 9082 C C . GLY A 1 43 ? 0.630 -26.204 1.138 1.00 24.22 43 GLY A C 10
ATOM 9083 O O . GLY A 1 43 ? 0.015 -27.136 1.657 1.00 72.34 43 GLY A O 10
ATOM 9087 N N . THR A 1 44 ? 0.169 -24.957 1.116 1.00 24.42 44 THR A N 10
ATOM 9088 C CA . THR A 1 44 ? -1.113 -24.606 1.714 1.00 44.14 44 THR A CA 10
ATOM 9089 C C . THR A 1 44 ? -1.591 -23.243 1.227 1.00 44.40 44 THR A C 10
ATOM 9090 O O . THR A 1 44 ? -2.277 -22.520 1.950 1.00 51.05 44 THR A O 10
ATOM 9101 N N . VAL A 1 45 ? -1.224 -22.897 -0.003 1.00 51.50 45 VAL A N 10
ATOM 9102 C CA . VAL A 1 45 ? -1.617 -21.620 -0.587 1.00 55.12 45 VAL A CA 10
ATOM 9103 C C . VAL A 1 45 ? -1.981 -21.778 -2.059 1.00 43.24 45 VAL A C 10
ATOM 9104 O O . VAL A 1 45 ? -1.179 -21.477 -2.944 1.00 4.14 45 VAL A O 10
ATOM 9117 N N . PHE A 1 46 ? -3.196 -22.252 -2.316 1.00 4.42 46 PHE A N 10
ATOM 9118 C CA . PHE A 1 46 ? -3.666 -22.450 -3.682 1.00 31.33 46 PHE A CA 10
ATOM 9119 C C . PHE A 1 46 ? -4.255 -21.161 -4.247 1.00 63.12 46 PHE A C 10
ATOM 9120 O O . PHE A 1 46 ? -5.458 -21.068 -4.484 1.00 52.52 46 PHE A O 10
ATOM 9137 N N . ASN A 1 47 ? -3.396 -20.169 -4.460 1.00 71.11 47 ASN A N 10
ATOM 9138 C CA . ASN A 1 47 ? -3.830 -18.884 -4.997 1.00 33.45 47 ASN A CA 10
ATOM 9139 C C . ASN A 1 47 ? -4.013 -18.960 -6.509 1.00 70.23 47 ASN A C 10
ATOM 9140 O O . ASN A 1 47 ? -3.743 -17.997 -7.227 1.00 22.04 47 ASN A O 10
ATOM 9151 N N . SER A 1 48 ? -4.474 -20.112 -6.987 1.00 51.32 48 SER A N 10
ATOM 9152 C CA . SER A 1 48 ? -4.690 -20.315 -8.415 1.00 12.01 48 SER A CA 10
ATOM 9153 C C . SER A 1 48 ? -5.905 -19.528 -8.898 1.00 3.10 48 SER A C 10
ATOM 9154 O O . SER A 1 48 ? -6.827 -19.257 -8.130 1.00 30.11 48 SER A O 10
ATOM 9162 N N . GLU A 1 49 ? -5.896 -19.164 -10.177 1.00 21.14 49 GLU A N 10
ATOM 9163 C CA . GLU A 1 49 ? -6.996 -18.407 -10.762 1.00 71.33 49 GLU A CA 10
ATOM 9164 C C . GLU A 1 49 ? -8.284 -19.226 -10.754 1.00 52.54 49 GLU A C 10
ATOM 9165 O O . GLU A 1 49 ? -9.365 -18.707 -11.035 1.00 1.40 49 GLU A O 10
ATOM 9177 N N . LYS A 1 50 ? -8.161 -20.508 -10.432 1.00 31.54 50 LYS A N 10
ATOM 9178 C CA . LYS A 1 50 ? -9.314 -21.400 -10.386 1.00 23.42 50 LYS A CA 10
ATOM 9179 C C . LYS A 1 50 ? -10.205 -21.077 -9.191 1.00 24.34 50 LYS A C 10
ATOM 9180 O O . LYS A 1 50 ? -11.153 -21.805 -8.898 1.00 52.34 50 LYS A O 10
ATOM 9199 N N . GLN A 1 51 ? -9.893 -19.982 -8.505 1.00 72.01 51 GLN A N 10
ATOM 9200 C CA . GLN A 1 51 ? -10.667 -19.563 -7.342 1.00 70.43 51 GLN A CA 10
ATOM 9201 C C . GLN A 1 51 ? -10.542 -20.578 -6.211 1.00 22.41 51 GLN A C 10
ATOM 9202 O O . GLN A 1 51 ? -11.542 -21.012 -5.640 1.00 34.14 51 GLN A O 10
ATOM 9216 N N . ARG A 1 52 ? -9.307 -20.953 -5.893 1.00 31.22 52 ARG A N 10
ATOM 9217 C CA . ARG A 1 52 ? -9.051 -21.919 -4.831 1.00 15.43 52 ARG A CA 10
ATOM 9218 C C . ARG A 1 52 ? -8.277 -21.274 -3.685 1.00 11.12 52 ARG A C 10
ATOM 9219 O O . ARG A 1 52 ? -7.340 -21.864 -3.146 1.00 32.40 52 ARG A O 10
ATOM 9240 N N . CYS A 1 53 ? -8.674 -20.060 -3.318 1.00 73.54 53 CYS A N 10
ATOM 9241 C CA . CYS A 1 53 ? -8.017 -19.335 -2.237 1.00 41.44 53 CYS A CA 10
ATOM 9242 C C . CYS A 1 53 ? -7.988 -20.169 -0.961 1.00 71.10 53 CYS A C 10
ATOM 9243 O O . CYS A 1 53 ? -8.931 -20.143 -0.169 1.00 64.53 53 CYS A O 10
ATOM 9251 N N . ASP A 1 54 ? -6.902 -20.909 -0.769 1.00 22.12 54 ASP A N 10
ATOM 9252 C CA 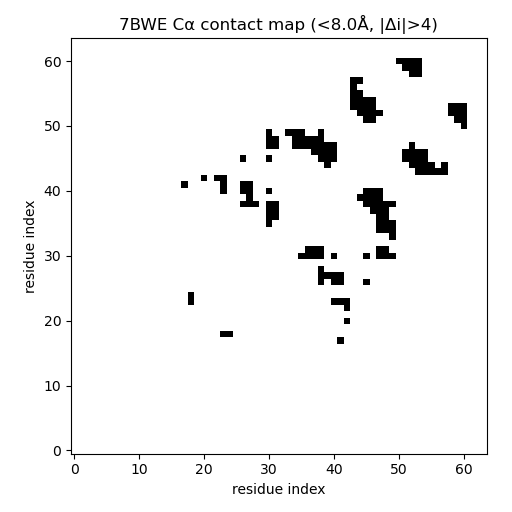. ASP A 1 54 ? -6.750 -21.752 0.411 1.00 32.43 54 ASP A CA 10
ATOM 9253 C C . ASP A 1 54 ? -5.378 -21.555 1.047 1.00 24.33 54 ASP A C 10
ATOM 9254 O O . ASP A 1 54 ? -4.671 -22.521 1.335 1.00 63.40 54 ASP A O 10
ATOM 9263 N N . PHE A 1 55 ? -5.006 -20.298 1.263 1.00 13.22 55 PHE A N 10
ATOM 9264 C CA . PHE A 1 55 ? -3.717 -19.974 1.863 1.00 13.52 55 PHE A CA 10
ATOM 9265 C C . PHE A 1 55 ? -3.848 -19.806 3.374 1.00 4.13 55 PHE A C 10
ATOM 9266 O O . PHE A 1 55 ? -2.880 -19.470 4.058 1.00 74.11 55 PHE A O 10
ATOM 9283 N N . ARG A 1 56 ? -5.050 -20.042 3.888 1.00 12.22 56 ARG A N 10
ATOM 9284 C CA . ARG A 1 56 ? -5.308 -19.915 5.318 1.00 75.55 56 ARG A CA 10
ATOM 9285 C C . ARG A 1 56 ? -5.968 -21.178 5.864 1.00 13.05 56 ARG A C 10
ATOM 9286 O O . ARG A 1 56 ? -7.063 -21.551 5.443 1.00 45.13 56 ARG A O 10
ATOM 9307 N N . ALA A 1 57 ? -5.295 -21.831 6.805 1.00 25.53 57 ALA A N 10
ATOM 9308 C CA . ALA A 1 57 ? -5.816 -23.051 7.411 1.00 43.42 57 ALA A CA 10
ATOM 9309 C C . ALA A 1 57 ? -6.409 -23.978 6.355 1.00 4.22 57 ALA A C 10
ATOM 9310 O O . ALA A 1 57 ? -7.325 -24.749 6.637 1.00 2.20 57 ALA A O 10
ATOM 9317 N N . ASN A 1 58 ? -5.880 -23.896 5.139 1.00 61.35 58 ASN A N 10
ATOM 9318 C CA . ASN A 1 58 ? -6.358 -24.728 4.040 1.00 14.20 58 ASN A CA 10
ATOM 9319 C C . ASN A 1 58 ? -7.881 -24.684 3.947 1.00 4.35 58 ASN A C 10
ATOM 9320 O O . ASN A 1 58 ? -8.539 -25.721 3.875 1.00 73.22 58 ASN A O 10
ATOM 9331 N N . VAL A 1 59 ? -8.433 -23.475 3.950 1.00 14.11 59 VAL A N 10
ATOM 9332 C CA . VAL A 1 59 ? -9.878 -23.295 3.865 1.00 43.53 59 VAL A CA 10
ATOM 9333 C C . VAL A 1 59 ? -10.325 -23.118 2.418 1.00 61.20 59 VAL A C 10
ATOM 9334 O O . VAL A 1 59 ? -9.893 -22.204 1.715 1.00 25.34 59 VAL A O 10
ATOM 9347 N N . PRO A 1 60 ? -11.213 -24.013 1.960 1.00 62.21 60 PRO A N 10
ATOM 9348 C CA . PRO A 1 60 ? -11.740 -23.977 0.592 1.00 25.14 60 PRO A CA 10
ATOM 9349 C C . PRO A 1 60 ? -12.668 -22.790 0.360 1.00 34.40 60 PRO A C 10
ATOM 9350 O O . PRO A 1 60 ? -13.508 -22.473 1.202 1.00 0.14 60 PRO A O 10
ATOM 9361 N N . SER A 1 61 ? -12.513 -22.139 -0.788 1.00 4.41 61 SER A N 10
ATOM 9362 C CA . SER A 1 61 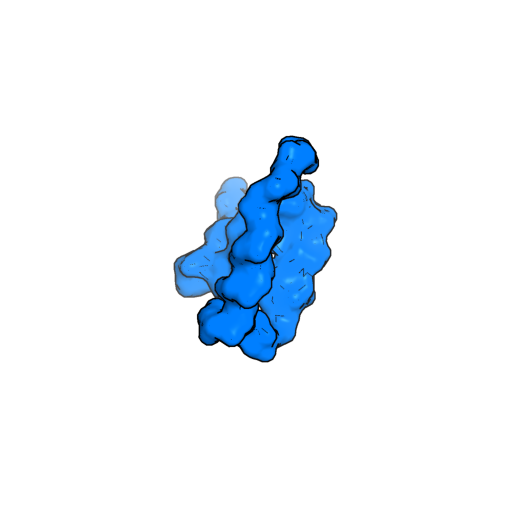? -13.336 -20.984 -1.129 1.00 63.44 61 SER A CA 10
ATOM 9363 C C . SER A 1 61 ? -14.734 -21.421 -1.557 1.00 24.33 61 SER A C 10
ATOM 9364 O O . SER A 1 61 ? -15.094 -21.325 -2.730 1.00 53.14 61 SER A O 10
ATOM 9372 N N . CYS A 1 62 ? -15.516 -21.902 -0.596 1.00 45.44 62 CYS A N 10
ATOM 9373 C CA . CYS A 1 62 ? -16.874 -22.355 -0.872 1.00 14.31 62 CYS A CA 10
ATOM 9374 C C . CYS A 1 62 ? -17.800 -21.171 -1.131 1.00 13.20 62 CYS A C 10
ATOM 9375 O O . CYS A 1 62 ? -18.055 -20.361 -0.239 1.00 74.12 62 CYS A O 10
ATOM 9383 N N . LYS A 1 63 ? -18.300 -21.075 -2.358 1.00 51.23 63 LYS A N 10
ATOM 9384 C CA . LYS A 1 63 ? -19.198 -19.990 -2.737 1.00 3.12 63 LYS A CA 10
ATOM 9385 C C . LYS A 1 63 ? -20.367 -19.886 -1.763 1.00 31.42 63 LYS A C 10
ATOM 9386 O O . LYS A 1 63 ? -21.160 -20.818 -1.628 1.00 73.22 63 LYS A O 10
ATOM 9405 N N . VAL A 1 64 ? -20.469 -18.747 -1.086 1.00 41.34 64 VAL A N 10
ATOM 9406 C CA . VAL A 1 64 ? -21.543 -18.521 -0.127 1.00 11.52 64 VAL A CA 10
ATOM 9407 C C . VAL A 1 64 ? -22.909 -18.731 -0.771 1.00 23.11 64 VAL A C 10
ATOM 9408 O O . VAL A 1 64 ? -23.016 -18.878 -1.988 1.00 73.42 64 VAL A O 10
#

Solvent-accessible surface area: 5795 Å² total; per-residue (Å²): 237,111,151,243,110,114,111,82,100,87,200,52,178,55,179,110,88,134,71,173,81,46,85,8,74,129,78,68,81,79,5,26,143,70,103,37,106,103,44,66,0,62,51,54,44,26,64,5,74,56,120,74,63,0,124,161,86,69,60,74,30,112,170,195

Organism: Dosidicus gigas (NCBI:txid346249)